Protein 7UDI (pdb70)

Foldseek 3Di:
DWDWQDDPPDTFTAAPVAWTQVVVLCVLLVPPDDVVVVCVVLVFDFDWGCRPPPTGTTGHPVSSLVSLVVDDDPNSVVVVVVVVVLVVCVCVPVVVVVSVQVSDPDVVSVCVVCVPDDAPCLLVVLCLCVVQAEDDCLNVVLVVLLCCLQVCVPDDPVSSVLSVLSNVLSVVCVVPVHHYSVSSVVSSNVSSVVSSCCVVVVVD/DAWQDDPPDTFQAAPVAWTFVVVLCVLLVPDDDVVVVCVVPVFDFDWGCSPPPTGGTGHPVRSLVSLVVDDDPSSVVSVVVVVVLVVCVVVPVVSVVSVVVSDPDPVVVVFVVLLVLLVVLLVLLCLQVVFADDPVLSVLLVQLLCCLLVVDGQVVQCVVQVHPGNSVRDGSVSSNLSVLSNVLSVCCVPVVDHHRDCNSVVSNVSSVVSSCVVVVVVVD

Structure (mmCIF, N/CA/C/O backbone):
data_7UDI
#
_entry.id   7UDI
#
_cell.length_a   66.698
_cell.length_b   66.698
_cell.length_c   129.581
_cell.angle_alpha   90.000
_cell.angle_beta   90.000
_cell.angle_gamma   90.000
#
_symmetry.space_group_name_H-M   'P 41'
#
loop_
_entity.id
_entity.type
_entity.pdbx_description
1 polymer 'DNA damage response protein DdrC'
2 non-polymer 'SULFATE ION'
3 water water
#
loop_
_atom_site.group_PDB
_atom_site.id
_atom_site.type_symbol
_atom_site.label_atom_id
_atom_site.label_alt_id
_atom_site.label_comp_id
_atom_site.label_asym_id
_atom_site.label_entity_id
_atom_site.label_seq_id
_atom_site.pdbx_PDB_ins_code
_atom_site.Cartn_x
_atom_site.Cartn_y
_atom_site.Cartn_z
_atom_site.occupancy
_atom_site.B_iso_or_equiv
_atom_site.auth_seq_id
_atom_site.auth_comp_id
_atom_site.auth_asym_id
_atom_site.auth_atom_id
_atom_site.pdbx_PDB_model_num
ATOM 1 N N . ALA A 1 4 ? 4.44600 55.02800 14.01900 1.000 78.31956 4 ALA A N 1
ATOM 2 C CA . ALA A 1 4 ? 5.86200 55.08800 13.69000 1.000 77.84166 4 ALA A CA 1
ATOM 3 C C . ALA A 1 4 ? 6.10500 54.31300 12.40600 1.000 81.57668 4 ALA A C 1
ATOM 4 O O . ALA A 1 4 ? 5.19400 53.61600 11.95600 1.000 83.08532 4 ALA A O 1
ATOM 6 N N . PRO A 1 5 ? 7.24000 54.54700 11.70300 1.000 80.36376 5 PRO A N 1
ATOM 7 C CA . PRO A 1 5 ? 7.77600 53.71800 10.62200 1.000 72.93229 5 PRO A CA 1
ATOM 8 C C . PRO A 1 5 ? 8.01000 52.26900 11.08000 1.000 71.49058 5 PRO A C 1
ATOM 9 O O . PRO A 1 5 ? 8.49500 52.01900 12.19700 1.000 78.74185 5 PRO A O 1
ATOM 13 N N . LEU A 1 6 ? 7.70300 51.34400 10.18800 1.000 59.89590 6 LEU A N 1
ATOM 14 C CA . LEU A 1 6 ? 7.77700 49.88900 10.37900 1.000 63.27706 6 LEU A CA 1
ATOM 15 C C . LEU A 1 6 ? 8.77100 49.17300 9.46800 1.000 57.06723 6 LEU A C 1
ATOM 16 O O . LEU A 1 6 ? 8.96900 49.54300 8.30700 1.000 58.11048 6 LEU A O 1
ATOM 21 N N . THR A 1 7 ? 9.29000 48.08700 9.97100 1.000 51.90475 7 THR A N 1
ATOM 22 C CA . THR A 1 7 ? 10.18300 47.19800 9.26700 1.000 58.68886 7 THR A CA 1
ATOM 23 C C . THR A 1 7 ? 9.70800 45.73500 9.30800 1.000 57.98135 7 THR A C 1
ATOM 24 O O . THR A 1 7 ? 9.25900 45.23900 10.35900 1.000 50.29205 7 THR A O 1
ATOM 28 N N . LEU A 1 8 ? 9.79500 45.05500 8.15600 1.000 51.21167 8 LEU A N 1
ATOM 29 C CA . LEU A 1 8 ? 9.48100 43.64700 8.05300 1.000 51.28967 8 LEU A CA 1
ATOM 30 C C . LEU A 1 8 ? 10.76600 42.91400 8.26100 1.000 49.82972 8 LEU A C 1
ATOM 31 O O . LEU A 1 8 ? 11.73000 43.14000 7.51400 1.000 47.21336 8 LEU A O 1
ATOM 36 N N . ASN A 1 9 ? 10.81900 42.08600 9.30400 1.000 46.72653 9 ASN A N 1
ATOM 37 C CA . ASN A 1 9 ? 12.05200 41.36600 9.64500 1.000 49.37982 9 ASN A CA 1
ATOM 38 C C . ASN A 1 9 ? 12.02000 39.99000 9.11800 1.000 51.62046 9 ASN A C 1
ATOM 39 O O . ASN A 1 9 ? 11.06100 39.25100 9.37100 1.000 51.30633 9 ASN A O 1
ATOM 44 N N . PHE A 1 10 ? 13.02300 39.63900 8.36100 1.000 50.88621 10 PHE A N 1
ATOM 45 C CA . PHE A 1 10 ? 13.06000 38.31200 7.81900 1.000 57.61919 10 PHE A CA 1
ATOM 46 C C . PHE A 1 10 ? 14.51200 37.84100 7.84100 1.000 56.17174 10 PHE A C 1
ATOM 47 O O . PHE A 1 10 ? 15.32900 38.22300 6.99500 1.000 51.43104 10 PHE A O 1
ATOM 55 N N . GLY A 1 11 ? 14.83400 36.99500 8.81700 1.000 57.57410 11 GLY A N 1
ATOM 56 C CA . GLY A 1 11 ? 16.22200 36.61500 9.03800 1.000 60.98998 11 GLY A CA 1
ATOM 57 C C . GLY A 1 11 ? 16.96900 37.87700 9.43400 1.000 58.44502 11 GLY A C 1
ATOM 58 O O . GLY A 1 11 ? 16.53700 38.59900 10.34900 1.000 61.05629 11 GLY A O 1
ATOM 59 N N . SER A 1 12 ? 18.07800 38.11300 8.75600 1.000 56.78732 12 SER A N 1
ATOM 60 C CA . SER A 1 12 ? 18.92600 39.28200 8.93800 1.000 64.53113 12 SER A CA 1
ATOM 61 C C . SER A 1 12 ? 18.41700 40.51300 8.17000 1.000 63.35041 12 SER A C 1
ATOM 62 O O . SER A 1 12 ? 18.88200 41.63300 8.37300 1.000 63.68797 12 SER A O 1
ATOM 65 N N . VAL A 1 13 ? 17.47300 40.31400 7.27300 1.000 54.02921 13 VAL A N 1
ATOM 66 C CA . VAL A 1 13 ? 17.01500 41.38100 6.41900 1.000 57.86085 13 VAL A CA 1
ATOM 67 C C . VAL A 1 13 ? 15.97500 42.24600 7.13300 1.000 55.77329 13 VAL A C 1
ATOM 68 O O . VAL A 1 13 ? 15.13200 41.75300 7.89600 1.000 52.63759 13 VAL A O 1
ATOM 72 N N . ARG A 1 14 ? 16.05900 43.54900 6.89800 1.000 51.35498 14 ARG A N 1
ATOM 73 C CA . ARG A 1 14 ? 15.12800 44.50300 7.43700 1.000 51.95922 14 ARG A CA 1
ATOM 74 C C . ARG A 1 14 ? 14.51600 45.29700 6.25300 1.000 52.10363 14 ARG A C 1
ATOM 75 O O . ARG A 1 14 ? 15.20900 46.06300 5.58200 1.000 58.96679 14 ARG A O 1
ATOM 83 N N . LEU A 1 15 ? 13.23500 45.09300 5.96600 1.000 50.62847 15 LEU A N 1
ATOM 84 C CA . LEU A 1 15 ? 12.60700 45.78800 4.83500 1.000 48.95438 15 LEU A CA 1
ATOM 85 C C . LEU A 1 15 ? 11.65400 46.81400 5.29200 1.000 45.61233 15 LEU A C 1
ATOM 86 O O . LEU A 1 15 ? 10.71800 46.44400 5.96100 1.000 43.87405 15 LEU A O 1
ATOM 91 N N . PRO A 1 16 ? 11.76200 48.10100 4.95200 1.000 48.45305 16 PRO A N 1
ATOM 92 C CA . PRO A 1 16 ? 10.78900 49.08000 5.36200 1.000 45.83445 16 PRO A CA 1
ATOM 93 C C . PRO A 1 16 ? 9.42100 48.64900 4.82500 1.000 46.22197 16 PRO A C 1
ATOM 94 O O . PRO A 1 16 ? 9.30200 48.25600 3.65500 1.000 41.04949 16 PRO A O 1
ATOM 98 N N . VAL A 1 17 ? 8.39100 48.78400 5.61700 1.000 46.18357 17 VAL A N 1
ATOM 99 C CA . VAL A 1 17 ? 7.07200 48.33500 5.17400 1.000 46.20053 17 VAL A CA 1
ATOM 100 C C . VAL A 1 17 ? 5.95100 49.33700 5.52500 1.000 49.25467 17 VAL A C 1
ATOM 101 O O . VAL A 1 17 ? 5.96600 49.95200 6.59700 1.000 50.18595 17 VAL A O 1
ATOM 105 N N . SER A 1 18 ? 4.96800 49.48100 4.59400 1.000 46.05144 18 SER A N 1
ATOM 106 C CA . SER A 1 18 ? 3.85900 50.38200 4.78800 1.000 49.26601 18 SER A CA 1
ATOM 107 C C . SER A 1 18 ? 2.93900 49.80800 5.79500 1.000 57.93373 18 SER A C 1
ATOM 108 O O . SER A 1 18 ? 2.99200 48.63100 6.11100 1.000 56.02322 18 SER A O 1
ATOM 111 N N . ALA A 1 19 ? 2.04500 50.65200 6.27200 1.000 64.71632 19 ALA A N 1
ATOM 112 C CA . ALA A 1 19 ? 1.03700 50.25300 7.23600 1.000 57.43873 19 ALA A CA 1
ATOM 113 C C . ALA A 1 19 ? 0.15400 49.13600 6.68400 1.000 56.23177 19 ALA A C 1
ATOM 114 O O . ALA A 1 19 ? -0.29700 48.29500 7.43800 1.000 60.68361 19 ALA A O 1
ATOM 116 N N . ASP A 1 20 ? -0.08700 49.12700 5.35800 1.000 56.17897 20 ASP A N 1
ATOM 117 C CA . ASP A 1 20 ? -0.89800 48.07300 4.76100 1.000 57.47310 20 ASP A CA 1
ATOM 118 C C . ASP A 1 20 ? -0.07100 46.92900 4.15100 1.000 55.47929 20 ASP A C 1
ATOM 119 O O . ASP A 1 20 ? -0.58600 46.17600 3.32800 1.000 51.79596 20 ASP A O 1
ATOM 124 N N . GLY A 1 21 ? 1.18900 46.78100 4.56600 1.000 53.33322 21 GLY A N 1
ATOM 125 C CA . GLY A 1 21 ? 1.97300 45.63400 4.14600 1.000 52.54936 21 GLY A CA 1
ATOM 126 C C . GLY A 1 21 ? 2.72500 45.69000 2.85200 1.000 47.22107 21 GLY A C 1
ATOM 127 O O . GLY A 1 21 ? 3.15400 44.62800 2.37100 1.000 46.14804 21 GLY A O 1
ATOM 128 N N . LEU A 1 22 ? 2.91800 46.87400 2.25700 1.000 52.76728 22 LEU A N 1
ATOM 129 C CA . LEU A 1 22 ? 3.68000 46.88000 1.01100 1.000 49.21364 22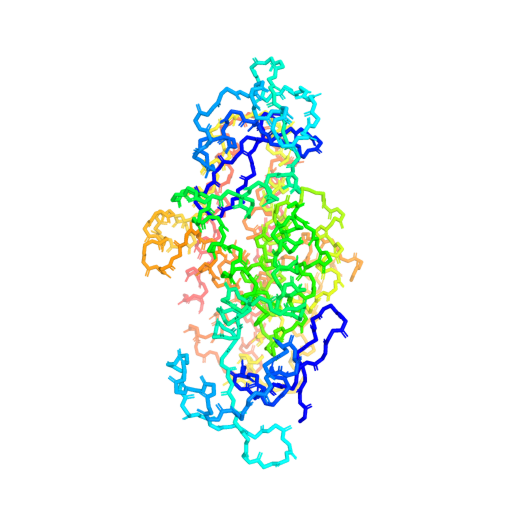 LEU A CA 1
ATOM 130 C C . LEU A 1 22 ? 5.13700 47.23500 1.30800 1.000 45.07719 22 LEU A C 1
ATOM 131 O O . LEU A 1 22 ? 5.42300 47.99600 2.23600 1.000 38.75795 22 LEU A O 1
ATOM 136 N N . LEU A 1 23 ? 6.06800 46.67700 0.54700 1.000 44.26686 23 LEU A N 1
ATOM 137 C CA . LEU A 1 23 ? 7.47000 46.94100 0.79700 1.000 40.15784 23 LEU A CA 1
ATOM 138 C C . LEU A 1 23 ? 7.95900 48.15200 0.05300 1.000 43.00272 23 LEU A C 1
ATOM 139 O O . LEU A 1 23 ? 7.52500 48.41400 -1.07900 1.000 41.68547 23 LEU A O 1
ATOM 144 N N . HIS A 1 24 ? 8.95600 48.82600 0.62000 1.000 37.12585 24 HIS A N 1
ATOM 145 C CA . HIS A 1 24 ? 9.61400 49.95400 -0.07400 1.000 40.49034 24 HIS A CA 1
ATOM 146 C C . HIS A 1 24 ? 10.31200 49.40000 -1.31100 1.000 42.64897 24 HIS A C 1
ATOM 147 O O . HIS A 1 24 ? 11.17200 48.54600 -1.13900 1.000 46.20479 24 HIS A O 1
ATOM 154 N N . ALA A 1 25 ? 9.96700 49.87100 -2.50300 1.000 38.55930 25 ALA A N 1
ATOM 155 C CA . ALA A 1 25 ? 10.50100 49.27100 -3.74100 1.000 36.02514 25 ALA A CA 1
ATOM 156 C C . ALA A 1 25 ? 11.99300 49.51000 -3.91800 1.000 37.95946 25 ALA A C 1
ATOM 157 O O . ALA A 1 25 ? 12.68400 48.58200 -4.27600 1.000 39.56885 25 ALA A O 1
ATOM 159 N N . PRO A 1 26 ? 12.51400 50.72200 -3.71600 1.000 40.59607 26 PRO A N 1
ATOM 160 C CA . PRO A 1 26 ? 13.93000 50.92100 -3.92600 1.000 46.67054 26 PRO A CA 1
ATOM 161 C C . PRO A 1 26 ? 14.73900 49.85800 -3.15900 1.000 49.45541 26 PRO A C 1
ATOM 162 O O . PRO A 1 26 ? 15.61900 49.27300 -3.73900 1.000 46.03456 26 PRO A O 1
ATOM 166 N N . THR A 1 27 ? 14.42000 49.64500 -1.88100 1.000 42.23943 27 THR A N 1
ATOM 167 C CA . THR A 1 27 ? 15.09000 48.62000 -1.05300 1.000 40.62893 27 THR A CA 1
ATOM 168 C C . THR A 1 27 ? 14.82000 47.24000 -1.65700 1.000 45.24147 27 THR A C 1
ATOM 169 O O . THR A 1 27 ? 15.77000 46.45900 -1.74900 1.000 42.41264 27 THR A O 1
ATOM 173 N N . ALA A 1 28 ? 13.57200 46.95900 -2.05900 1.000 44.66885 28 ALA A N 1
ATOM 174 C CA . ALA A 1 28 ? 13.34500 45.65800 -2.73800 1.000 47.83920 28 ALA A CA 1
ATOM 175 C C . ALA A 1 28 ? 14.30500 45.50800 -3.90000 1.000 44.25656 28 ALA A C 1
ATOM 176 O O . ALA A 1 28 ? 14.88200 44.45000 -4.12100 1.000 48.37312 28 ALA A O 1
ATOM 178 N N . GLN A 1 29 ? 14.55600 46.58100 -4.61300 1.000 38.94597 29 GLN A N 1
ATOM 179 C CA . GLN A 1 29 ? 15.48200 46.45900 -5.75800 1.000 45.16162 29 GLN A CA 1
ATOM 180 C C . GLN A 1 29 ? 16.88900 46.12500 -5.31900 1.000 48.13959 29 GLN A C 1
ATOM 181 O O . GLN A 1 29 ? 17.55800 45.30200 -5.95000 1.000 48.47094 29 GLN A O 1
ATOM 187 N N . GLN A 1 30 ? 17.37800 46.73200 -4.21500 1.000 48.49324 30 GLN A N 1
ATOM 188 C CA . GLN A 1 30 ? 18.72500 46.38500 -3.76700 1.000 46.90365 30 GLN A CA 1
ATOM 189 C C . GLN A 1 30 ? 18.76600 44.91400 -3.36700 1.000 50.85238 30 GLN A C 1
ATOM 190 O O . GLN A 1 30 ? 19.72000 44.22400 -3.65800 1.000 50.97305 30 GLN A O 1
ATOM 196 N N . GLN A 1 31 ? 17.69600 44.42200 -2.69600 1.000 47.22035 31 GLN A N 1
ATOM 197 C CA . GLN A 1 31 ? 17.60300 43.02100 -2.19700 1.000 44.16047 31 GLN A CA 1
ATOM 198 C C . GLN A 1 31 ? 17.52400 41.95200 -3.28400 1.000 46.99176 31 GLN A C 1
ATOM 199 O O . GLN A 1 31 ? 17.91900 40.81200 -3.07500 1.000 45.80022 31 GLN A O 1
ATOM 205 N N . LEU A 1 32 ? 16.96100 42.32500 -4.42900 1.000 47.86904 32 LEU A N 1
ATOM 206 C CA . LEU A 1 32 ? 16.85600 41.48800 -5.59500 1.000 51.43206 32 LEU A CA 1
ATOM 207 C C . LEU A 1 32 ? 17.94100 41.76800 -6.63800 1.000 51.34054 32 LEU A C 1
ATOM 208 O O . LEU A 1 32 ? 17.92400 41.15600 -7.69900 1.000 52.19017 32 LEU A O 1
ATOM 213 N N . GLY A 1 33 ? 18.85400 42.72700 -6.40100 1.000 52.90945 33 GLY A N 1
ATOM 214 C CA . GLY A 1 33 ? 19.86900 43.04700 -7.41500 1.000 53.41740 33 GLY A CA 1
ATOM 215 C C . GLY A 1 33 ? 19.28200 43.74100 -8.68700 1.000 57.30877 33 GLY A C 1
ATOM 216 O O . GLY A 1 33 ? 19.82800 43.64600 -9.78300 1.000 53.70710 33 GLY A O 1
ATOM 217 N N . LEU A 1 34 ? 18.13700 44.41000 -8.57100 1.000 56.11771 34 LEU A N 1
ATOM 218 C CA . LEU A 1 34 ? 17.53400 45.08600 -9.73400 1.000 56.43276 34 LEU A CA 1
ATOM 219 C C . LEU A 1 34 ? 18.09500 46.43800 -9.91400 1.000 55.94079 34 LEU A C 1
ATOM 220 O O . LEU A 1 34 ? 17.57500 47.43300 -9.40500 1.000 56.60908 34 LEU A O 1
ATOM 225 N N . THR A 1 35 ? 19.12000 46.48000 -10.70300 1.000 54.12733 35 THR A N 1
ATOM 226 C CA . THR A 1 35 ? 19.82700 47.71900 -10.92100 1.000 65.91842 35 THR A CA 1
ATOM 227 C C . THR A 1 35 ? 19.14800 48.66200 -11.95800 1.000 62.66012 35 THR A C 1
ATOM 228 O O . THR A 1 35 ? 19.53200 49.81400 -12.11600 1.000 58.27437 35 THR A O 1
ATOM 232 N N . GLN A 1 36 ? 18.13800 48.16500 -12.65300 1.000 62.97237 36 GLN A N 1
ATOM 233 C CA . GLN A 1 36 ? 17.37400 48.98000 -13.60100 1.000 60.65150 36 GLN A CA 1
ATOM 234 C C . GLN A 1 36 ? 16.55200 50.01400 -12.80600 1.000 56.36086 36 GLN A C 1
ATOM 235 O O . GLN A 1 36 ? 16.31900 49.82900 -11.61500 1.000 58.04260 36 GLN A O 1
ATOM 241 N N . SER A 1 37 ? 16.11800 51.11000 -13.44000 1.000 54.32576 37 SER A N 1
ATOM 2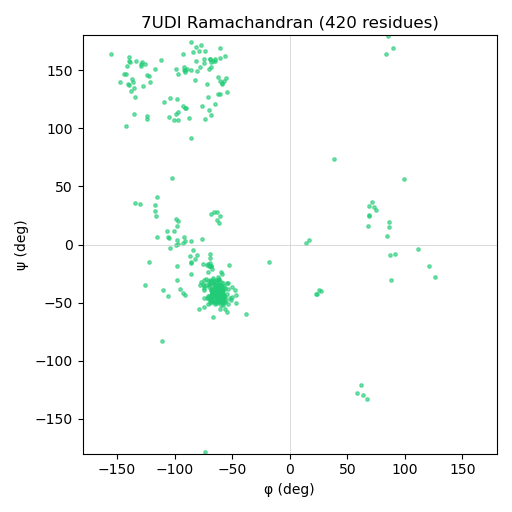42 C CA . SER A 1 37 ? 15.24900 52.05700 -12.73900 1.000 60.09356 37 SER A CA 1
ATOM 243 C C . SER A 1 37 ? 13.92500 51.41000 -12.41000 1.000 55.55970 37 SER A C 1
ATOM 244 O O . SER A 1 37 ? 13.52000 50.44600 -13.07800 1.000 56.19623 37 SER A O 1
ATOM 247 N N . TRP A 1 38 ? 13.22000 51.95400 -11.45100 1.000 50.63423 38 TRP A N 1
ATOM 248 C CA . TRP A 1 38 ? 11.96000 51.40100 -11.11500 1.000 58.95499 38 TRP A CA 1
ATOM 249 C C . TRP A 1 38 ? 10.98800 51.49400 -12.29300 1.000 57.88948 38 TRP A C 1
ATOM 250 O O . TRP A 1 38 ? 10.20900 50.57400 -12.48000 1.000 57.30647 38 TRP A O 1
ATOM 261 N N . GLU A 1 39 ? 11.01700 52.57300 -13.09600 1.000 56.05657 39 GLU A N 1
ATOM 262 C CA . GLU A 1 39 ? 10.14400 52.65300 -14.26700 1.000 57.17883 39 GLU A CA 1
ATOM 263 C C . GLU A 1 39 ? 10.44200 51.54900 -15.23200 1.000 56.43235 39 GLU A C 1
ATOM 264 O O . GLU A 1 39 ? 9.53200 50.93200 -15.77800 1.000 55.44326 39 GLU A O 1
ATOM 270 N N . ALA A 1 40 ? 11.72800 51.25800 -15.41600 1.000 56.96905 40 ALA A N 1
ATOM 271 C CA . ALA A 1 40 ? 12.04600 50.16800 -16.31100 1.000 57.27498 40 ALA A CA 1
ATOM 272 C C . ALA A 1 40 ? 11.42600 48.87300 -15.79800 1.000 61.64059 40 ALA A C 1
ATOM 273 O O . ALA A 1 40 ? 10.86500 48.09500 -16.56700 1.000 58.11069 40 ALA A O 1
ATOM 275 N N . ALA A 1 41 ? 11.52000 48.67400 -14.46300 1.000 57.78194 41 ALA A N 1
ATOM 276 C CA . ALA A 1 41 ? 11.02300 47.46200 -13.80800 1.000 58.58664 41 ALA A CA 1
ATOM 277 C C . ALA A 1 41 ? 9.50200 47.36500 -13.84600 1.000 56.43641 41 ALA A C 1
ATOM 278 O O . ALA A 1 41 ? 8.95200 46.30300 -14.05900 1.000 53.27366 41 ALA A O 1
ATOM 280 N N . LEU A 1 42 ? 8.81500 48.48000 -13.66000 1.000 53.36923 42 LEU A N 1
ATOM 281 C CA . LEU A 1 42 ? 7.37900 48.43000 -13.65300 1.000 53.03476 42 LEU A CA 1
ATOM 282 C C . LEU A 1 42 ? 6.87100 47.93800 -14.98300 1.000 53.36850 42 LEU A C 1
ATOM 283 O O . LEU A 1 42 ? 5.95000 47.12800 -15.04300 1.000 49.39069 42 LEU A O 1
ATOM 288 N N . VAL A 1 43 ? 7.52000 48.38400 -16.06500 1.000 53.60843 43 VAL A N 1
ATOM 289 C CA . VAL A 1 43 ? 7.09500 47.96800 -17.40200 1.000 54.48688 43 VAL A CA 1
ATOM 290 C C . VAL A 1 43 ? 7.49200 46.56600 -17.69000 1.000 52.45090 43 VAL A C 1
ATOM 291 O O . VAL A 1 43 ? 6.63600 45.73100 -17.94100 1.000 54.73836 43 VAL A O 1
ATOM 295 N N . GLU A 1 44 ? 8.76100 46.23900 -17.53800 1.000 57.34713 44 GLU A N 1
ATOM 296 C CA . GLU A 1 44 ? 9.19500 44.87800 -17.81600 1.000 56.97700 44 GLU A CA 1
ATOM 297 C C . GLU A 1 44 ? 8.45300 43.78500 -17.00800 1.000 60.23858 44 GLU A C 1
ATOM 298 O O . GLU A 1 44 ? 8.20800 42.70600 -17.52900 1.000 57.72325 44 GLU A O 1
ATOM 304 N N . HIS A 1 45 ? 8.11700 44.03500 -15.74300 1.000 58.06981 45 HIS A N 1
ATOM 305 C CA . HIS A 1 45 ? 7.48000 43.01200 -14.92000 1.000 56.38928 45 HIS A CA 1
ATOM 306 C C . HIS A 1 45 ? 5.97900 43.19500 -14.64900 1.000 56.81854 45 HIS A C 1
ATOM 307 O O . HIS A 1 45 ? 5.42100 42.45200 -13.86500 1.000 55.69719 45 HIS A O 1
ATOM 314 N N . GLY A 1 46 ? 5.30200 44.16600 -15.25200 1.000 53.44204 46 GLY A N 1
ATOM 315 C CA . GLY A 1 46 ? 3.85200 44.26200 -15.03300 1.000 56.58997 46 GLY A CA 1
ATOM 316 C C . GLY A 1 46 ? 3.46300 44.67500 -13.65200 1.000 57.19013 46 GLY A C 1
ATOM 317 O O . GLY A 1 46 ? 2.37400 44.38900 -13.20500 1.000 55.60296 46 GLY A O 1
ATOM 318 N N . LEU A 1 47 ? 4.31100 45.37700 -12.95000 1.000 51.73577 47 LEU A N 1
ATOM 319 C CA . LEU A 1 47 ? 3.95300 45.69000 -11.56400 1.000 53.32733 47 LEU A CA 1
ATOM 320 C C . LEU A 1 47 ? 3.10700 46.93900 -11.47700 1.000 54.94880 47 LEU A C 1
ATOM 321 O O . LEU A 1 47 ? 3.24700 47.85300 -12.27000 1.000 47.93886 47 LEU A O 1
ATOM 326 N N . PRO A 1 48 ? 2.25000 47.05300 -10.51300 1.000 56.47790 48 PRO A N 1
ATOM 327 C CA . PRO A 1 48 ? 1.52400 48.23300 -10.30600 1.000 52.26895 48 PRO A CA 1
ATOM 328 C C . PRO A 1 48 ? 2.39600 49.37100 -9.79600 1.000 64.63811 48 PRO A C 1
ATOM 329 O O . PRO A 1 48 ? 3.36500 49.17800 -9.04700 1.000 62.37418 48 PRO A O 1
ATOM 333 N N . GLU A 1 49 ? 1.96600 50.57100 -10.14800 1.000 58.65346 49 GLU A N 1
ATOM 334 C CA . GLU A 1 49 ? 2.58600 51.75900 -9.65200 1.000 61.64302 49 GLU A CA 1
ATOM 335 C C . GLU A 1 49 ? 1.96700 52.15200 -8.34200 1.000 56.19742 49 GLU A C 1
ATOM 336 O O . GLU A 1 49 ? 0.82700 52.59200 -8.29100 1.000 60.79844 49 GLU A O 1
ATOM 342 N N . THR A 1 50 ? 2.69300 51.99600 -7.28000 1.000 59.74485 50 THR A N 1
ATOM 343 C CA . THR A 1 50 ? 2.08400 52.23700 -6.00900 1.000 58.77666 50 THR A CA 1
ATOM 344 C C . THR A 1 50 ? 3.01400 53.02200 -5.14600 1.000 55.88427 50 THR A C 1
ATOM 345 O O . THR A 1 50 ? 4.21100 52.75000 -5.19100 1.000 59.52784 50 THR A O 1
ATOM 349 N N . TYR A 1 51 ? 2.42500 53.96600 -4.43100 1.000 51.95215 51 TYR A N 1
ATOM 350 C CA . TYR A 1 51 ? 3.22700 54.81600 -3.54600 1.000 49.64414 51 TYR A CA 1
ATOM 351 C C . TYR A 1 51 ? 2.71600 54.67600 -2.12600 1.000 52.39183 51 TYR A C 1
ATOM 352 O O . TYR A 1 51 ? 1.50700 54.54400 -1.92200 1.000 55.20886 51 TYR A O 1
ATOM 361 N N . ARG A 1 52 ? 3.64200 54.62100 -1.19600 1.000 49.50530 52 ARG A N 1
ATOM 362 C CA . ARG A 1 52 ? 3.35000 54.57600 0.21700 1.000 46.54048 52 ARG A CA 1
ATOM 363 C C . ARG A 1 52 ? 4.35300 55.45600 0.95200 1.000 55.02605 52 ARG A C 1
ATOM 364 O O . ARG A 1 52 ? 5.43700 55.76100 0.41600 1.000 53.44201 52 ARG A O 1
ATOM 372 N N . ASP A 1 53 ? 3.97500 55.89600 2.14400 1.000 54.84051 53 ASP A N 1
ATOM 373 C CA . ASP A 1 53 ? 4.83700 56.70000 2.98100 1.000 59.53707 53 ASP A CA 1
ATOM 374 C C . ASP A 1 53 ? 5.51000 55.84800 4.03600 1.000 56.93213 53 ASP A C 1
ATOM 375 O O . ASP A 1 53 ? 4.84500 55.28300 4.89900 1.000 60.96137 53 ASP A O 1
ATOM 380 N N . PHE A 1 54 ? 6.82600 55.69600 3.93400 1.000 53.71405 54 PHE A N 1
ATOM 381 C CA . PHE A 1 54 ? 7.58000 54.87300 4.83800 1.000 51.80494 54 PHE A CA 1
ATOM 382 C C . PHE A 1 54 ? 8.27600 55.72700 5.88300 1.000 53.16310 54 PHE A C 1
ATOM 383 O O . PHE A 1 54 ? 9.12700 55.22700 6.62400 1.000 56.91877 54 PHE A O 1
ATOM 391 N N . GLY A 1 55 ? 7.88600 57.00500 5.94300 1.000 52.97833 55 GLY A N 1
ATOM 392 C CA . GLY A 1 55 ? 8.39600 58.01500 6.87500 1.000 57.23428 55 GLY A CA 1
ATOM 393 C C . GLY A 1 55 ? 9.03100 59.23600 6.17000 1.000 62.00542 55 GLY A C 1
ATOM 394 O O . GLY A 1 55 ? 9.15600 60.30900 6.76500 1.000 64.18909 55 GLY A O 1
ATOM 395 N N . ALA A 1 56 ? 9.38400 59.08200 4.89200 1.000 55.26974 56 ALA A N 1
ATOM 396 C CA . ALA A 1 56 ? 10.04300 60.10800 4.09600 1.000 56.71670 56 ALA A CA 1
ATOM 397 C C . ALA A 1 56 ? 9.21800 60.58700 2.90800 1.000 55.52780 56 ALA A C 1
ATOM 398 O O . ALA A 1 56 ? 9.78000 60.98400 1.87800 1.000 50.31242 56 ALA A O 1
ATOM 400 N N . GLY A 1 57 ? 7.90300 60.54300 3.00600 1.000 57.89291 57 GLY A N 1
ATOM 401 C CA . GLY A 1 57 ? 7.05300 61.01300 1.90800 1.000 57.92509 57 GLY A CA 1
ATOM 402 C C . GLY A 1 57 ? 6.77700 59.84100 0.94400 1.000 60.81436 57 GLY A C 1
ATOM 403 O O . GLY A 1 57 ? 7.34900 58.76800 1.09100 1.000 58.24620 57 GLY A O 1
ATOM 404 N N . PRO A 1 58 ? 5.87600 59.94600 0.00300 1.000 58.14543 58 PRO A N 1
ATOM 405 C CA . PRO A 1 58 ? 5.56800 58.87700 -0.90000 1.000 54.89658 58 PRO A CA 1
ATOM 406 C C . PRO A 1 58 ? 6.77000 58.34500 -1.62800 1.000 53.07760 58 PRO A C 1
ATOM 407 O O . PRO A 1 58 ? 7.49400 59.12100 -2.25200 1.000 60.73134 58 PRO A O 1
ATOM 411 N N . GLU A 1 59 ? 6.91300 57.03400 -1.62700 1.000 51.93141 59 GLU A N 1
ATOM 412 C CA . GLU A 1 59 ? 7.98700 56.40800 -2.41600 1.000 51.14992 59 GLU A CA 1
ATOM 413 C C . GLU A 1 59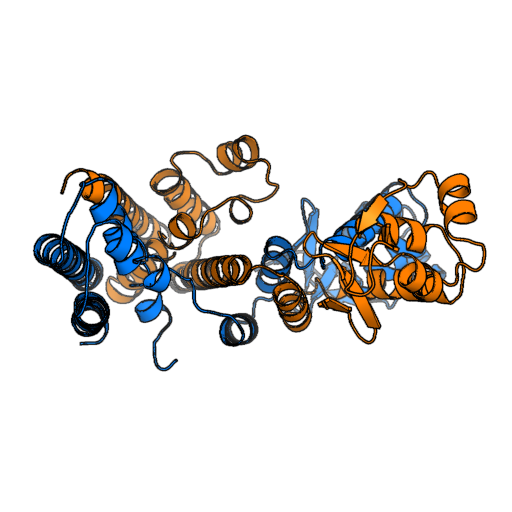 ? 7.35500 55.17400 -3.02800 1.000 50.45061 59 GLU A C 1
ATOM 414 O O . GLU A 1 59 ? 6.31200 54.72900 -2.53300 1.000 48.70577 59 GLU A O 1
ATOM 420 N N . ALA A 1 60 ? 7.97700 54.65600 -4.06200 1.000 41.33005 60 ALA A N 1
ATOM 421 C CA . ALA A 1 60 ? 7.43500 53.51000 -4.72000 1.000 52.68216 60 ALA A CA 1
ATOM 422 C C . ALA A 1 60 ? 7.37800 52.29500 -3.77500 1.000 48.96742 60 ALA A C 1
ATOM 423 O O . ALA A 1 60 ? 8.26800 52.08200 -2.93100 1.000 43.45198 60 ALA A O 1
ATOM 425 N N . ALA A 1 61 ? 6.33700 51.51200 -3.95500 1.000 49.74327 61 ALA A N 1
ATOM 426 C CA . ALA A 1 61 ? 6.05500 50.33000 -3.16600 1.000 48.15092 61 ALA A CA 1
ATOM 427 C C . ALA A 1 61 ? 5.78500 49.12600 -4.03200 1.000 46.62533 61 ALA A C 1
ATOM 428 O O . ALA A 1 61 ? 5.39200 49.24000 -5.21000 1.000 45.90941 61 ALA A O 1
ATOM 430 N N . VAL A 1 62 ? 6.06300 47.95200 -3.44900 1.000 43.27870 62 VAL A N 1
ATOM 431 C CA . VAL A 1 62 ? 5.79300 46.69500 -4.11900 1.000 40.48852 62 VAL A CA 1
ATOM 432 C C . VAL A 1 62 ? 5.22900 45.71000 -3.10300 1.000 47.37447 62 VAL A C 1
ATOM 433 O O . VAL A 1 62 ? 5.74400 45.62600 -1.98200 1.000 40.89535 62 VAL A O 1
ATOM 437 N N . SER A 1 63 ? 4.18600 44.94800 -3.48600 1.000 36.44933 63 SER A N 1
ATOM 438 C CA . SER A 1 63 ? 3.60900 44.02300 -2.54900 1.000 43.56816 63 SER A CA 1
ATOM 439 C C . SER A 1 63 ? 4.57600 42.88800 -2.26700 1.000 34.19766 63 SER A C 1
ATOM 440 O O . SER A 1 63 ? 5.47600 42.59000 -3.08300 1.000 37.31416 63 SER A O 1
ATOM 443 N N . VAL A 1 64 ? 4.35700 42.20800 -1.14300 1.000 39.99945 64 VAL A N 1
ATOM 444 C CA . VAL A 1 64 ? 5.18700 41.06400 -0.84300 1.000 35.07898 64 VAL A CA 1
ATOM 445 C C . VAL A 1 64 ? 5.05500 39.92500 -1.92500 1.000 42.25822 64 VAL A C 1
ATOM 446 O O . VAL A 1 64 ? 6.06800 39.30000 -2.30600 1.000 43.80202 64 VAL A O 1
ATOM 450 N N . PRO A 1 65 ? 3.85500 39.48600 -2.34800 1.000 37.14152 65 PRO A N 1
ATOM 451 C CA . PRO A 1 65 ? 3.72000 38.51200 -3.40800 1.000 41.37951 65 PRO A CA 1
ATOM 452 C C . PRO A 1 65 ? 4.50100 38.91500 -4.64200 1.000 43.99988 65 PRO A C 1
ATOM 453 O O . PRO A 1 65 ? 5.27500 38.09400 -5.18700 1.000 41.36633 65 PRO A O 1
ATOM 457 N N . ASP A 1 66 ? 4.36800 40.23700 -5.05400 1.000 47.75606 66 ASP A N 1
ATOM 458 C CA . ASP A 1 66 ? 5.12000 40.70400 -6.23600 1.000 40.84612 66 ASP A CA 1
ATOM 459 C C . ASP A 1 66 ? 6.62400 40.59600 -5.96900 1.000 38.88773 66 ASP A C 1
ATOM 460 O O . ASP A 1 66 ? 7.37800 40.10600 -6.82700 1.000 41.16388 66 ASP A O 1
ATOM 465 N N . PHE A 1 67 ? 7.06700 40.95900 -4.77600 1.000 40.62935 67 PHE A N 1
ATOM 466 C CA . PHE A 1 67 ? 8.49500 40.83800 -4.42600 1.000 45.13013 67 PHE A CA 1
ATOM 467 C C . PHE A 1 67 ? 8.96200 39.40800 -4.57900 1.000 44.35899 67 PHE A C 1
ATOM 468 O O . PHE A 1 67 ? 9.96100 39.11200 -5.24600 1.000 44.99697 67 PHE A O 1
ATOM 476 N N . VAL A 1 68 ? 8.21400 38.49500 -3.97900 1.000 42.33458 68 VAL A N 1
ATOM 477 C CA . VAL A 1 68 ? 8.58500 37.07400 -4.08500 1.000 46.68343 68 VAL A CA 1
ATOM 478 C C . VAL A 1 68 ? 8.63200 36.58000 -5.57200 1.000 46.32903 68 VAL A C 1
ATOM 479 O O . VAL A 1 68 ? 9.58600 35.90900 -5.99000 1.000 42.91443 68 VAL A O 1
ATOM 483 N N . ALA A 1 69 ? 7.62900 36.94900 -6.37200 1.000 40.65523 69 ALA A N 1
ATOM 484 C CA . ALA A 1 69 ? 7.61900 36.60500 -7.79900 1.000 41.51946 69 ALA A CA 1
ATOM 485 C C . ALA A 1 69 ? 8.82800 37.16100 -8.53500 1.000 44.38057 69 ALA A C 1
ATOM 486 O O . ALA A 1 69 ? 9.46300 36.44000 -9.29800 1.000 45.59495 69 ALA A O 1
ATOM 488 N N . LEU A 1 70 ? 9.24500 38.38600 -8.22300 1.000 49.94076 70 LEU A N 1
ATOM 489 C CA . LEU A 1 70 ? 10.45100 38.89200 -8.82800 1.000 49.58795 70 LEU A CA 1
ATOM 490 C C . LEU A 1 70 ? 11.66300 38.10900 -8.42500 1.000 52.31119 70 LEU A C 1
ATOM 491 O O . LEU A 1 70 ? 12.55200 37.87500 -9.23300 1.000 51.80585 70 LEU A O 1
ATOM 496 N N . ALA A 1 71 ? 11.74400 37.70300 -7.17000 1.000 52.67665 71 ALA A N 1
ATOM 497 C CA . ALA A 1 71 ? 12.92100 36.96400 -6.75700 1.000 49.52503 71 ALA A CA 1
ATOM 498 C C . ALA A 1 71 ? 13.09000 35.67300 -7.55100 1.000 54.40610 71 ALA A C 1
ATOM 499 O O . ALA A 1 71 ? 14.20500 35.29800 -7.90200 1.000 59.93668 71 ALA A O 1
ATOM 501 N N . PHE A 1 72 ? 11.97900 34.99700 -7.82500 1.000 52.37455 72 PHE A N 1
ATOM 502 C CA . PHE A 1 72 ? 11.94500 33.77700 -8.62200 1.000 56.90894 72 PHE A CA 1
ATOM 503 C C . PHE A 1 72 ? 12.12600 34.06800 -10.11900 1.000 63.85138 72 PHE A C 1
ATOM 504 O O . PHE A 1 72 ? 12.72400 33.28000 -10.84300 1.000 65.23553 72 PHE A O 1
ATOM 512 N N . ALA A 1 73 ? 11.56100 35.17000 -10.60600 1.000 65.89364 73 ALA A N 1
ATOM 513 C CA . ALA A 1 73 ? 11.70800 35.57200 -12.00900 1.000 56.96262 73 ALA A CA 1
ATOM 514 C C . ALA A 1 73 ? 13.13300 35.96800 -12.38000 1.000 63.00369 73 ALA A C 1
ATOM 515 O O . ALA A 1 73 ? 13.53200 35.83200 -13.53400 1.000 67.34267 73 ALA A O 1
ATOM 517 N N . LEU A 1 74 ? 13.88900 36.50600 -11.43500 1.000 65.38167 74 LEU A N 1
ATOM 518 C CA . LEU A 1 74 ? 15.23400 37.00500 -11.68500 1.000 63.37667 74 LEU A CA 1
ATOM 519 C C . LEU A 1 74 ? 16.32600 35.99700 -11.43000 1.000 68.40347 74 LEU A C 1
ATOM 520 O O . LEU A 1 74 ? 16.10800 34.98600 -10.77300 1.000 67.82459 74 LEU A O 1
ATOM 525 N N . ASP A 1 75 ? 17.52500 36.27200 -11.94700 1.000 63.43481 75 ASP A N 1
ATOM 526 C CA . ASP A 1 75 ? 18.61100 35.35900 -11.73200 1.000 62.88910 75 ASP A CA 1
ATOM 527 C C . ASP A 1 75 ? 19.90300 36.03300 -11.33600 1.000 65.57428 75 ASP A C 1
ATOM 528 O O . ASP A 1 75 ? 21.01400 35.57400 -11.66400 1.000 69.65948 75 ASP A O 1
ATOM 533 N N . THR A 1 76 ? 19.78400 37.09200 -10.55700 1.000 64.22283 76 THR A N 1
ATOM 534 C CA . THR A 1 76 ? 20.92300 37.79800 -10.01400 1.000 59.58990 76 THR A CA 1
ATOM 535 C C . THR A 1 76 ? 21.39100 37.02900 -8.80300 1.000 62.91962 76 THR A C 1
ATOM 536 O O . THR A 1 76 ? 20.59600 36.29900 -8.22500 1.000 61.89452 76 THR A O 1
ATOM 540 N N . PRO A 1 77 ? 22.64200 37.15200 -8.35500 1.000 60.70661 77 PRO A N 1
ATOM 541 C CA . PRO A 1 77 ? 23.11700 36.57400 -7.11900 1.000 63.95700 77 PRO A CA 1
ATOM 542 C C . PRO A 1 77 ? 22.17400 36.85000 -5.95900 1.000 64.40115 77 PRO A C 1
ATOM 543 O O . PRO A 1 77 ? 21.94100 35.94400 -5.14300 1.000 64.61091 77 PRO A O 1
ATOM 547 N N . GLU A 1 78 ? 21.61100 38.07300 -5.92700 1.000 56.08683 78 GLU A N 1
ATOM 548 C CA . GLU A 1 78 ? 20.71700 38.50300 -4.86500 1.000 61.24160 78 GLU A CA 1
ATOM 549 C C . GLU A 1 78 ? 19.34700 37.80300 -4.93300 1.000 53.44166 78 GLU A C 1
ATOM 550 O O . GLU A 1 78 ? 18.80700 37.31700 -3.93500 1.000 51.65312 78 GLU A O 1
ATOM 556 N N . ALA A 1 79 ? 18.79200 37.70800 -6.12000 1.000 44.05954 79 ALA A N 1
ATOM 557 C CA . ALA A 1 79 ? 17.54000 36.99400 -6.23000 1.000 55.16143 79 ALA A CA 1
ATOM 558 C C . ALA A 1 79 ? 17.77100 35.53700 -5.82800 1.000 55.75659 79 ALA A C 1
ATOM 559 O O . ALA A 1 79 ? 16.93200 34.92500 -5.16800 1.000 53.00481 79 ALA A O 1
ATOM 561 N N . ARG A 1 80 ? 18.92800 34.97700 -6.19200 1.000 48.47257 80 ARG A N 1
ATOM 562 C CA . ARG A 1 80 ? 19.20300 33.58600 -5.85900 1.000 55.71351 80 ARG A CA 1
ATOM 563 C C . ARG A 1 80 ? 19.26900 33.39900 -4.36100 1.000 51.74706 80 ARG A C 1
ATOM 564 O O . ARG A 1 80 ? 18.78900 32.37400 -3.86000 1.000 51.88134 80 ARG A O 1
ATOM 572 N N . ARG A 1 81 ? 19.78900 34.39400 -3.66000 1.000 48.78663 81 ARG A N 1
ATOM 573 C CA . ARG A 1 81 ? 19.80800 34.29500 -2.18500 1.000 55.88305 81 ARG A CA 1
ATOM 574 C C . ARG A 1 81 ? 18.36800 34.13700 -1.68200 1.000 52.65632 81 ARG A C 1
ATOM 575 O O . ARG A 1 81 ? 18.14900 33.32600 -0.77700 1.000 53.62431 81 ARG A O 1
ATOM 583 N N . TRP A 1 82 ? 17.43600 34.89600 -2.24400 1.000 50.02442 82 TRP A N 1
ATOM 584 C CA . TRP A 1 82 ? 16.05200 34.85200 -1.79400 1.000 51.65040 82 TRP A CA 1
ATOM 585 C C . TRP A 1 82 ? 15.39000 33.53100 -2.20400 1.000 46.58994 82 TRP A C 1
ATOM 586 O O . TRP A 1 82 ? 14.54400 32.99400 -1.46200 1.000 45.32503 82 TRP A O 1
ATOM 597 N N . GLN A 1 83 ? 15.81800 32.97000 -3.34000 1.000 41.64617 83 GLN A N 1
ATOM 598 C CA . GLN A 1 83 ? 15.28600 31.69800 -3.79400 1.000 52.59347 83 GLN A CA 1
ATOM 599 C C . GLN A 1 83 ? 15.71100 30.63700 -2.80700 1.000 48.52246 83 GLN A C 1
ATOM 600 O O . GLN A 1 83 ? 14.90800 29.80700 -2.39700 1.000 49.81790 83 GLN A O 1
ATOM 606 N N . LYS A 1 84 ? 16.95700 30.73400 -2.35700 1.000 42.23719 84 LYS A N 1
ATOM 607 C CA . LYS A 1 84 ? 17.49200 29.86700 -1.33000 1.000 48.19569 84 LYS A CA 1
ATOM 608 C C . LYS A 1 84 ? 16.75300 29.99800 0.00900 1.000 50.46809 84 LYS A C 1
ATOM 609 O O . LYS A 1 84 ? 16.40100 28.98400 0.60800 1.000 55.31042 84 LYS A O 1
ATOM 615 N N . ARG A 1 85 ? 16.47900 31.22800 0.47100 1.000 48.02301 85 ARG A N 1
ATOM 616 C CA . ARG A 1 85 ? 15.70000 31.40800 1.70700 1.000 48.62679 85 ARG A CA 1
ATOM 617 C C . ARG A 1 85 ? 14.36400 30.72100 1.55500 1.000 45.72821 85 ARG A C 1
ATOM 618 O O . ARG A 1 85 ? 13.86000 30.12600 2.48500 1.000 49.75822 85 ARG A O 1
ATOM 626 N N . ALA A 1 86 ? 13.76300 30.81600 0.36100 1.000 38.79327 86 ALA A N 1
ATOM 627 C CA . ALA A 1 86 ? 12.50000 30.17000 0.12400 1.000 49.35723 86 ALA A CA 1
ATOM 628 C C . ALA A 1 86 ? 12.64800 28.63400 0.23800 1.000 45.00183 86 ALA A C 1
ATOM 629 O O . ALA A 1 86 ? 11.74800 27.94700 0.72300 1.000 44.78092 86 ALA A O 1
ATOM 631 N N . ARG A 1 87 ? 13.74700 28.08700 -0.27400 1.000 46.55720 87 ARG A N 1
ATOM 632 C CA . ARG A 1 87 ? 13.92200 26.61400 -0.20000 1.000 50.77287 87 ARG A CA 1
ATOM 633 C C . ARG A 1 87 ? 14.07900 26.20800 1.26700 1.000 49.38786 87 ARG A C 1
ATOM 634 O O . ARG A 1 87 ? 13.42800 25.23200 1.66200 1.000 53.24073 87 ARG A O 1
ATOM 642 N N . GLU A 1 88 ? 14.88100 26.94800 2.04300 1.000 48.65076 88 GLU A N 1
ATOM 643 C CA . GLU A 1 88 ? 15.13000 26.60000 3.43200 1.000 47.66132 88 GLU A CA 1
ATOM 644 C C . GLU A 1 88 ? 13.86000 26.73500 4.20700 1.000 45.45194 88 GLU A C 1
ATOM 645 O O . GLU A 1 88 ? 13.51700 25.85600 4.97000 1.000 49.88612 88 GLU A O 1
ATOM 651 N N . LEU A 1 89 ? 13.10000 27.77100 3.91500 1.000 43.04166 89 LEU A N 1
ATOM 652 C CA . LEU A 1 89 ? 11.81200 27.95600 4.56000 1.000 49.50503 89 LEU A CA 1
ATOM 653 C C . LEU A 1 89 ? 10.88600 26.79700 4.28600 1.000 46.27671 89 LEU A C 1
ATOM 654 O O . LEU A 1 89 ? 10.14500 26.37200 5.19100 1.000 43.07582 89 LEU A O 1
ATOM 659 N N . LEU A 1 90 ? 10.83100 26.33100 3.06100 1.000 36.35886 90 LEU A N 1
ATOM 660 C CA . LEU A 1 90 ? 9.93900 25.24200 2.74100 1.000 47.23352 90 LEU A CA 1
ATOM 661 C C . LEU A 1 90 ? 10.29600 23.97400 3.50700 1.000 48.63741 90 LEU A C 1
ATOM 662 O O . LEU A 1 90 ? 9.41500 23.27500 4.07300 1.000 43.30007 90 LEU A O 1
ATOM 667 N N . ALA A 1 91 ? 11.59100 23.66400 3.52700 1.000 46.51458 91 ALA A N 1
ATOM 668 C CA . ALA A 1 91 ? 12.02600 22.48800 4.25400 1.000 48.01253 91 ALA A CA 1
ATOM 669 C C . ALA A 1 91 ? 11.60700 22.61100 5.71800 1.000 46.20562 91 ALA A C 1
ATOM 670 O O . ALA A 1 91 ? 10.95000 21.72000 6.25800 1.000 44.35673 91 ALA A O 1
ATOM 672 N N . ARG A 1 92 ? 11.95200 23.73700 6.34200 1.000 42.44143 92 ARG A N 1
ATOM 673 C CA . ARG A 1 92 ? 11.65600 23.98200 7.74800 1.000 45.54329 92 ARG A CA 1
ATOM 674 C C . ARG A 1 92 ? 10.17300 23.97800 8.05400 1.000 45.22200 92 ARG A C 1
ATOM 675 O O . ARG A 1 92 ? 9.72700 23.43600 9.06100 1.000 46.05216 92 ARG A O 1
ATOM 683 N N . ALA A 1 93 ? 9.35700 24.53900 7.17400 1.000 47.18384 93 ALA A N 1
ATOM 684 C CA . ALA A 1 93 ? 7.91800 24.46900 7.38500 1.000 50.73420 93 ALA A CA 1
ATOM 685 C C . ALA A 1 93 ? 7.40600 23.02400 7.29900 1.000 48.23246 93 ALA A C 1
ATOM 686 O O . ALA A 1 93 ? 6.52400 22.61100 8.05800 1.000 49.48366 93 ALA A O 1
ATOM 696 N N . GLN A 1 95 ? 9.08800 20.33100 7.98800 1.000 44.30657 95 GLN A N 1
ATOM 697 C CA . GLN A 1 95 ? 9.59200 19.65500 9.18400 1.000 53.68713 95 GLN A CA 1
ATOM 698 C C . GLN A 1 95 ? 8.94900 20.13600 10.46300 1.000 49.52261 95 GLN A C 1
ATOM 699 O O . GLN A 1 95 ? 9.41800 19.79000 11.53400 1.000 49.06697 95 GLN A O 1
ATOM 705 N N . GLY A 1 96 ? 7.97000 21.02900 10.38400 1.000 43.94376 96 GLY A N 1
ATOM 706 C CA . GLY A 1 96 ? 7.32300 21.53200 11.57700 1.000 44.84525 96 GLY A CA 1
ATOM 707 C C . GLY A 1 96 ? 8.19400 22.44100 12.49300 1.000 49.44953 96 GLY A C 1
ATOM 708 O O . GLY A 1 96 ? 8.02600 22.42000 13.70900 1.000 46.60019 96 GLY A O 1
ATOM 709 N N . ASP A 1 97 ? 9.12300 23.24000 11.94300 1.000 42.28770 97 ASP A N 1
ATOM 710 C CA . ASP A 1 97 ? 9.99600 24.04400 12.78900 1.000 44.97449 97 ASP A CA 1
ATOM 711 C C . ASP A 1 97 ? 9.27600 25.16600 13.51500 1.000 48.06025 97 ASP A C 1
ATOM 712 O O . ASP A 1 97 ? 8.80700 26.14300 12.92300 1.000 43.61136 97 ASP A O 1
ATOM 717 N N . VAL A 1 98 ? 9.17400 25.02900 14.84100 1.000 45.78602 98 VAL A N 1
ATOM 718 C CA . VAL A 1 98 ? 8.44400 26.01000 15.61400 1.000 40.07787 98 VAL A CA 1
ATOM 719 C C . VAL A 1 98 ? 9.17000 27.36300 15.74000 1.000 44.72039 98 VAL A C 1
ATOM 720 O O . VAL A 1 98 ? 8.53700 28.36800 16.04800 1.000 46.62058 98 VAL A O 1
ATOM 724 N N . ARG A 1 99 ? 10.47800 27.44200 15.47500 1.000 47.99649 99 ARG A N 1
ATOM 725 C CA . ARG A 1 99 ? 11.11300 28.77100 15.51600 1.000 54.38902 99 ARG A CA 1
ATOM 726 C C . ARG A 1 99 ? 10.57000 29.52500 14.29000 1.000 52.71553 99 ARG A C 1
ATOM 727 O O . ARG A 1 99 ? 10.22200 30.69600 14.37200 1.000 52.49209 99 ARG A O 1
ATOM 735 N N . VAL A 1 100 ? 10.38100 28.80500 13.17700 1.000 47.42326 100 VAL A N 1
ATOM 736 C CA . VAL A 1 100 ? 9.75400 29.42600 12.02900 1.000 45.27774 100 VAL A CA 1
ATOM 737 C C . VAL A 1 100 ? 8.33700 29.82100 12.34100 1.000 53.19968 100 VAL A C 1
ATOM 738 O O . VAL A 1 100 ? 7.92800 30.92800 12.01500 1.000 51.27129 100 VAL A O 1
ATOM 742 N N . ALA A 1 101 ? 7.55800 28.92700 12.97000 1.000 47.57214 101 ALA A N 1
ATOM 743 C CA . ALA A 1 101 ? 6.18600 29.32500 13.23700 1.000 43.11490 101 ALA A CA 1
ATOM 744 C C . ALA A 1 101 ? 6.16800 30.56900 14.14500 1.000 49.72616 101 ALA A C 1
ATOM 745 O O . ALA A 1 101 ? 5.35400 31.47300 13.94600 1.000 48.43848 101 ALA A O 1
ATOM 747 N N . ALA A 1 102 ? 7.06900 30.63400 15.11700 1.000 44.96808 102 ALA A N 1
ATOM 748 C CA . ALA A 1 102 ? 7.13700 31.78500 16.00500 1.000 42.67374 102 ALA A CA 1
ATOM 749 C C . ALA A 1 102 ? 7.46800 33.05900 15.23600 1.000 53.07867 102 ALA A C 1
ATOM 750 O O . ALA A 1 102 ? 6.81000 34.08000 15.39800 1.000 51.08122 102 ALA A O 1
ATOM 752 N N . GLN A 1 103 ? 8.43700 32.97800 14.33100 1.000 48.07430 103 GLN A N 1
ATOM 753 C CA . GLN A 1 103 ? 8.84900 34.12500 13.52700 1.000 49.67357 103 GLN A CA 1
ATOM 754 C C . GLN A 1 103 ? 7.70100 34.60700 12.67000 1.000 52.08575 103 GLN A C 1
ATOM 755 O O . GLN A 1 103 ? 7.46400 35.79600 12.52800 1.000 54.82875 103 GLN A O 1
ATOM 761 N N . ILE A 1 104 ? 6.93300 33.68700 12.13300 1.000 50.37635 104 ILE A N 1
ATOM 762 C CA . ILE A 1 104 ? 5.82700 34.12500 11.33000 1.000 51.25587 104 ILE A CA 1
ATOM 763 C C . ILE A 1 104 ? 4.78000 34.83600 12.20500 1.000 53.20109 104 ILE A C 1
ATOM 764 O O . ILE A 1 104 ? 4.36200 35.96300 11.92500 1.000 52.43180 104 ILE A O 1
ATOM 769 N N . ALA A 1 105 ? 4.39500 34.23200 13.31600 1.000 49.94402 105 ALA A N 1
ATOM 770 C CA . ALA A 1 105 ? 3.38700 34.84100 14.17000 1.000 53.40742 105 ALA A CA 1
ATOM 771 C C . ALA A 1 105 ? 3.81400 36.21500 14.69900 1.000 54.83617 105 ALA A C 1
ATOM 772 O O . ALA A 1 105 ? 3.01800 37.14700 14.78100 1.000 59.03090 105 ALA A O 1
ATOM 774 N N . GLU A 1 106 ? 5.07600 36.38000 15.00100 1.000 53.07773 106 GLU A N 1
ATOM 775 C CA . GLU A 1 106 ? 5.56600 37.65000 15.48900 1.000 57.54715 106 GLU A CA 1
ATOM 776 C C . GLU A 1 106 ? 5.53600 38.76300 14.42900 1.000 67.22938 106 GLU A C 1
ATOM 777 O O . GLU A 1 106 ? 5.55400 39.93800 14.78600 1.000 72.09178 106 GLU A O 1
ATOM 783 N N . ARG A 1 107 ? 5.45300 38.39200 13.14200 1.000 60.00293 107 ARG A N 1
ATOM 784 C CA . ARG A 1 107 ? 5.37200 39.40100 12.04500 1.000 54.98022 107 ARG A CA 1
ATOM 785 C C . ARG A 1 107 ? 3.93000 39.86500 11.85500 1.000 63.38233 107 ARG A C 1
ATOM 786 O O . ARG A 1 107 ? 3.71800 40.76500 11.03600 1.000 62.70728 107 ARG A O 1
ATOM 794 N N . ASN A 1 108 ? 2.98000 39.27400 12.58000 1.000 67.01142 108 ASN A N 1
ATOM 795 C CA . ASN A 1 108 ? 1.60200 39.72000 12.50100 1.000 68.59984 108 ASN A CA 1
ATOM 796 C C . ASN A 1 108 ? 1.30300 40.50400 13.78000 1.000 75.03464 108 ASN A C 1
ATOM 797 O O . ASN A 1 108 ? 1.20500 39.91000 14.85200 1.000 76.79029 108 ASN A O 1
ATOM 802 N N . PRO A 1 109 ? 1.13600 41.84000 13.69200 1.000 81.18124 109 PRO A N 1
ATOM 803 C CA . PRO A 1 109 ? 1.02700 42.73500 14.83100 1.000 84.95082 109 PRO A CA 1
ATOM 804 C C . PRO A 1 109 ? -0.28900 42.61400 15.60600 1.000 84.84236 109 PRO A C 1
ATOM 805 O O . PRO A 1 109 ? -0.36500 43.07100 16.75000 1.000 89.24802 109 PRO A O 1
ATOM 809 N N . GLU A 1 110 ? -1.30500 41.99800 14.99700 1.000 84.83745 110 GLU A N 1
ATOM 810 C CA . GLU A 1 110 ? -2.64400 42.00100 15.57000 1.000 85.18119 110 GLU A CA 1
ATOM 811 C C . GLU A 1 110 ? -2.76200 41.02300 16.74000 1.000 94.24246 110 GLU A C 1
ATOM 812 O O . GLU A 1 110 ? -2.59500 39.80800 16.54700 1.000 91.15910 110 GLU A O 1
ATOM 818 N N . PRO A 1 111 ? -3.08000 41.48500 17.96100 1.000 94.95674 111 PRO A N 1
ATOM 819 C CA . PRO A 1 111 ? -3.25300 40.62900 19.10900 1.000 93.57378 111 PRO A CA 1
ATOM 820 C C . PRO A 1 111 ? -4.26300 39.54000 18.78500 1.000 90.08446 111 PRO A C 1
ATOM 821 O O . PRO A 1 111 ? -4.10500 38.40600 19.21400 1.000 89.20636 111 PRO A O 1
ATOM 825 N N . ASP A 1 112 ? -5.26800 39.83800 17.95700 1.000 87.31664 112 ASP A N 1
ATOM 826 C CA . ASP A 1 112 ? -6.22300 38.79400 17.63000 1.000 93.02368 112 ASP A CA 1
ATOM 827 C C . ASP A 1 112 ? -5.55300 37.64700 16.91200 1.000 90.52840 112 ASP A C 1
ATOM 828 O O . ASP A 1 112 ? -5.93900 36.49300 17.09100 1.000 86.43244 112 ASP A O 1
ATOM 833 N N . ALA A 1 113 ? -4.55000 37.94300 16.08100 1.000 88.31749 113 ALA A N 1
ATOM 834 C CA . ALA A 1 113 ? -3.87800 36.88100 15.35300 1.000 81.67810 113 ALA A CA 1
ATOM 835 C C . ALA A 1 113 ? -3.06800 36.04700 16.32000 1.000 76.89282 113 ALA A C 1
ATOM 836 O O . ALA A 1 113 ? -3.11000 34.81600 16.26800 1.000 69.57233 113 ALA A O 1
ATOM 838 N N . ARG A 1 114 ? -2.34300 36.72500 17.23000 1.000 79.11651 114 ARG A N 1
ATOM 839 C CA . ARG A 1 114 ? -1.50100 35.98100 18.15800 1.000 73.68809 114 ARG A CA 1
ATOM 840 C C . ARG A 1 114 ? -2.33600 35.15500 19.10900 1.000 80.09996 114 ARG A C 1
ATOM 841 O O . ARG A 1 114 ? -1.97800 34.01700 19.42800 1.000 76.25284 114 ARG A O 1
ATOM 843 N N . ARG A 1 115 ? -3.45600 35.71800 19.55400 1.000 80.14952 115 ARG A N 1
ATOM 844 C CA . ARG A 1 115 ? -4.35000 35.01400 20.44700 1.000 76.93804 115 ARG A CA 1
ATOM 845 C C . ARG A 1 115 ? -4.95200 33.85200 19.72000 1.000 79.64126 115 ARG A C 1
ATOM 846 O O . ARG A 1 115 ? -5.07400 32.76400 20.28200 1.000 83.12971 115 ARG A O 1
ATOM 848 N N . TRP A 1 116 ? -5.29600 34.05800 18.44800 1.000 75.12113 116 TRP A N 1
ATOM 849 C CA . TRP A 1 116 ? -5.87200 32.99700 17.64500 1.000 71.87109 116 TRP A CA 1
ATOM 850 C C . TRP A 1 116 ? -4.89800 31.84900 17.55300 1.000 76.11753 116 TRP A C 1
ATOM 851 O O . TRP A 1 116 ? -5.29100 30.68200 17.63900 1.000 74.03501 116 TRP A O 1
ATOM 862 N N . LEU A 1 117 ? -3.61700 32.16400 17.32700 1.000 72.48417 117 LEU A N 1
ATOM 863 C CA . LEU A 1 117 ? -2.63200 31.10400 17.23000 1.000 70.62734 117 LEU A CA 1
ATOM 864 C C . LEU A 1 117 ? -2.43700 30.39500 18.57100 1.000 72.90242 117 LEU A C 1
ATOM 865 O O . LEU A 1 117 ? -2.50500 29.16800 18.64100 1.000 72.15594 117 LEU A O 1
ATOM 870 N N . ALA A 1 118 ? -2.25400 31.16000 19.65200 1.000 70.51829 118 ALA A N 1
ATOM 871 C CA . ALA A 1 118 ? -2.04700 30.57300 20.97900 1.000 72.89131 118 ALA A CA 1
ATOM 872 C C . ALA A 1 118 ? -3.23900 29.68300 21.37200 1.000 75.54413 118 ALA A C 1
ATOM 873 O O . ALA A 1 118 ? -3.08400 28.59000 21.92700 1.000 72.09864 118 ALA A O 1
ATOM 875 N N . ALA A 1 119 ? -4.42900 30.11000 20.99100 1.000 77.37924 119 ALA A N 1
ATOM 876 C CA . ALA A 1 119 ? -5.65800 29.40200 21.25900 1.000 75.25583 119 ALA A CA 1
ATOM 877 C C . ALA A 1 119 ? -5.67400 28.00600 20.65800 1.000 75.50229 119 ALA A C 1
ATOM 878 O O . ALA A 1 119 ? -6.44900 27.17100 21.08800 1.000 84.00247 119 ALA A O 1
ATOM 880 N N . ARG A 1 120 ? -4.88200 27.76200 19.63100 1.000 76.57231 120 ARG A N 1
ATOM 881 C CA . ARG A 1 120 ? -4.82800 26.48000 18.96300 1.000 73.37295 120 ARG A CA 1
ATOM 882 C C . ARG A 1 120 ? -3.69500 25.60100 19.40600 1.000 69.91555 120 ARG A C 1
ATOM 883 O O . ARG A 1 120 ? -3.45500 24.53300 18.81400 1.000 70.15765 120 ARG A O 1
ATOM 891 N N . LEU A 1 121 ? -2.95000 26.05800 20.39400 1.000 67.87467 121 LEU A N 1
ATOM 892 C CA . LEU A 1 121 ? -1.79600 25.31800 20.87200 1.000 69.91354 121 LEU A CA 1
ATOM 893 C C . LEU A 1 121 ? -1.97200 24.75700 22.26300 1.000 71.88589 121 LEU A C 1
ATOM 894 O O . LEU A 1 121 ? -2.73900 25.27400 23.08600 1.000 72.55601 121 LEU A O 1
ATOM 899 N N . GLU A 1 122 ? -1.14100 23.74400 22.49400 1.000 64.02394 122 GLU A N 1
ATOM 900 C CA . GLU A 1 122 ? -1.06200 23.19600 23.85000 1.000 73.66316 122 GLU A CA 1
ATOM 901 C C . GLU A 1 122 ? -0.59300 24.35100 24.71900 1.000 65.69558 122 GLU A C 1
ATOM 902 O O . GLU A 1 122 ? -0.13800 25.36000 24.16000 1.000 63.21230 122 GLU A O 1
ATOM 908 N N . SER A 1 123 ? -0.65700 24.18200 26.03000 1.000 61.88057 123 SER A N 1
ATOM 909 C CA . SER A 1 123 ? -0.27400 25.27100 26.95400 1.000 62.34920 123 SER A CA 1
ATOM 910 C C . SER A 1 123 ? 1.25900 25.45600 26.97800 1.000 57.87854 123 SER A C 1
ATOM 911 O O . SER A 1 123 ? 1.98200 24.72400 26.30700 1.000 56.25316 123 SER A O 1
ATOM 914 N N . THR A 1 124 ? 1.78300 26.39100 27.80300 1.000 56.99192 124 THR A N 1
ATOM 915 C CA . THR A 1 124 ? 3.24700 26.58300 27.86100 1.000 53.48442 124 THR A CA 1
ATOM 916 C C . THR A 1 124 ? 3.97800 25.40000 28.51400 1.000 52.85396 124 THR A C 1
ATOM 917 O O . THR A 1 124 ? 5.21200 25.38200 28.55400 1.000 48.98985 124 THR A O 1
ATOM 921 N N . GLY A 1 125 ? 3.27400 24.46400 29.15500 1.000 48.27935 125 GLY A N 1
ATOM 922 C CA . GLY A 1 125 ? 4.03500 23.33000 29.69000 1.000 42.21870 125 GLY A CA 1
ATOM 923 C C . GLY A 1 125 ? 4.61800 23.50200 31.09300 1.000 42.76862 125 GLY A C 1
ATOM 924 O O . GLY A 1 125 ? 5.09400 22.53100 31.69800 1.000 42.05543 125 GLY A O 1
ATOM 925 N N . ALA A 1 126 ? 4.56100 24.69800 31.64700 1.000 39.29010 126 ALA A N 1
ATOM 926 C CA . ALA A 1 126 ? 5.13400 24.88200 32.97600 1.000 39.64375 126 ALA A CA 1
ATOM 927 C C . ALA A 1 126 ? 4.44800 23.99300 34.00400 1.000 38.04436 126 ALA A C 1
ATOM 928 O O . ALA A 1 126 ? 5.10100 23.41400 34.86400 1.000 47.37527 126 ALA A O 1
ATOM 930 N N . ARG A 1 127 ? 3.12900 23.87100 33.91800 1.000 39.30548 127 ARG A N 1
ATOM 931 C CA . ARG A 1 127 ? 2.37300 23.06200 34.90700 1.000 47.01343 127 ARG A CA 1
ATOM 932 C C . ARG A 1 127 ? 2.78800 21.59800 34.76000 1.000 47.75956 127 ARG A C 1
ATOM 933 O O . ARG A 1 127 ? 3.15000 20.97800 35.76500 1.000 43.33243 127 ARG A O 1
ATOM 941 N N . ARG A 1 128 ? 2.73800 21.08400 33.54400 1.000 43.82890 128 ARG A N 1
ATOM 942 C CA . ARG A 1 128 ? 3.09200 19.69800 33.24100 1.000 46.36128 128 ARG A CA 1
ATOM 943 C C . ARG A 1 128 ? 4.48200 19.35200 33.70500 1.000 47.94154 128 ARG A C 1
ATOM 944 O O . ARG A 1 128 ? 4.69800 18.31500 34.36000 1.000 41.22321 128 ARG A O 1
ATOM 952 N N . GLU A 1 129 ? 5.44500 20.23000 33.38600 1.000 46.19467 129 GLU A N 1
ATOM 953 C CA . GLU A 1 129 ? 6.82100 19.97200 33.81200 1.000 42.61766 129 GLU A CA 1
ATOM 954 C C . GLU A 1 129 ? 6.96600 20.01000 35.33000 1.000 46.81735 129 GLU A C 1
ATOM 955 O O . GLU A 1 129 ? 7.80400 19.29700 35.85800 1.000 42.42551 129 GLU A O 1
ATOM 961 N N . LEU A 1 130 ? 6.19900 20.87200 36.05300 1.000 46.77200 130 LEU A N 1
ATOM 962 C CA . LEU A 1 130 ? 6.27000 20.86500 37.52100 1.000 40.14562 130 LEU A CA 1
ATOM 963 C C . LEU A 1 130 ? 5.85900 19.50800 38.02800 1.000 41.90599 130 LEU A C 1
ATOM 964 O O . LEU A 1 130 ? 6.57400 18.89500 38.81500 1.000 41.30859 130 LEU A O 1
ATOM 977 N N . ALA A 1 132 ? 5.93300 16.67300 36.61100 1.000 35.57630 132 ALA A N 1
ATOM 978 C CA . ALA A 1 132 ? 6.97900 15.67200 36.37100 1.000 50.17570 132 ALA A CA 1
ATOM 979 C C . ALA A 1 132 ? 8.13900 15.79300 37.35000 1.000 43.23369 132 ALA A C 1
ATOM 980 O O . ALA A 1 132 ? 8.55400 14.78700 37.91000 1.000 49.48165 132 ALA A O 1
ATOM 982 N N . THR A 1 133 ? 8.59200 17.02100 37.64300 1.000 41.70307 133 THR A N 1
ATOM 983 C CA . THR A 1 133 ? 9.66400 17.22600 38.62300 1.000 46.87162 133 THR A CA 1
ATOM 984 C C . THR A 1 133 ? 9.22400 16.67400 39.97000 1.000 48.16957 133 THR A C 1
ATOM 985 O O . THR A 1 133 ? 9.95800 15.89500 40.61200 1.000 45.22833 133 THR A O 1
ATOM 989 N N . VAL A 1 134 ? 7.98900 16.99300 40.33900 1.000 46.33328 134 VAL A N 1
ATOM 990 C CA . VAL A 1 134 ? 7.43300 16.55300 41.60500 1.000 44.30071 134 VAL A CA 1
ATOM 991 C C . VAL A 1 134 ? 7.45300 15.07800 41.72600 1.000 44.11496 134 VAL A C 1
ATOM 992 O O . VAL A 1 134 ? 7.87900 14.56500 42.75100 1.000 50.24857 134 VAL A O 1
ATOM 996 N N . ALA A 1 135 ? 7.06600 14.38300 40.68200 1.000 41.43861 135 ALA A N 1
ATOM 997 C CA . ALA A 1 135 ? 7.07400 12.92800 40.70700 1.000 49.57603 135 ALA A CA 1
ATOM 998 C C . ALA A 1 135 ? 8.46900 12.33600 40.84500 1.000 49.13678 135 ALA A C 1
ATOM 999 O O . ALA A 1 135 ? 8.67200 11.37400 41.59400 1.000 54.10014 135 ALA A O 1
ATOM 1001 N N . ARG A 1 136 ? 9.46100 12.94200 40.18300 1.000 50.01435 136 ARG A N 1
ATOM 1002 C CA . ARG A 1 136 ? 10.85900 12.41400 40.20700 1.000 52.88027 136 ARG A CA 1
ATOM 1003 C C . ARG A 1 136 ? 11.50300 12.74800 41.55700 1.000 50.92053 136 ARG A C 1
ATOM 1004 O O . ARG A 1 136 ? 12.52700 12.13900 41.86800 1.000 55.76442 136 ARG A O 1
ATOM 1012 N N . HIS A 1 137 ? 10.93900 13.67900 42.31100 1.000 50.95617 137 HIS A N 1
ATOM 1013 C CA . HIS A 1 137 ? 11.35700 14.02500 43.66600 1.000 51.96107 137 HIS A CA 1
ATOM 1014 C C . HIS A 1 137 ? 10.52100 13.37900 44.74300 1.000 52.37053 137 HIS A C 1
ATOM 1015 O O . HIS A 1 137 ? 10.48100 13.83500 45.89200 1.000 54.96554 137 HIS A O 1
ATOM 1022 N N . GLY A 1 138 ? 9.86400 12.29200 44.39800 1.000 50.35017 138 GLY A N 1
ATOM 1023 C CA . GLY A 1 138 ? 9.15900 11.54200 45.41200 1.000 53.88208 138 GLY A CA 1
ATOM 1024 C C . GLY A 1 138 ? 7.78300 12.03300 45.72600 1.000 57.08133 138 GLY A C 1
ATOM 1025 O O . GLY A 1 138 ? 7.17700 11.55400 46.68500 1.000 55.13566 138 GLY A O 1
ATOM 1026 N N . GLY A 1 139 ? 7.27600 13.00100 44.97000 1.000 50.03331 139 GLY A N 1
ATOM 1027 C CA . GLY A 1 139 ? 5.95600 13.43600 45.25000 1.000 53.87666 139 GLY A CA 1
ATOM 1028 C C . GLY A 1 139 ? 5.02300 12.28900 44.87200 1.000 59.16647 139 GLY A C 1
ATOM 1029 O O . GLY A 1 139 ? 5.39200 11.42100 44.05700 1.000 62.35282 139 GLY A O 1
ATOM 1030 N N . GLU A 1 140 ? 3.82200 12.26300 45.45100 1.000 55.93827 140 GLU A N 1
ATOM 1031 C CA . GLU A 1 140 ? 2.87500 11.18000 45.14300 1.000 60.95745 140 GLU A CA 1
ATOM 1032 C C . GLU A 1 140 ? 1.43700 11.60500 45.38100 1.000 54.50201 140 GLU A C 1
ATOM 1033 O O . GLU A 1 140 ? 1.17000 12.57100 46.11000 1.000 48.40395 140 GLU A O 1
ATOM 1039 N N . GLY A 1 141 ? 0.52700 10.84300 44.83000 1.000 49.54147 141 GLY A N 1
ATOM 1040 C CA . GLY A 1 141 ? -0.85500 10.96200 45.18900 1.000 51.95826 141 GLY A CA 1
ATOM 1041 C C . GLY A 1 141 ? -1.53600 12.26300 44.92600 1.000 45.80328 141 GLY A C 1
ATOM 1042 O O . GLY A 1 141 ? -1.66000 12.74200 43.77700 1.000 43.49303 141 GLY A O 1
ATOM 1043 N N . ARG A 1 142 ? -2.02900 12.82300 46.02100 1.000 45.28481 142 ARG A N 1
ATOM 1044 C CA . ARG A 1 142 ? -2.81700 14.07100 46.05700 1.000 46.02586 142 ARG A CA 1
ATOM 1045 C C . ARG A 1 142 ? -2.07300 15.28900 45.72400 1.000 42.39444 142 ARG A C 1
ATOM 1046 O O . ARG A 1 142 ? -2.67700 16.35500 45.54900 1.000 46.26356 142 ARG A O 1
ATOM 1054 N N . VAL A 1 143 ? -0.75700 15.21600 45.79500 1.000 43.13552 143 VAL A N 1
ATOM 1055 C CA . VAL A 1 143 ? 0.00000 16.43600 45.66500 1.000 47.14663 143 VAL A CA 1
ATOM 1056 C C . VAL A 1 143 ? -0.23100 17.09400 44.31900 1.000 43.71991 143 VAL A C 1
ATOM 1057 O O . VAL A 1 143 ? -0.22600 18.30700 44.22500 1.000 45.02781 143 VAL A O 1
ATOM 1061 N N . TYR A 1 144 ? -0.51800 16.33100 43.28700 1.000 40.37755 144 TYR A N 1
ATOM 1062 C CA . TYR A 1 144 ? -0.66500 16.93000 41.94900 1.000 40.64662 144 TYR A CA 1
ATOM 1063 C C . TYR A 1 144 ? -1.82400 17.87000 41.92400 1.000 46.40974 144 TYR A C 1
ATOM 1064 O O . TYR A 1 144 ? -1.73200 18.94900 41.34700 1.000 46.67935 144 TYR A O 1
ATOM 1073 N N . GLY A 1 145 ? -2.91900 17.45800 42.59300 1.000 43.09138 145 GLY A N 1
ATOM 1074 C CA . GLY A 1 145 ? -4.12100 18.27900 42.68500 1.000 42.07005 145 GLY A CA 1
ATOM 1075 C C . GLY A 1 145 ? -3.91800 19.44000 43.65200 1.000 46.81428 145 GLY A C 1
ATOM 1076 O O . GLY A 1 145 ? -4.32800 20.55400 43.38900 1.000 49.87373 145 GLY A O 1
ATOM 1077 N N . GLN A 1 146 ? -3.24000 19.22400 44.74300 1.000 40.41349 146 GLN A N 1
ATOM 1078 C CA . GLN A 1 146 ? -3.01700 20.31700 45.68400 1.000 45.83103 146 GLN A CA 1
ATOM 1079 C C . GLN A 1 146 ? -2.16900 21.45500 45.07600 1.000 45.65796 146 GLN A C 1
ATOM 1080 O O . GLN A 1 146 ? -2.46100 22.62000 45.28000 1.000 46.04679 146 GLN A O 1
ATOM 1086 N N . LEU A 1 147 ? -1.14400 21.12800 44.28300 1.000 44.72157 147 LEU A N 1
ATOM 1087 C CA . LEU A 1 147 ? -0.28700 22.18300 43.70500 1.000 46.93328 147 LEU A CA 1
ATOM 1088 C C . LEU A 1 147 ? -1.08900 23.07800 42.77300 1.000 46.89581 147 LEU A C 1
ATOM 1089 O O . LEU A 1 147 ? -1.01300 24.32500 42.83900 1.000 46.52221 147 LEU A O 1
ATOM 1094 N N . GLY A 1 148 ? -1.93700 22.46700 41.96000 1.000 45.67452 148 GLY A N 1
ATOM 1095 C CA . GLY A 1 148 ? -2.80300 23.27100 41.09900 1.000 48.95420 148 GLY A CA 1
ATOM 1096 C C . GLY A 1 148 ? -3.77400 24.13600 41.91600 1.000 57.77166 148 GLY A C 1
ATOM 1097 O O . GLY A 1 148 ? -4.02000 25.30800 41.57400 1.000 59.28300 148 GLY A O 1
ATOM 1098 N N . SER A 1 149 ? -4.32800 23.58000 43.00800 1.000 52.14395 149 SER A N 1
ATOM 1099 C CA . SER A 1 149 ? -5.25200 24.38500 43.80100 1.000 56.05436 149 SER A CA 1
ATOM 1100 C C . SER A 1 149 ? -4.55200 25.59400 44.48100 1.000 55.52448 149 SER A C 1
ATOM 1101 O O . SER A 1 149 ? -5.07400 26.71600 44.47900 1.000 58.67502 149 SER A O 1
ATOM 1104 N N . ILE A 1 150 ? -3.35300 25.38600 45.01100 1.000 48.06432 150 ILE A N 1
ATOM 1105 C CA . ILE A 1 150 ? -2.61700 26.47200 45.69500 1.000 55.75424 150 ILE A CA 1
ATOM 1106 C C . ILE A 1 150 ? -2.31900 27.64400 44.71300 1.000 59.97063 150 ILE A C 1
ATOM 1107 O O . ILE A 1 150 ? -2.48900 28.83100 45.05200 1.000 64.16327 150 ILE A O 1
ATOM 1112 N N . SER A 1 151 ? -1.90300 27.33000 43.49000 1.000 56.89515 151 SER A N 1
ATOM 1113 C CA . SER A 1 151 ? -1.66600 28.38500 42.51100 1.000 62.61601 151 SER A CA 1
ATOM 1114 C C . SER A 1 151 ? -2.92200 29.15800 42.21800 1.000 69.93305 151 SER A C 1
ATOM 1115 O O . SER A 1 151 ? -2.88000 30.38900 42.05900 1.000 72.91800 151 SER A O 1
ATOM 1118 N N . ASN A 1 152 ? -4.05600 28.44700 42.13700 1.000 65.77716 152 ASN A N 1
ATOM 1119 C CA . ASN A 1 152 ? -5.30500 29.10200 41.87100 1.000 63.80461 152 ASN A CA 1
ATOM 1120 C C . ASN A 1 152 ? -5.71600 30.01600 42.99800 1.000 65.07863 152 ASN A C 1
ATOM 1121 O O . ASN A 1 152 ? -6.10000 31.16100 42.74500 1.000 71.91147 152 ASN A O 1
ATOM 1126 N N . ARG A 1 153 ? -5.53600 29.60900 44.25600 1.000 69.73964 153 ARG A N 1
ATOM 1127 C CA . ARG A 1 153 ? -6.00900 30.53300 45.29000 1.000 75.20677 153 ARG A CA 1
ATOM 1128 C C . ARG A 1 153 ? -5.13100 31.80700 45.33600 1.000 75.98282 153 ARG A C 1
ATOM 1129 O O . ARG A 1 153 ? -5.62200 32.89000 45.67300 1.000 76.61329 153 ARG A O 1
ATOM 1137 N N . THR A 1 154 ? -3.83700 31.67100 44.98800 1.000 73.15568 154 THR A N 1
ATOM 1138 C CA . THR A 1 154 ? -2.86200 32.77500 44.98800 1.000 74.15564 154 THR A CA 1
ATOM 1139 C C . THR A 1 154 ? -3.08700 33.86100 43.93400 1.000 75.07579 154 THR A C 1
ATOM 1140 O O . THR A 1 154 ? -3.03300 35.05700 44.22600 1.000 74.96397 154 THR A O 1
ATOM 1144 N N . VAL A 1 155 ? -3.30800 33.41500 42.70700 1.000 75.57962 155 VAL A N 1
ATOM 1145 C CA . VAL A 1 155 ? -3.44000 34.25800 41.53300 1.000 76.44871 155 VAL A CA 1
ATOM 1146 C C . VAL A 1 155 ? -4.86700 34.66600 41.18800 1.000 78.22244 155 VAL A C 1
ATOM 1147 O O . VAL A 1 155 ? -5.09700 35.79300 40.74200 1.000 78.70350 155 VAL A O 1
ATOM 1151 N N . LEU A 1 156 ? -5.81800 33.74600 41.29600 1.000 80.29050 156 LEU A N 1
ATOM 1152 C CA . LEU A 1 156 ? -7.18800 34.05500 40.90400 1.000 81.05356 156 LEU A CA 1
ATOM 1153 C C . LEU A 1 156 ? -7.97800 34.49300 42.15600 1.000 85.42743 156 LEU A C 1
ATOM 1154 O O . LEU A 1 156 ? -8.78000 35.42800 42.11300 1.000 94.40300 156 LEU A O 1
ATOM 1159 N N . GLY A 1 157 ? -7.70100 33.84200 43.29000 1.000 85.69611 157 GLY A N 1
ATOM 1160 C CA . GLY A 1 157 ? -8.37700 34.14500 44.55700 1.000 82.10868 157 GLY A CA 1
ATOM 1161 C C . GLY A 1 157 ? -9.00200 32.89800 45.20000 1.000 84.65291 157 GLY A C 1
ATOM 1162 O O . GLY A 1 157 ? -9.84200 32.21100 44.60500 1.000 82.17113 157 GLY A O 1
ATOM 1163 N N . ASP A 1 174 ? -9.26100 29.43800 30.16300 1.000 93.53617 174 ASP A N 1
ATOM 1164 C CA . ASP A 1 174 ? -9.48100 30.21200 28.93400 1.000 93.56926 174 ASP A CA 1
ATOM 1165 C C . ASP A 1 174 ? -10.16200 31.51900 29.26400 1.000 92.53481 174 ASP A C 1
ATOM 1166 O O . ASP A 1 174 ? -10.18400 32.45300 28.46200 1.000 99.45540 174 ASP A O 1
ATOM 1171 N N . GLY A 1 175 ? -10.70300 31.5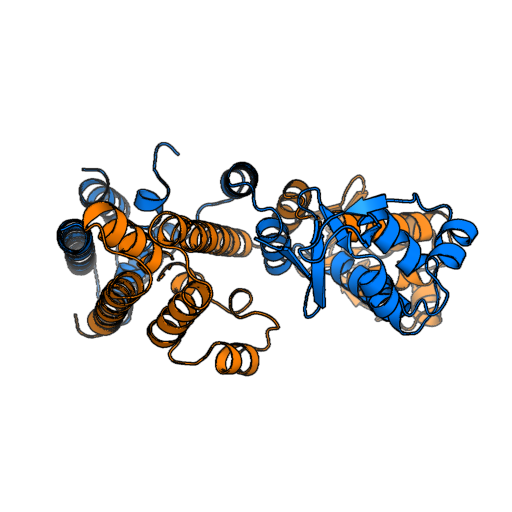7000 30.48800 1.000 85.10830 175 GLY A N 1
ATOM 1172 C CA . GLY A 1 175 ? -11.32700 32.77000 31.07600 1.000 73.37467 175 GLY A CA 1
ATOM 1173 C C . GLY A 1 175 ? -10.25300 33.53400 31.84200 1.000 78.85519 175 GLY A C 1
ATOM 1174 O O . GLY A 1 175 ? -10.50600 34.54800 32.50500 1.000 74.23250 175 GLY A O 1
ATOM 1175 N N . LEU A 1 176 ? -9.03600 33.01100 31.75400 1.000 78.04884 176 LEU A N 1
ATOM 1176 C CA . LEU A 1 176 ? -7.90900 33.60200 32.41600 1.000 74.60399 176 LEU A CA 1
ATOM 1177 C C . LEU A 1 176 ? -7.43900 34.74200 31.58300 1.000 72.74898 176 LEU A C 1
ATOM 1178 O O . LEU A 1 176 ? -7.48800 34.69400 30.35600 1.000 75.18556 176 LEU A O 1
ATOM 1183 N N . THR A 1 177 ? -6.90700 35.72700 32.23400 1.000 74.17421 177 THR A N 1
ATOM 1184 C CA . THR A 1 177 ? -6.25100 36.76900 31.50400 1.000 69.92087 177 THR A CA 1
ATOM 1185 C C . THR A 1 177 ? -4.82900 36.31900 31.21200 1.000 75.03163 177 THR A C 1
ATOM 1186 O O . THR A 1 177 ? -4.30300 35.40500 31.86200 1.000 76.83325 177 THR A O 1
ATOM 1190 N N . SER A 1 178 ? -4.16700 37.00600 30.30200 1.000 67.25645 178 SER A N 1
ATOM 1191 C CA . SER A 1 178 ? -2.79200 36.68900 29.99400 1.000 68.54287 178 SER A CA 1
ATOM 1192 C C . SER A 1 178 ? -1.88300 36.89000 31.19600 1.000 67.74747 178 SER A C 1
ATOM 1193 O O . SER A 1 178 ? -0.92600 36.12300 31.41500 1.000 64.64320 178 SER A O 1
ATOM 1196 N N . ALA A 1 179 ? -2.14700 37.93700 31.98000 1.000 64.07542 179 ALA A N 1
ATOM 1197 C CA . ALA A 1 179 ? -1.33100 38.12000 33.17400 1.000 68.58039 179 ALA A CA 1
ATOM 1198 C C . ALA A 1 179 ? -1.52700 36.94000 34.15900 1.000 67.23821 179 ALA A C 1
ATOM 1199 O O . ALA A 1 179 ? -0.57000 36.46100 34.76300 1.000 63.00355 179 ALA A O 1
ATOM 1201 N N . GLU A 1 180 ? -2.76200 36.44300 34.31800 1.000 68.30679 180 GLU A N 1
ATOM 1202 C CA . GLU A 1 180 ? -2.96300 35.34100 35.27700 1.000 71.01700 180 GLU A CA 1
ATOM 1203 C C . GLU A 1 180 ? -2.20300 34.07800 34.81600 1.000 63.69387 180 GLU A C 1
ATOM 1204 O O . GLU A 1 180 ? -1.50900 33.42700 35.59600 1.000 62.95578 180 GLU A O 1
ATOM 1210 N N . LEU A 1 181 ? -2.25900 33.81600 33.52100 1.000 59.23004 181 LEU A N 1
ATOM 1211 C CA . LEU A 1 181 ? -1.62700 32.68700 32.90200 1.000 60.61892 181 LEU A CA 1
ATOM 1212 C C . LEU A 1 181 ? -0.15100 32.67300 33.19200 1.000 61.04481 181 LEU A C 1
ATOM 1213 O O . LEU A 1 181 ? 0.39800 31.61200 33.56000 1.000 64.03394 181 LEU A O 1
ATOM 1218 N N . LEU A 1 182 ? 0.49200 33.83200 32.96400 1.000 57.05715 182 LEU A N 1
ATOM 1219 C CA . LEU A 1 182 ? 1.91900 34.02300 33.15200 1.000 48.33179 182 LEU A CA 1
ATOM 1220 C C . LEU A 1 182 ? 2.34100 34.02300 34.57100 1.000 55.74955 182 LEU A C 1
ATOM 1221 O O . LEU A 1 182 ? 3.43400 33.53600 34.90300 1.000 56.87048 182 LEU A O 1
ATOM 1226 N N . ARG A 1 183 ? 1.49400 34.55600 35.44300 1.000 56.31032 183 ARG A N 1
ATOM 1227 C CA . ARG A 1 183 ? 1.81400 34.49800 36.88600 1.000 59.28607 183 ARG A CA 1
ATOM 1228 C C . ARG A 1 183 ? 1.89200 33.02300 37.28800 1.000 51.49524 183 ARG A C 1
ATOM 1229 O O . ARG A 1 183 ? 2.88200 32.63600 37.91800 1.000 51.57625 183 ARG A O 1
ATOM 1245 N N . ALA A 1 185 ? 2.27600 30.34300 35.26600 1.000 48.13614 185 ALA A N 1
ATOM 1246 C CA . ALA A 1 185 ? 3.39600 29.68200 34.59600 1.000 48.42988 185 ALA A CA 1
ATOM 1247 C C . ALA A 1 185 ? 4.66600 30.00300 35.34400 1.000 47.72302 185 ALA A C 1
ATOM 1248 O O . ALA A 1 185 ? 5.47400 29.11300 35.62800 1.000 48.95019 185 ALA A O 1
ATOM 1250 N N . TYR A 1 186 ? 4.81900 31.25500 35.75000 1.000 51.03045 186 TYR A N 1
ATOM 1251 C CA . TYR A 1 186 ? 6.00600 31.69700 36.48100 1.000 54.64281 186 TYR A CA 1
ATOM 1252 C C . TYR A 1 186 ? 6.13900 30.95500 37.77800 1.000 48.04774 186 TYR A C 1
ATOM 1253 O O . TYR A 1 186 ? 7.22100 30.45600 38.11000 1.000 52.74015 186 TYR A O 1
ATOM 1262 N N . ILE A 1 187 ? 5.03800 30.84900 38.51500 1.000 48.05179 187 ILE A N 1
ATOM 1263 C CA . ILE A 1 187 ? 5.04300 30.09200 39.78500 1.000 50.05799 187 ILE A CA 1
ATOM 1264 C C . ILE A 1 187 ? 5.44000 28.62700 39.57500 1.000 48.51449 187 ILE A C 1
ATOM 1265 O O . ILE A 1 187 ? 6.28600 28.11800 40.30700 1.000 48.50447 187 ILE A O 1
ATOM 1270 N N . ASP A 1 188 ? 4.88400 27.95400 38.55400 1.000 43.37480 188 ASP A N 1
ATOM 1271 C CA . ASP A 1 188 ? 5.22800 26.53300 38.33500 1.000 47.83583 188 ASP A CA 1
ATOM 1272 C C . ASP A 1 188 ? 6.68400 26.36700 37.95400 1.000 40.16458 188 ASP A C 1
ATOM 1273 O O . ASP A 1 188 ? 7.34500 25.37900 38.32600 1.000 39.89870 188 ASP A O 1
ATOM 1278 N N . THR A 1 189 ? 7.19900 27.35700 37.22400 1.000 44.36354 189 THR A N 1
ATOM 1279 C CA . THR A 1 189 ? 8.57600 27.34300 36.75900 1.000 46.48908 189 THR A CA 1
ATOM 1280 C C . THR A 1 189 ? 9.51900 27.52400 37.94600 1.000 46.89674 189 THR A C 1
ATOM 1281 O O . THR A 1 189 ? 10.50800 26.80200 38.13000 1.000 48.58803 189 THR A O 1
ATOM 1285 N N . VAL A 1 190 ? 9.20700 28.48000 38.81000 1.000 49.15914 190 VAL A N 1
ATOM 1286 C CA . VAL A 1 190 ? 10.09700 28.67100 39.94600 1.000 47.50327 190 VAL A CA 1
ATOM 1287 C C . VAL A 1 190 ? 10.06300 27.48200 40.88200 1.000 48.28690 190 VAL A C 1
ATOM 1288 O O . VAL A 1 190 ? 11.10600 27.05200 41.38100 1.000 50.60643 190 VAL A O 1
ATOM 1292 N N . THR A 1 191 ? 8.86900 26.93500 41.13800 1.000 49.21921 191 THR A N 1
ATOM 1293 C CA . THR A 1 191 ? 8.78600 25.81800 42.06800 1.000 51.48249 191 THR A CA 1
ATOM 1294 C C . THR A 1 191 ? 9.58900 24.66100 41.57200 1.000 50.45500 191 THR A C 1
ATOM 1295 O O . THR A 1 191 ? 10.29600 24.02800 42.35900 1.000 55.74901 191 THR A O 1
ATOM 1299 N N . ALA A 1 192 ? 9.47600 24.36000 40.26300 1.000 48.87970 192 ALA A N 1
ATOM 1300 C CA . ALA A 1 192 ? 10.21300 23.22500 39.71900 1.000 48.57375 192 ALA A CA 1
ATOM 1301 C C . ALA A 1 192 ? 11.70700 23.43200 39.96800 1.000 50.74830 192 ALA A C 1
ATOM 1302 O O . ALA A 1 192 ? 12.39400 22.53000 40.45900 1.000 49.35806 192 ALA A O 1
ATOM 1304 N N . ARG A 1 193 ? 12.19500 24.64300 39.73200 1.000 49.53222 193 ARG A N 1
ATOM 1305 C CA . ARG A 1 193 ? 13.60100 24.95100 40.06000 1.000 46.64488 193 ARG A CA 1
ATOM 1306 C C . ARG A 1 193 ? 13.89400 24.74700 41.54000 1.000 55.81769 193 ARG A C 1
ATOM 1307 O O . ARG A 1 193 ? 14.85700 24.06000 41.88500 1.000 61.67158 193 ARG A O 1
ATOM 1315 N N . ALA A 1 194 ? 13.05300 25.30200 42.43500 1.000 57.42770 194 ALA A N 1
ATOM 1316 C CA . ALA A 1 194 ? 13.29100 25.18700 43.88000 1.000 60.43903 194 ALA A CA 1
ATOM 1317 C C . ALA A 1 194 ? 13.34900 23.73300 44.32800 1.000 61.96074 194 ALA A C 1
ATOM 1318 O O . ALA A 1 194 ? 14.19700 23.34700 45.13700 1.000 61.34946 194 ALA A O 1
ATOM 1320 N N . ILE A 1 195 ? 12.48900 22.89300 43.75200 1.000 59.11621 195 ILE A N 1
ATOM 1321 C CA . ILE A 1 195 ? 12.50600 21.48800 44.09900 1.000 57.53978 195 ILE A CA 1
ATOM 1322 C C . ILE A 1 195 ? 13.83300 20.86000 43.65900 1.000 58.86477 195 ILE A C 1
ATOM 1323 O O . ILE A 1 195 ? 14.37800 20.01300 44.36100 1.000 65.76182 195 ILE A O 1
ATOM 1328 N N . GLN A 1 196 ? 14.38700 21.29600 42.52900 1.000 59.14723 196 GLN A N 1
ATOM 1329 C CA . GLN A 1 196 ? 15.62400 20.67700 41.96900 1.000 65.57236 196 GLN A CA 1
ATOM 1330 C C . GLN A 1 196 ? 16.89300 21.16200 42.68800 1.000 63.16595 196 GLN A C 1
ATOM 1331 O O . GLN A 1 196 ? 17.67700 20.31700 43.13200 1.000 55.98576 196 GLN A O 1
ATOM 1337 N N . GLU A 1 197 ? 17.10100 22.47000 42.74400 1.000 60.60504 197 GLU A N 1
ATOM 1338 C CA . GLU A 1 197 ? 18.30300 23.02400 43.39900 1.000 65.68455 197 GLU A CA 1
ATOM 1339 C C . GLU A 1 197 ? 18.29000 22.49700 44.82500 1.000 69.96947 197 GLU A C 1
ATOM 1340 O O . GLU A 1 197 ? 19.33400 22.01400 45.26300 1.000 67.90153 197 GLU A O 1
ATOM 1346 N N . SER A 1 198 ? 17.16000 22.61100 45.52200 1.000 71.20729 198 SER A N 1
ATOM 1347 C CA . SER A 1 198 ? 17.02300 21.93800 46.83500 1.000 69.30737 198 SER A CA 1
ATOM 1348 C C . SER A 1 198 ? 16.84400 20.49500 46.44300 1.000 64.26323 198 SER A C 1
ATOM 1349 O O . SER A 1 198 ? 16.48400 20.27100 45.31800 1.000 75.48563 198 SER A O 1
ATOM 1352 N N . GLU A 1 199 ? 17.15200 19.54100 47.28500 1.000 63.99112 199 GLU A N 1
ATOM 1353 C CA . GLU A 1 199 ? 16.89000 18.17400 46.77500 1.000 63.85118 199 GLU A CA 1
ATOM 1354 C C . GLU A 1 199 ? 15.60600 17.75900 47.46100 1.000 62.19637 199 GLU A C 1
ATOM 1355 O O . GLU A 1 199 ? 15.59500 16.71200 48.10900 1.000 68.27352 199 GLU A O 1
ATOM 1361 N N . ALA A 1 200 ? 14.56000 18.55600 47.27300 1.000 60.65458 200 ALA A N 1
ATOM 1362 C CA . ALA A 1 200 ? 13.34400 18.30900 48.05100 1.000 60.18600 200 ALA A CA 1
ATOM 1363 C C . ALA A 1 200 ? 12.87400 16.91700 47.85800 1.000 61.17738 200 ALA A C 1
ATOM 1364 O O . ALA A 1 200 ? 13.00000 16.38300 46.75800 1.000 63.08831 200 ALA A O 1
ATOM 1366 N N . ARG A 1 201 ? 12.34600 16.30500 48.92500 1.000 59.29210 201 ARG A N 1
ATOM 1367 C CA . ARG A 1 201 ? 11.74800 14.97400 48.79600 1.000 62.07583 201 ARG A CA 1
ATOM 1368 C C . ARG A 1 201 ? 10.41100 14.84100 49.51900 1.000 66.48802 201 ARG A C 1
ATOM 1369 O O . ARG A 1 201 ? 10.26500 15.20300 50.69200 1.000 65.21792 201 ARG A O 1
ATOM 1377 N N . GLY A 1 202 ? 9.46500 14.24700 48.82200 1.000 58.62550 202 GLY A N 1
ATOM 1378 C CA . GLY A 1 202 ? 8.15700 13.96500 49.38900 1.000 53.07405 202 GLY A CA 1
ATOM 1379 C C . GLY A 1 202 ? 7.21900 15.15300 49.32500 1.000 52.97124 202 GLY A C 1
ATOM 1380 O O . GLY A 1 202 ? 7.63200 16.30300 49.15900 1.000 52.23508 202 GLY A O 1
ATOM 1381 N N . ASN A 1 203 ? 5.94600 14.85300 49.51800 1.000 56.09851 203 ASN A N 1
ATOM 1382 C CA . ASN A 1 203 ? 4.89200 15.83700 49.36900 1.000 58.39936 203 ASN A CA 1
ATOM 1383 C C . ASN A 1 203 ? 4.97700 16.98600 50.31300 1.000 61.00439 203 ASN A C 1
ATOM 1384 O O . ASN A 1 203 ? 4.66300 18.11800 49.93500 1.000 58.82586 203 ASN A O 1
ATOM 1389 N N . ALA A 1 204 ? 5.39400 16.71900 51.56600 1.000 61.13915 204 ALA A N 1
ATOM 1390 C CA . ALA A 1 204 ? 5.41000 17.81000 52.54100 1.000 57.92796 204 ALA A CA 1
ATOM 1391 C C . ALA A 1 204 ? 6.37500 18.87600 52.12000 1.000 62.64626 204 ALA A C 1
ATOM 1392 O O . ALA A 1 204 ? 6.01900 20.06000 52.03800 1.000 60.25738 204 ALA A O 1
ATOM 1394 N N . ALA A 1 205 ? 7.60100 18.45400 51.79800 1.000 63.92670 205 ALA A N 1
ATOM 1395 C CA . ALA A 1 205 ? 8.61400 19.41200 51.40700 1.000 66.73416 205 ALA A CA 1
ATOM 1396 C C . ALA A 1 205 ? 8.19900 20.17800 50.14800 1.000 62.84524 205 ALA A C 1
ATOM 1397 O O . ALA A 1 205 ? 8.35700 21.40000 50.04500 1.000 60.44931 205 ALA A O 1
ATOM 1399 N N . ILE A 1 206 ? 7.62500 19.45700 49.21200 1.000 59.28360 206 ILE A N 1
ATOM 1400 C CA . ILE A 1 206 ? 7.19400 20.05800 47.96500 1.000 60.99198 206 ILE A CA 1
ATOM 1401 C C . ILE A 1 206 ? 6.06600 21.04500 48.14900 1.000 60.96165 206 ILE A C 1
ATOM 1402 O O . ILE A 1 206 ? 6.13100 22.16200 47.61000 1.000 56.49697 206 ILE A O 1
ATOM 1407 N N . LEU A 1 207 ? 5.05200 20.67600 48.94100 1.000 63.31354 207 LEU A N 1
ATOM 1408 C CA . LEU A 1 207 ? 3.96800 21.61500 49.16500 1.000 57.50913 207 LEU A CA 1
ATOM 1409 C C . LEU A 1 207 ? 4.49300 22.86100 49.82900 1.000 57.96463 207 LEU A C 1
ATOM 1410 O O . LEU A 1 207 ? 4.06000 23.95400 49.47800 1.000 58.66899 207 LEU A O 1
ATOM 1415 N N . THR A 1 208 ? 5.46600 22.72500 50.74400 1.000 65.03594 208 THR A N 1
ATOM 1416 C CA . THR A 1 208 ? 5.97600 23.91900 51.40900 1.000 64.29720 208 THR A CA 1
ATOM 1417 C C . THR A 1 208 ? 6.62900 24.83500 50.40300 1.000 64.12841 208 THR A C 1
ATOM 1418 O O . THR A 1 208 ? 6.37800 26.03900 50.39500 1.000 66.17196 208 THR A O 1
ATOM 1422 N N . LEU A 1 209 ? 7.44100 24.29200 49.51300 1.000 62.33061 209 LEU A N 1
ATOM 1423 C CA . LEU A 1 209 ? 8.06100 25.20100 48.57000 1.000 60.64107 209 LEU A CA 1
ATOM 1424 C C . LEU A 1 209 ? 7.04000 25.91100 47.70100 1.000 52.97917 209 LEU A C 1
ATOM 1425 O O . LEU A 1 209 ? 7.13600 27.11200 47.45600 1.000 55.93698 209 LEU A O 1
ATOM 1430 N N . HIS A 1 210 ? 6.03400 25.18600 47.25300 1.000 57.84671 210 HIS A N 1
ATOM 1431 C CA . HIS A 1 210 ? 5.05700 25.76900 46.35300 1.000 56.38195 210 HIS A CA 1
ATOM 1432 C C . HIS A 1 210 ? 4.29400 26.88200 47.06500 1.000 50.91540 210 HIS A C 1
ATOM 1433 O O . HIS A 1 210 ? 4.01800 27.93300 46.48300 1.000 52.68177 210 HIS A O 1
ATOM 1440 N N . GLU A 1 211 ? 3.96800 26.66200 48.32400 1.000 58.65682 211 GLU A N 1
ATOM 1441 C CA . GLU A 1 211 ? 3.19100 27.69000 49.05100 1.000 59.93190 211 GLU A CA 1
ATOM 1442 C C . GLU A 1 211 ? 4.08900 28.91100 49.25900 1.000 57.44868 211 GLU A C 1
ATOM 1443 O O . GLU A 1 211 ? 3.57400 30.02800 49.18700 1.000 63.69936 211 GLU A O 1
ATOM 1449 N N . GLN A 1 212 ? 5.39000 28.70100 49.44300 1.000 61.93177 212 GLN A N 1
ATOM 1450 C CA . GLN A 1 212 ? 6.26100 29.87000 49.57300 1.000 65.92961 212 GLN A CA 1
ATOM 1451 C C . GLN A 1 212 ? 6.39300 30.66500 48.27100 1.000 62.36035 212 GLN A C 1
ATOM 1452 O O . GLN A 1 212 ? 6.28000 31.90800 48.25700 1.000 64.15725 212 GLN A O 1
ATOM 1458 N N . VAL A 1 213 ? 6.56900 29.94700 47.14600 1.000 60.49650 213 VAL A N 1
ATOM 1459 C CA . VAL A 1 213 ? 6.75700 30.60900 45.87100 1.000 58.54042 213 VAL A CA 1
ATOM 1460 C C . VAL A 1 213 ? 5.52400 31.37800 45.51500 1.000 61.79771 213 VAL A C 1
ATOM 1461 O O . VAL A 1 213 ? 5.60000 32.49200 44.98800 1.000 59.42222 213 VAL A O 1
ATOM 1465 N N . ALA A 1 214 ? 4.37600 30.74100 45.70700 1.000 55.40567 214 ALA A N 1
ATOM 1466 C CA . ALA A 1 214 ? 3.12300 31.36700 45.39800 1.000 58.47812 214 ALA A CA 1
ATOM 1467 C C . ALA A 1 214 ? 2.84300 32.55900 46.34700 1.000 61.28956 214 ALA A C 1
ATOM 1468 O O . ALA A 1 214 ? 2.31500 33.58500 45.91500 1.000 63.26769 214 ALA A O 1
ATOM 1470 N N . ARG A 1 215 ? 3.20700 32.46800 47.63600 1.000 67.32854 215 ARG A N 1
ATOM 1471 C CA . ARG A 1 215 ? 3.02000 33.64700 48.49400 1.000 70.34405 215 ARG A CA 1
ATOM 1472 C C . ARG A 1 215 ? 3.87300 34.81700 48.00300 1.000 68.97954 215 ARG A C 1
ATOM 1473 O O . ARG A 1 215 ? 3.34600 35.91800 47.80500 1.000 70.68762 215 ARG A O 1
ATOM 1481 N N . SER A 1 216 ? 5.16600 34.55900 47.71000 1.000 67.32096 216 SER A N 1
ATOM 1482 C CA . SER A 1 216 ? 6.05900 35.61700 47.22500 1.000 72.54286 216 SER A CA 1
ATOM 1483 C C . SER A 1 216 ? 5.56600 36.19600 45.93600 1.000 75.08192 216 SER A C 1
ATOM 1484 O O . SER A 1 216 ? 5.63300 37.40400 45.71700 1.000 81.93481 216 SER A O 1
ATOM 1487 N N . GLU A 1 217 ? 5.06200 35.36300 45.05100 1.000 75.69759 217 GLU A N 1
ATOM 1488 C CA . GLU A 1 217 ? 4.58700 35.94200 43.82900 1.000 72.88721 217 GLU A CA 1
ATOM 1489 C C . GLU A 1 217 ? 3.44800 36.89300 44.12500 1.000 73.72306 217 GLU A C 1
ATOM 1490 O O . GLU A 1 217 ? 3.37700 37.99000 43.56700 1.000 78.76794 217 GLU A O 1
ATOM 1496 N N . ARG A 1 218 ? 2.55000 36.48900 45.01000 1.000 75.41144 218 ARG A N 1
ATOM 1497 C CA . ARG A 1 218 ? 1.40000 37.32100 45.31700 1.000 75.97191 218 ARG A CA 1
ATOM 1498 C C . ARG A 1 218 ? 1.83500 38.64500 45.90100 1.000 81.16559 218 ARG A C 1
ATOM 1499 O O . ARG A 1 218 ? 1.30400 39.70300 45.55100 1.000 83.09557 218 ARG A O 1
ATOM 1507 N N . GLN A 1 219 ? 2.82100 38.58600 46.79200 1.000 76.66633 219 GLN A N 1
ATOM 1508 C CA . GLN A 1 219 ? 3.27000 39.79300 47.43000 1.000 80.64252 219 GLN A CA 1
ATOM 1509 C C . GLN A 1 219 ? 3.84700 40.73100 46.40700 1.000 88.31877 219 GLN A C 1
ATOM 1510 O O . GLN A 1 219 ? 3.51800 41.92100 46.40000 1.000 86.38135 219 GLN A O 1
ATOM 1516 N N . SER A 1 220 ? 4.64700 40.19300 45.48600 1.000 80.45841 220 SER A N 1
ATOM 1517 C CA . SER A 1 220 ? 5.25200 41.02600 44.48000 1.000 77.07495 220 SER A CA 1
ATOM 1518 C C . SER A 1 220 ? 4.17800 41.61700 43.62400 1.000 74.54299 220 SER A C 1
ATOM 1519 O O . SER A 1 220 ? 4.20900 42.78600 43.27900 1.000 84.58441 220 SER A O 1
ATOM 1522 N N . TRP A 1 221 ? 3.18300 40.85200 43.29100 1.000 74.10544 221 TRP A N 1
ATOM 1523 C CA . TRP A 1 221 ? 2.14500 41.41400 42.46400 1.000 79.74146 221 TRP A CA 1
ATOM 1524 C C . TRP A 1 221 ? 1.45700 42.60400 43.17400 1.000 82.19279 221 TRP A C 1
ATOM 1525 O O . TRP A 1 221 ? 1.27200 43.68100 42.59300 1.000 80.83644 221 TRP A O 1
ATOM 1536 N N . GLU A 1 222 ? 1.09600 42.44700 44.44400 1.000 83.25292 222 GLU A N 1
ATOM 1537 C CA . GLU A 1 222 ? 0.40100 43.53600 45.12000 1.000 91.04880 222 GLU A CA 1
ATOM 1538 C C . GLU A 1 222 ? 1.33400 44.77300 45.32800 1.000 91.79565 222 GLU A C 1
ATOM 1539 O O . GLU A 1 222 ? 0.96100 45.91900 45.04300 1.000 89.99311 222 GLU A O 1
ATOM 1545 N N . ARG A 1 223 ? 2.56500 44.48600 45.76800 1.000 90.03734 223 ARG A N 1
ATOM 1546 C CA . ARG A 1 223 ? 3.64900 45.41300 46.12900 1.000 88.32509 223 ARG A CA 1
ATOM 1547 C C . ARG A 1 223 ? 4.20400 46.20100 44.94900 1.000 92.27227 223 ARG A C 1
ATOM 1548 O O . ARG A 1 223 ? 4.38500 47.40700 45.02900 1.000 99.05228 223 ARG A O 1
ATOM 1550 N N . ALA A 1 224 ? 4.48400 45.53500 43.83800 1.000 87.20967 224 ALA A N 1
ATOM 1551 C CA . ALA A 1 224 ? 4.94900 46.24300 42.65600 1.000 95.12241 224 ALA A CA 1
ATOM 1552 C C . ALA A 1 224 ? 3.83500 47.17000 42.16600 1.000 94.43537 224 ALA A C 1
ATOM 1553 O O . ALA A 1 224 ? 4.10800 48.23400 41.60900 1.000 97.75854 224 ALA A O 1
ATOM 1555 N N . GLY A 1 225 ? 2.57400 46.75700 42.39200 1.000 88.96062 225 GLY A N 1
ATOM 1556 C CA . GLY A 1 225 ? 1.40000 47.53300 42.00500 1.000 94.09213 225 GLY A CA 1
ATOM 1557 C C . GLY A 1 225 ? 1.47300 48.92300 42.64600 1.000 103.15096 225 GLY A C 1
ATOM 1558 O O . GLY A 1 225 ? 1.42300 49.94000 41.94800 1.000 106.49132 225 GLY A O 1
ATOM 1559 N N . GLN A 1 226 ? 1.61000 48.92400 43.97800 1.000 99.12392 226 GLN A N 1
ATOM 1560 C CA . GLN A 1 226 ? 1.77000 50.17600 44.74700 1.000 95.62128 226 GLN A CA 1
ATOM 1561 C C . GLN A 1 226 ? 2.83200 51.03900 44.06800 1.000 93.33568 226 GLN A C 1
ATOM 1562 O O . GLN A 1 226 ? 4.02000 50.79300 44.34900 1.000 97.00217 226 GLN A O 1
ATOM 1564 N N . PRO B 1 5 ? 2.56500 4.41300 11.25000 1.000 72.79853 5 PRO B N 1
ATOM 1565 C CA . PRO B 1 5 ? 1.96400 4.93400 10.01700 1.000 77.39199 5 PRO B CA 1
ATOM 1566 C C . PRO B 1 5 ? 1.75400 6.44800 10.16200 1.000 79.78771 5 PRO B C 1
ATOM 1567 O O . PRO B 1 5 ? 0.80500 6.88300 10.82400 1.000 81.89080 5 PRO B O 1
ATOM 1571 N N . LEU B 1 6 ? 2.69300 7.24400 9.63800 1.000 75.90811 6 LEU B N 1
ATOM 1572 C CA . LEU B 1 6 ? 2.68800 8.71300 9.80600 1.000 66.88350 6 LEU B CA 1
ATOM 1573 C C . LEU B 1 6 ? 2.66400 9.42800 8.46700 1.000 56.78597 6 LEU B C 1
ATOM 1574 O O . LEU B 1 6 ? 3.34600 9.00500 7.52900 1.000 55.78877 6 LEU B O 1
ATOM 1579 N N . THR B 1 7 ? 1.98500 10.55200 8.38000 1.000 58.67874 7 THR B N 1
ATOM 1580 C CA . THR B 1 7 ? 2.13800 11.37000 7.18500 1.000 60.01102 7 THR B CA 1
ATOM 1581 C C . THR B 1 7 ? 2.44700 12.82400 7.56100 1.000 60.65496 7 THR B C 1
ATOM 1582 O O . THR B 1 7 ? 2.06900 13.31300 8.63100 1.000 63.29079 7 THR B O 1
ATOM 1586 N N . LEU B 1 8 ? 3.08400 13.48900 6.62300 1.000 56.31249 8 LEU B N 1
ATOM 1587 C CA . LEU B 1 8 ? 3.43800 14.87500 6.65700 1.000 58.20235 8 LEU B CA 1
ATOM 1588 C C . LEU B 1 8 ? 2.42400 15.54300 5.82400 1.000 57.72108 8 LEU B C 1
ATOM 1589 O O . LEU B 1 8 ? 2.36400 15.35200 4.60700 1.000 59.39284 8 LEU B O 1
ATOM 1594 N N . ASN B 1 9 ? 1.54400 16.24400 6.48500 1.000 63.23739 9 ASN B N 1
ATOM 1595 C CA . ASN B 1 9 ? 0.42100 16.85100 5.82200 1.000 66.64942 9 ASN B CA 1
ATOM 1596 C C . ASN B 1 9 ? 0.82200 18.23700 5.40200 1.000 64.62723 9 ASN B C 1
ATOM 1597 O O . ASN B 1 9 ? 1.17200 19.03900 6.26900 1.000 63.85664 9 ASN B O 1
ATOM 1602 N N . PHE B 1 10 ? 0.82700 18.51900 4.10200 1.000 63.93991 10 PHE B N 1
ATOM 1603 C CA . PHE B 1 10 ? 1.26100 19.84400 3.64400 1.000 67.65635 10 PHE B CA 1
ATOM 1604 C C . PHE B 1 10 ? 0.28600 20.33100 2.60500 1.000 64.50211 10 PHE B C 1
ATOM 1605 O O . PHE B 1 10 ? 0.20300 19.78700 1.51500 1.000 61.12131 10 PHE B O 1
ATOM 1613 N N . GLY B 1 11 ? -0.46100 21.36400 2.91300 1.000 64.74611 11 GLY B N 1
ATOM 1614 C CA . GLY B 1 11 ? -1.45900 21.77100 1.95100 1.000 66.16139 11 GLY B CA 1
ATOM 1615 C C . GLY B 1 11 ? -2.38600 20.57300 1.71200 1.000 70.86689 11 GLY B C 1
ATOM 1616 O O . GLY B 1 11 ? -2.92500 19.98100 2.64800 1.000 72.35167 11 GLY B O 1
ATOM 1617 N N . SER B 1 12 ? -2.55400 20.23200 0.44900 1.000 67.31628 12 SER B N 1
ATOM 1618 C CA . SER B 1 12 ? -3.39800 19.12700 0.00900 1.000 70.05468 12 SER B CA 1
ATOM 1619 C C . SER B 1 12 ? -2.73500 17.73900 -0.01300 1.000 70.17840 12 SER B C 1
ATOM 1620 O O . SER B 1 12 ? -3.42100 16.73300 -0.21100 1.000 69.89926 12 SER B O 1
ATOM 1623 N N . VAL B 1 13 ? -1.40400 17.70300 0.05900 1.000 71.67725 13 VAL B N 1
ATOM 1624 C CA . VAL B 1 13 ? -0.65300 16.42100 -0.08100 1.000 66.94976 13 VAL B CA 1
ATOM 1625 C C . VAL B 1 13 ? -0.41800 15.72100 1.26300 1.000 65.91347 13 VAL B C 1
ATOM 1626 O O . VAL B 1 13 ? -0.33000 16.41800 2.28700 1.000 64.69170 13 VAL B O 1
ATOM 1630 N N . ARG B 1 14 ? -0.33800 14.38400 1.26100 1.000 70.84329 14 ARG B N 1
ATOM 1631 C CA . ARG B 1 14 ? -0.01700 13.62500 2.46200 1.000 71.38458 14 ARG B CA 1
ATOM 1632 C C . ARG B 1 14 ? 1.19800 12.75300 2.15000 1.000 64.56080 14 ARG B C 1
ATOM 1633 O O . ARG B 1 14 ? 1.11000 11.83200 1.33800 1.000 68.81611 14 ARG B O 1
ATOM 1641 N N . LEU B 1 15 ? 2.34600 13.08800 2.70700 1.000 59.34227 15 LEU B N 1
ATOM 1642 C CA . LEU B 1 15 ? 3.52700 12.34800 2.35600 1.000 54.26255 15 LEU B CA 1
ATOM 1643 C C . LEU B 1 15 ? 3.85600 11.41400 3.48800 1.000 54.51465 15 LEU B C 1
ATOM 1644 O O . LEU B 1 15 ? 3.94600 11.89100 4.60100 1.000 52.51323 15 LEU B O 1
ATOM 1649 N N . PRO B 1 16 ? 4.02600 10.09600 3.29900 1.000 55.52188 16 PRO B N 1
ATOM 1650 C CA . PRO B 1 16 ? 4.44300 9.17200 4.34700 1.000 54.57802 16 PRO B CA 1
ATOM 1651 C C . PRO B 1 16 ? 5.78500 9.63600 4.87600 1.000 44.78783 16 PRO B C 1
ATOM 1652 O O . PRO B 1 16 ? 6.67100 9.98600 4.09300 1.000 44.05973 16 PRO B O 1
ATOM 1656 N N . VAL B 1 17 ? 5.94800 9.56300 6.17700 1.000 42.98865 17 VAL B N 1
ATOM 1657 C CA . VAL B 1 17 ? 7.15400 10.04700 6.81400 1.000 49.02981 17 VAL B CA 1
ATOM 1658 C C . VAL B 1 17 ? 7.58900 9.14700 7.97100 1.000 46.54979 17 VAL B C 1
ATOM 1659 O O . VAL B 1 17 ? 6.78500 8.51300 8.63500 1.000 53.18877 17 VAL B O 1
ATOM 1663 N N . SER B 1 18 ? 8.86400 9.05000 8.16900 1.000 41.12834 18 SER B N 1
ATOM 1664 C CA . SER B 1 18 ? 9.39100 8.22100 9.23200 1.000 44.84174 18 SER B CA 1
ATOM 1665 C C . SER B 1 18 ? 9.35400 8.91100 10.58800 1.000 53.60222 18 SER B C 1
ATOM 1666 O O . SER B 1 18 ? 9.18700 10.12900 10.68400 1.000 49.01470 18 SER B O 1
ATOM 1669 N N . ALA B 1 19 ? 9.62800 8.13500 11.63700 1.000 45.07639 19 ALA B N 1
ATOM 1670 C CA . ALA B 1 19 ? 9.69400 8.64200 12.98500 1.000 44.52213 19 ALA B CA 1
ATOM 1671 C C . ALA B 1 19 ? 10.72500 9.75000 13.13000 1.000 52.27418 19 ALA B C 1
ATOM 1672 O O . ALA B 1 19 ? 10.56000 10.65100 13.94800 1.000 51.07965 19 ALA B O 1
ATOM 1674 N N . ASP B 1 20 ? 11.80700 9.65900 12.35300 1.000 47.28171 20 ASP B N 1
ATOM 1675 C CA . ASP B 1 20 ? 12.85300 10.65600 12.38500 1.000 51.66161 20 ASP B CA 1
ATOM 1676 C C . ASP B 1 20 ? 12.74700 11.71700 11.24400 1.000 53.20724 20 ASP B C 1
ATOM 1677 O O . ASP B 1 20 ? 13.69500 12.43000 10.97300 1.000 54.03824 20 ASP B O 1
ATOM 1682 N N . GLY B 1 21 ? 11.60900 11.83200 10.58800 1.000 47.14654 21 GLY B N 1
ATOM 1683 C CA . GLY B 1 21 ? 11.38600 12.91700 9.61800 1.000 47.80141 21 GLY B CA 1
ATOM 1684 C C . GLY B 1 21 ? 11.81000 12.79300 8.15500 1.000 50.43053 21 GLY B C 1
ATOM 1685 O O . GLY B 1 21 ? 11.93000 13.81800 7.45400 1.000 53.20843 21 GLY B O 1
ATOM 1686 N N . LEU B 1 22 ? 12.02700 11.59900 7.66300 1.000 46.54565 22 LEU B N 1
ATOM 1687 C CA . LEU B 1 22 ? 12.40000 11.45300 6.25900 1.000 45.12253 22 LEU B CA 1
ATOM 1688 C C . LEU B 1 22 ? 11.18800 11.07800 5.45500 1.000 42.95854 22 LEU B C 1
ATOM 1689 O O . LEU B 1 22 ? 10.28900 10.43600 5.97200 1.000 46.63172 22 LEU B O 1
ATOM 1694 N N . LEU B 1 23 ? 11.15000 11.44600 4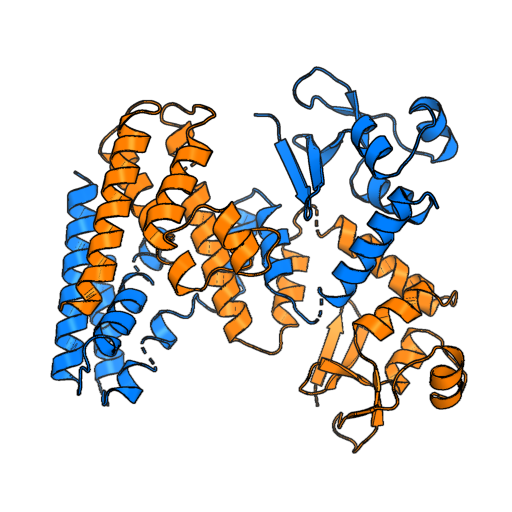.19400 1.000 39.61668 23 LEU B N 1
ATOM 1695 C CA . LEU B 1 23 ? 9.99600 11.12200 3.37300 1.000 39.50177 23 LEU B CA 1
ATOM 1696 C C . LEU B 1 23 ? 10.17200 9.80500 2.64900 1.000 44.08786 23 LEU B C 1
ATOM 1697 O O . LEU B 1 23 ? 11.29300 9.41900 2.29900 1.000 42.80125 23 LEU B O 1
ATOM 1702 N N . HIS B 1 24 ? 9.03900 9.17200 2.36100 1.000 48.49964 24 HIS B N 1
ATOM 1703 C CA . HIS B 1 24 ? 9.03000 7.92300 1.57000 1.000 47.57077 24 HIS B CA 1
ATOM 1704 C C . HIS B 1 24 ? 9.40100 8.28600 0.13800 1.000 51.41892 24 HIS B C 1
ATOM 1705 O O . HIS B 1 24 ? 8.63900 9.02100 -0.49000 1.000 52.93703 24 HIS B O 1
ATOM 1712 N N . ALA B 1 25 ? 10.53300 7.78600 -0.34900 1.000 51.44094 25 ALA B N 1
ATOM 1713 C CA . ALA B 1 25 ? 10.98700 8.16400 -1.65700 1.000 53.09000 25 ALA B CA 1
ATOM 1714 C C . ALA B 1 25 ? 9.99300 7.85700 -2.79500 1.000 54.00221 25 ALA B C 1
ATOM 1715 O O . ALA B 1 25 ? 9.80900 8.73100 -3.62300 1.000 59.02665 25 ALA B O 1
ATOM 1717 N N . PRO B 1 26 ? 9.38700 6.64200 -2.95600 1.000 61.39005 26 PRO B N 1
ATOM 1718 C CA . PRO B 1 26 ? 8.41400 6.36000 -4.00400 1.000 60.42452 26 PRO B CA 1
ATOM 1719 C C . PRO B 1 26 ? 7.38200 7.49500 -4.08000 1.000 60.73324 26 PRO B C 1
ATOM 1720 O O . PRO B 1 26 ? 7.12600 8.04600 -5.17700 1.000 55.56467 26 PRO B O 1
ATOM 1724 N N . THR B 1 27 ? 6.79600 7.87100 -2.91300 1.000 58.17295 27 THR B N 1
ATOM 1725 C CA . THR B 1 27 ? 5.85900 9.00300 -2.89200 1.000 61.07001 27 THR B CA 1
ATOM 1726 C C . THR B 1 27 ? 6.55800 10.28600 -3.37800 1.000 63.70078 27 THR B C 1
ATOM 1727 O O . THR B 1 27 ? 5.97400 11.08400 -4.10900 1.000 60.90854 27 THR B O 1
ATOM 1731 N N . ALA B 1 28 ? 7.79400 10.51900 -2.93600 1.000 59.55955 28 ALA B N 1
ATOM 1732 C CA . ALA B 1 28 ? 8.48700 11.72700 -3.37200 1.000 62.39515 28 ALA B CA 1
ATOM 1733 C C . ALA B 1 28 ? 8.60000 11.75800 -4.89900 1.000 66.98938 28 ALA B C 1
ATOM 1734 O O . ALA B 1 28 ? 8.43100 12.81000 -5.52700 1.000 63.12021 28 ALA B O 1
ATOM 1736 N N . GLN B 1 29 ? 8.85500 10.60100 -5.50500 1.000 65.21357 29 GLN B N 1
ATOM 1737 C CA . GLN B 1 29 ? 8.99600 10.57600 -6.94900 1.000 67.15433 29 GLN B CA 1
ATOM 1738 C C . GLN B 1 29 ? 7.71000 10.94400 -7.60200 1.000 67.43852 29 GLN B C 1
ATOM 1739 O O . GLN B 1 29 ? 7.69200 11.68900 -8.56500 1.000 65.50010 29 GLN B O 1
ATOM 1745 N N . GLN B 1 30 ? 6.60500 10.47000 -7.05100 1.000 68.39666 30 GLN B N 1
ATOM 1746 C CA . GLN B 1 30 ? 5.31500 10.77300 -7.63000 1.000 69.70838 30 GLN B CA 1
ATOM 1747 C C . GLN B 1 30 ? 5.03500 12.28900 -7.53200 1.000 68.72407 30 GLN B C 1
ATOM 1748 O O . GLN B 1 30 ? 4.64600 12.92000 -8.51100 1.000 60.88579 30 GLN B O 1
ATOM 1754 N N . GLN B 1 31 ? 5.35900 12.88300 -6.37300 1.000 68.77385 31 GLN B N 1
ATOM 1755 C CA . GLN B 1 31 ? 5.18000 14.31100 -6.10600 1.000 68.43675 31 GLN B CA 1
ATOM 1756 C C . GLN B 1 31 ? 6.06900 15.16300 -6.96900 1.000 64.11602 31 GLN B C 1
ATOM 1757 O O . GLN B 1 31 ? 5.71900 16.27900 -7.30300 1.000 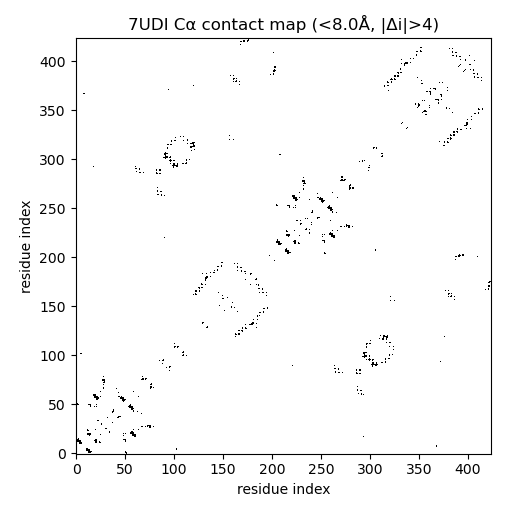65.99601 31 GLN B O 1
ATOM 1763 N N . LEU B 1 32 ? 7.22500 14.66100 -7.32100 1.000 61.00784 32 LEU B N 1
ATOM 1764 C CA . LEU B 1 32 ? 8.11100 15.43200 -8.14700 1.000 64.05822 32 LEU B CA 1
ATOM 1765 C C . LEU B 1 32 ? 8.01400 15.06800 -9.62700 1.000 71.03152 32 LEU B C 1
ATOM 1766 O O . LEU B 1 32 ? 8.77500 15.59800 -10.44300 1.000 68.30171 32 LEU B O 1
ATOM 1771 N N . GLY B 1 33 ? 7.13700 14.11100 -9.97900 1.000 73.79538 33 GLY B N 1
ATOM 1772 C CA . GLY B 1 33 ? 7.00900 13.64700 -11.36100 1.000 71.61555 33 GLY B CA 1
ATOM 1773 C C . GLY B 1 33 ? 8.25900 12.88100 -11.81300 1.000 74.51389 33 GLY B C 1
ATOM 1774 O O . GLY B 1 33 ? 8.58300 12.85300 -12.99400 1.000 80.68851 33 GLY B O 1
ATOM 1775 N N . LEU B 1 34 ? 9.09600 12.45200 -10.86900 1.000 72.71871 34 LEU B N 1
ATOM 1776 C CA . LEU B 1 34 ? 10.27900 11.66700 -11.29200 1.000 74.50900 34 LEU B CA 1
ATOM 1777 C C . LEU B 1 34 ? 9.74000 10.31100 -11.73300 1.000 81.72793 34 LEU B C 1
ATOM 1778 O O . LEU B 1 34 ? 8.84600 9.79000 -11.04800 1.000 78.62097 34 LEU B O 1
ATOM 1783 N N . THR B 1 35 ? 10.25000 9.76700 -12.83100 1.000 80.41674 35 THR B N 1
ATOM 1784 C CA . THR B 1 35 ? 9.61700 8.54100 -13.39400 1.000 87.41703 35 THR B CA 1
ATOM 1785 C C . THR B 1 35 ? 10.52900 7.35200 -13.51900 1.000 88.65989 35 THR B C 1
ATOM 1786 O O . THR B 1 35 ? 10.06600 6.22900 -13.75400 1.000 88.19643 35 THR B O 1
ATOM 1790 N N . GLN B 1 36 ? 11.81200 7.62700 -13.41400 1.000 83.77327 36 GLN B N 1
ATOM 1791 C CA . GLN B 1 36 ? 12.83500 6.62800 -13.50200 1.000 82.49509 36 GLN B CA 1
ATOM 1792 C C . GLN B 1 36 ? 12.84600 5.88800 -12.18000 1.000 84.87288 36 GLN B C 1
ATOM 1793 O O . GLN B 1 36 ? 12.13900 6.26700 -11.24400 1.000 81.82818 36 GLN B O 1
ATOM 1799 N N . SER B 1 37 ? 13.60000 4.81700 -12.10200 1.000 82.46598 37 SER B N 1
ATOM 1800 C CA . SER B 1 37 ? 13.64500 4.10600 -10.84500 1.000 82.07114 37 SER B CA 1
ATOM 1801 C C . SER B 1 37 ? 14.27300 4.98600 -9.77200 1.000 81.83483 37 SER B C 1
ATOM 1802 O O . SER B 1 37 ? 15.07200 5.88200 -10.09100 1.000 79.95193 37 SER B O 1
ATOM 1805 N N . TRP B 1 38 ? 13.99500 4.68900 -8.49200 1.000 78.49082 38 TRP B N 1
ATOM 1806 C CA . TRP B 1 38 ? 14.65700 5.46400 -7.44900 1.000 75.34930 38 TRP B CA 1
ATOM 1807 C C . TRP B 1 38 ? 16.18400 5.34900 -7.52700 1.000 77.24301 38 TRP B C 1
ATOM 1808 O O . TRP B 1 38 ? 16.86700 6.35500 -7.34100 1.000 80.02006 38 TRP B O 1
ATOM 1819 N N . GLU B 1 39 ? 16.77300 4.16000 -7.77600 1.000 79.98294 39 GLU B N 1
ATOM 1820 C CA . GLU B 1 39 ? 18.25000 4.22900 -7.77900 1.000 82.13516 39 GLU B CA 1
ATOM 1821 C C . GLU B 1 39 ? 18.72700 4.97000 -9.01900 1.000 78.71226 39 GLU B C 1
ATOM 1822 O O . GLU B 1 39 ? 19.81700 5.54300 -8.98700 1.000 78.10188 39 GLU B O 1
ATOM 1828 N N . ALA B 1 40 ? 17.93200 5.02100 -10.09800 1.000 79.73090 40 ALA B N 1
ATOM 1829 C CA . ALA B 1 40 ? 18.36700 5.85000 -11.21000 1.000 84.59306 40 ALA B CA 1
ATOM 1830 C C . ALA B 1 40 ? 18.50200 7.29500 -10.73500 1.000 84.73805 40 ALA B C 1
ATOM 1831 O O . ALA B 1 40 ? 19.49600 7.97100 -11.03400 1.000 86.89878 40 ALA B O 1
ATOM 1833 N N . ALA B 1 41 ? 17.50900 7.74800 -9.96000 1.000 83.36800 41 ALA B N 1
ATOM 1834 C CA . ALA B 1 41 ? 17.50300 9.07800 -9.37300 1.000 79.43502 41 ALA B CA 1
ATOM 1835 C C . ALA B 1 41 ? 18.63000 9.28000 -8.34500 1.000 80.35564 41 ALA B C 1
ATOM 1836 O O . ALA B 1 41 ? 19.21300 10.35400 -8.27300 1.000 84.25806 41 ALA B O 1
ATOM 1838 N N . LEU B 1 42 ? 18.95400 8.26500 -7.53500 1.000 81.35730 42 LEU B N 1
ATOM 1839 C CA . LEU B 1 42 ? 20.01000 8.48800 -6.54800 1.000 82.58131 42 LEU B CA 1
ATOM 1840 C C . LEU B 1 42 ? 21.34700 8.77300 -7.20100 1.000 87.98114 42 LEU B C 1
ATOM 1841 O O . LEU B 1 42 ? 22.11000 9.65500 -6.75400 1.000 84.45988 42 LEU B O 1
ATOM 1843 N N . VAL B 1 43 ? 21.61200 8.02500 -8.29000 1.000 93.08230 43 VAL B N 1
ATOM 1844 C CA . VAL B 1 43 ? 22.85400 8.13000 -9.04000 1.000 93.30527 43 VAL B CA 1
ATOM 1845 C C . VAL B 1 43 ? 22.90400 9.47100 -9.76100 1.000 88.28279 43 VAL B C 1
ATOM 1846 O O . VAL B 1 43 ? 23.87500 10.22300 -9.62000 1.000 88.94731 43 VAL B O 1
ATOM 1850 N N . GLU B 1 44 ? 21.82000 9.80500 -10.48400 1.000 84.32432 44 GLU B N 1
ATOM 1851 C CA . GLU B 1 44 ? 21.75600 11.08500 -11.20600 1.000 84.69140 44 GLU B CA 1
ATOM 1852 C C . GLU B 1 44 ? 21.90500 12.32200 -10.30500 1.000 91.36267 44 GLU B C 1
ATOM 1853 O O . GLU B 1 44 ? 22.56500 13.28900 -10.69900 1.000 91.47777 44 GLU B O 1
ATOM 1859 N N . HIS B 1 45 ? 21.28600 12.29600 -9.10100 1.000 92.11747 45 HIS B N 1
ATOM 1860 C CA . HIS B 1 45 ? 21.28300 13.46400 -8.22100 1.000 84.98229 45 HIS B CA 1
ATOM 1861 C C . HIS B 1 45 ? 22.23900 13.43400 -7.00700 1.000 83.23847 45 HIS B C 1
ATOM 1862 O O . HIS B 1 45 ? 22.33100 14.43300 -6.30100 1.000 79.72030 45 HIS B O 1
ATOM 1869 N N . GLY B 1 46 ? 22.98400 12.34300 -6.75600 1.000 82.79781 46 GLY B N 1
ATOM 1870 C CA . GLY B 1 46 ? 23.93100 12.37400 -5.62800 1.000 75.75959 46 GLY B CA 1
ATOM 1871 C C . GLY B 1 46 ? 23.24700 12.26200 -4.24600 1.000 79.84516 46 GLY B C 1
ATOM 1872 O O . GLY B 1 46 ? 23.70200 12.84300 -3.25400 1.000 76.13526 46 GLY B O 1
ATOM 1873 N N . LEU B 1 47 ? 22.11400 11.57500 -4.20000 1.000 76.39183 47 LEU B N 1
ATOM 1874 C CA . LEU B 1 47 ? 21.35900 11.41800 -2.95200 1.000 72.90701 47 LEU B CA 1
ATOM 1875 C C . LEU B 1 47 ? 21.77300 10.15200 -2.22500 1.000 68.57077 47 LEU B C 1
ATOM 1876 O O . LEU B 1 47 ? 22.14200 9.18000 -2.88000 1.000 63.65931 47 LEU B O 1
ATOM 1881 N N . PRO B 1 48 ? 21.69600 10.10600 -0.87700 1.000 66.78513 48 PRO B N 1
ATOM 1882 C CA . PRO B 1 48 ? 22.07700 8.96600 -0.06000 1.000 65.56847 48 PRO B CA 1
ATOM 1883 C C . PRO B 1 48 ? 21.14400 7.80100 -0.25900 1.000 63.02903 48 PRO B C 1
ATOM 1884 O O . PRO B 1 48 ? 19.96400 7.97300 -0.60100 1.000 59.26156 48 PRO B O 1
ATOM 1888 N N . GLU B 1 49 ? 21.69200 6.60600 -0.03800 1.000 62.90102 49 GLU B N 1
ATOM 1889 C CA . GLU B 1 49 ? 20.87200 5.40100 -0.10800 1.000 59.66308 49 GLU B CA 1
ATOM 1890 C C . GLU B 1 49 ? 20.49900 5.09100 1.29900 1.000 56.28349 49 GLU B C 1
ATOM 1891 O O . GLU B 1 49 ? 21.36000 4.68400 2.08400 1.000 58.51601 49 GLU B O 1
ATOM 1897 N N . THR B 1 50 ? 19.24900 5.32800 1.64800 1.000 55.05695 50 THR B N 1
ATOM 1898 C CA . THR B 1 50 ? 18.88700 5.17700 3.04600 1.000 54.53945 50 THR B CA 1
ATOM 1899 C C . THR B 1 50 ? 17.46700 4.61600 3.16300 1.000 51.65048 50 THR B C 1
ATOM 1900 O O . THR B 1 50 ? 16.59700 4.84700 2.30200 1.000 48.82691 50 THR B O 1
ATOM 1904 N N . TYR B 1 51 ? 17.27100 3.82800 4.20800 1.000 47.42784 51 TYR B N 1
ATOM 1905 C CA . TYR B 1 51 ? 15.97700 3.13200 4.30400 1.000 39.79952 51 TYR B CA 1
ATOM 1906 C C . TYR B 1 51 ? 15.29300 3.44700 5.62000 1.000 39.24131 51 TYR B C 1
ATOM 1907 O O . TYR B 1 51 ? 15.97100 3.64900 6.63100 1.000 46.74866 51 TYR B O 1
ATOM 1916 N N . ARG B 1 52 ? 13.97100 3.51400 5.55300 1.000 40.10090 52 ARG B N 1
ATOM 1917 C CA . ARG B 1 52 ? 13.17100 3.79200 6.75900 1.000 43.31055 52 ARG B CA 1
ATOM 1918 C C . ARG B 1 52 ? 11.89300 2.94900 6.71900 1.000 44.42789 52 ARG B C 1
ATOM 1919 O O . ARG B 1 52 ? 11.49000 2.55800 5.62200 1.000 39.92502 52 ARG B O 1
ATOM 1927 N N . ASP B 1 53 ? 11.32900 2.64200 7.88600 1.000 45.734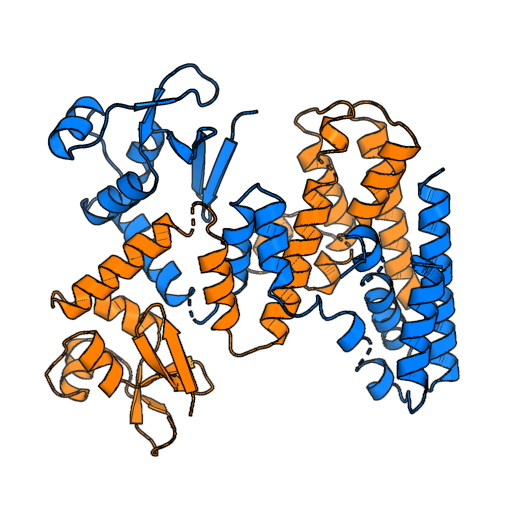34 53 ASP B N 1
ATOM 1928 C CA . ASP B 1 53 ? 10.05800 1.88700 7.95800 1.000 45.42473 53 ASP B CA 1
ATOM 1929 C C . ASP B 1 53 ? 8.91300 2.88400 7.96300 1.000 48.69169 53 ASP B C 1
ATOM 1930 O O . ASP B 1 53 ? 8.82000 3.69000 8.89500 1.000 48.16023 53 ASP B O 1
ATOM 1935 N N . PHE B 1 54 ? 8.07700 2.80900 6.94800 1.000 48.30371 54 PHE B N 1
ATOM 1936 C CA . PHE B 1 54 ? 6.93200 3.67600 6.87100 1.000 49.79633 54 PHE B CA 1
ATOM 1937 C C . PHE B 1 54 ? 5.64300 2.88800 7.18200 1.000 59.43280 54 PHE B C 1
ATOM 1938 O O . PHE B 1 54 ? 4.54100 3.42300 7.00400 1.000 63.85828 54 PHE B O 1
ATOM 1946 N N . GLY B 1 55 ? 5.80100 1.63700 7.70300 1.000 53.77271 55 GLY B N 1
ATOM 1947 C CA . GLY B 1 55 ? 4.71600 0.72400 8.10400 1.000 46.85901 55 GLY B CA 1
ATOM 1948 C C . GLY B 1 55 ? 4.59500 -0.50600 7.21400 1.000 60.96718 55 GLY B C 1
ATOM 1949 O O . GLY B 1 55 ? 3.79000 -1.39700 7.47500 1.000 70.90992 55 GLY B O 1
ATOM 1950 N N . ALA B 1 56 ? 5.38900 -0.57500 6.17300 1.000 58.58228 56 ALA B N 1
ATOM 1951 C CA . ALA B 1 56 ? 5.36600 -1.68600 5.23900 1.000 49.85368 56 ALA B CA 1
ATOM 1952 C C . ALA B 1 56 ? 6.76300 -2.21500 5.00900 1.000 53.89749 56 ALA B C 1
ATOM 1953 O O . ALA B 1 56 ? 7.11000 -2.60800 3.88800 1.000 50.08429 56 ALA B O 1
ATOM 1955 N N . GLY B 1 57 ? 7.59300 -2.19300 6.06100 1.000 56.98030 57 GLY B N 1
ATOM 1956 C CA . GLY B 1 57 ? 8.96800 -2.69900 5.94600 1.000 53.92849 57 GLY B CA 1
ATOM 1957 C C . GLY B 1 57 ? 9.90200 -1.62800 5.42100 1.000 52.02780 57 GLY B C 1
ATOM 1958 O O . GLY B 1 57 ? 9.46200 -0.53100 5.11000 1.000 52.86912 57 GLY B O 1
ATOM 1959 N N . PRO B 1 58 ? 11.20200 -1.96100 5.27400 1.000 42.26730 58 PRO B N 1
ATOM 1960 C CA . PRO B 1 58 ? 12.18000 -0.99000 4.80400 1.000 46.83010 58 PRO B CA 1
ATOM 1961 C C . PRO B 1 58 ? 11.88000 -0.44900 3.39900 1.000 47.54231 58 PRO B C 1
ATOM 1962 O O . PRO B 1 58 ? 11.66800 -1.23600 2.51200 1.000 52.04268 58 PRO B O 1
ATOM 1966 N N . GLU B 1 59 ? 11.87600 0.87900 3.24100 1.000 47.00412 59 GLU B N 1
ATOM 1967 C CA . GLU B 1 59 ? 11.66100 1.46200 1.91500 1.000 43.64782 59 GLU B CA 1
ATOM 1968 C C . GLU B 1 59 ? 12.58800 2.60200 1.74700 1.000 44.90836 59 GLU B C 1
ATOM 1969 O O . GLU B 1 59 ? 13.08400 3.14400 2.72900 1.000 44.54517 59 GLU B O 1
ATOM 1975 N N . ALA B 1 60 ? 12.87500 2.94300 0.49500 1.000 38.46758 60 ALA B N 1
ATOM 1976 C CA . ALA B 1 60 ? 13.77500 4.04100 0.24200 1.000 51.57546 60 ALA B CA 1
ATOM 1977 C C . ALA B 1 60 ? 13.22800 5.31300 0.83200 1.000 47.73522 60 ALA B C 1
ATOM 1978 O O . ALA B 1 60 ? 12.03000 5.56700 0.76300 1.000 49.94263 60 ALA B O 1
ATOM 1980 N N . ALA B 1 61 ? 14.11600 6.09800 1.38500 1.000 40.84492 61 ALA B N 1
ATOM 1981 C CA . ALA B 1 61 ? 13.76400 7.35500 2.04600 1.000 43.84383 61 ALA B CA 1
ATOM 1982 C C . ALA B 1 61 ? 14.54600 8.52900 1.48900 1.000 50.25674 61 ALA B C 1
ATOM 1983 O O . ALA B 1 61 ? 15.65000 8.34800 0.94600 1.000 47.34576 61 ALA B O 1
ATOM 1985 N N . VAL B 1 62 ? 13.96800 9.73700 1.63900 1.000 45.30172 62 VAL B N 1
ATOM 1986 C CA . VAL B 1 62 ? 14.69200 10.96400 1.24800 1.000 44.42449 62 VAL B CA 1
ATOM 1987 C C . VAL B 1 62 ? 14.46600 12.09700 2.24200 1.000 41.67092 62 VAL B C 1
ATOM 1988 O O . VAL B 1 62 ? 13.35100 12.32900 2.70900 1.000 42.10744 62 VAL B O 1
ATOM 1992 N N . SER B 1 63 ? 15.51700 12.83100 2.57300 1.000 39.94741 63 SER B N 1
ATOM 1993 C CA . SER B 1 63 ? 15.34900 13.89600 3.55000 1.000 49.73085 63 SER B CA 1
ATOM 1994 C C . SER B 1 63 ? 14.47500 14.97700 2.99400 1.000 47.98855 63 SER B C 1
ATOM 1995 O O . SER B 1 63 ? 14.38300 15.13100 1.76300 1.000 42.15249 63 SER B O 1
ATOM 1998 N N . VAL B 1 64 ? 13.88800 15.75600 3.88500 1.000 51.64341 64 VAL B N 1
ATOM 1999 C CA . VAL B 1 64 ? 13.06100 16.88000 3.44900 1.000 52.10573 64 VAL B CA 1
ATOM 2000 C C . VAL B 1 64 ? 13.88400 17.89900 2.62000 1.000 49.49822 64 VAL B C 1
ATOM 2001 O O . VAL B 1 64 ? 13.41700 18.28000 1.54800 1.000 44.31541 64 VAL B O 1
ATOM 2005 N N . PRO B 1 65 ? 15.00600 18.46500 3.09000 1.000 51.52638 65 PRO B N 1
ATOM 2006 C CA . PRO B 1 65 ? 15.90600 19.29800 2.32100 1.000 53.63419 65 PRO B CA 1
ATOM 2007 C C . PRO B 1 65 ? 16.24200 18.73100 0.97400 1.000 51.16252 65 PRO B C 1
ATOM 2008 O O . PRO B 1 65 ? 16.23400 19.47800 -0.01200 1.000 46.09257 65 PRO B O 1
ATOM 2012 N N . ASP B 1 66 ? 16.51900 17.40500 0.88800 1.000 53.15510 66 ASP B N 1
ATOM 2013 C CA . ASP B 1 66 ? 16.81500 16.81100 -0.40200 1.000 46.17199 66 ASP B CA 1
ATOM 2014 C C . ASP B 1 66 ? 15.62300 16.80700 -1.29900 1.000 50.92633 66 ASP B C 1
ATOM 2015 O O . ASP B 1 66 ? 15.74500 17.05400 -2.48400 1.000 55.72696 66 ASP B O 1
ATOM 2020 N N . PHE B 1 67 ? 14.45200 16.55500 -0.73200 1.000 49.61135 67 PHE B N 1
ATOM 2021 C CA . PHE B 1 67 ? 13.22100 16.64300 -1.47500 1.000 53.18351 67 PHE B CA 1
ATOM 2022 C C . PHE B 1 67 ? 13.06900 18.05400 -2.04000 1.000 56.21100 67 PHE B C 1
ATOM 2023 O O . PHE B 1 67 ? 12.73400 18.23200 -3.21500 1.000 53.03461 67 PHE B O 1
ATOM 2031 N N . VAL B 1 68 ? 13.26500 19.05500 -1.17600 1.000 49.24071 68 VAL B N 1
ATOM 2032 C CA . VAL B 1 68 ? 13.09100 20.44400 -1.57200 1.000 54.51236 68 VAL B CA 1
ATOM 2033 C C . VAL B 1 68 ? 14.10400 20.79400 -2.67700 1.000 55.09705 68 VAL B C 1
ATOM 2034 O O . VAL B 1 68 ? 13.73500 21.38400 -3.69500 1.000 59.60533 68 VAL B O 1
ATOM 2038 N N . ALA B 1 69 ? 15.35000 20.39100 -2.52900 1.000 53.15379 69 ALA B N 1
ATOM 2039 C CA . ALA B 1 69 ? 16.32800 20.66200 -3.58100 1.000 59.91323 69 ALA B CA 1
ATOM 2040 C C . ALA B 1 69 ? 15.92500 20.02500 -4.90600 1.000 64.53126 69 ALA B C 1
ATOM 2041 O O . ALA B 1 69 ? 16.03100 20.66000 -5.95500 1.000 67.22718 69 ALA B O 1
ATOM 2043 N N . LEU B 1 70 ? 15.41000 18.79700 -4.87300 1.000 61.12958 70 LEU B N 1
ATOM 2044 C CA . LEU B 1 70 ? 14.99600 18.16700 -6.10500 1.000 66.46750 70 LEU B CA 1
ATOM 2045 C C . LEU B 1 70 ? 13.87500 18.94100 -6.73300 1.000 70.32350 70 LEU B C 1
ATOM 2046 O O . LEU B 1 70 ? 13.84600 19.08700 -7.95800 1.000 69.36810 70 LEU B O 1
ATOM 2051 N N . ALA B 1 71 ? 12.94300 19.46500 -5.91500 1.000 66.17855 71 ALA B N 1
ATOM 2052 C CA . ALA B 1 71 ? 11.84000 20.22400 -6.47000 1.000 63.03307 71 ALA B CA 1
ATOM 2053 C C . ALA B 1 71 ? 12.35000 21.44800 -7.22500 1.000 66.66773 71 ALA B C 1
ATOM 2054 O O . ALA B 1 71 ? 11.82800 21.80100 -8.27700 1.000 69.70155 71 ALA B O 1
ATOM 2056 N N . PHE B 1 72 ? 13.40800 22.05200 -6.73400 1.000 66.12062 72 PHE B N 1
ATOM 2057 C CA . PHE B 1 72 ? 13.99400 23.23600 -7.35100 1.000 66.52434 72 PHE B CA 1
ATOM 2058 C C . PHE B 1 72 ? 15.00000 22.95700 -8.46800 1.000 74.87599 72 PHE B C 1
ATOM 2059 O O . PHE B 1 72 ? 15.61800 23.88800 -8.97400 1.000 79.43262 72 PHE B O 1
ATOM 2067 N N . ALA B 1 73 ? 15.19300 21.69200 -8.81600 1.000 76.56484 73 ALA B N 1
ATOM 2068 C CA . ALA B 1 73 ? 16.08900 21.28800 -9.88900 1.000 72.91308 73 ALA B CA 1
ATOM 2069 C C . ALA B 1 73 ? 15.29500 20.74900 -11.08100 1.000 72.75696 73 ALA B C 1
ATOM 2070 O O . ALA B 1 73 ? 15.61800 21.00800 -12.23700 1.000 79.22388 73 ALA B O 1
ATOM 2072 N N . LEU B 1 74 ? 14.25100 20.00300 -10.79200 1.000 74.09164 74 LEU B N 1
ATOM 2073 C CA . LEU B 1 74 ? 13.42500 19.37100 -11.80400 1.000 79.61145 74 LEU B CA 1
ATOM 2074 C C . LEU B 1 74 ? 12.47100 20.40900 -12.42100 1.000 84.28884 74 LEU B C 1
ATOM 2075 O O . LEU B 1 74 ? 12.12100 21.37800 -11.75900 1.000 81.51018 74 LEU B O 1
ATOM 2080 N N . ASP B 1 75 ? 12.05100 20.20400 -13.68300 1.000 86.32817 75 ASP B N 1
ATOM 2081 C CA . ASP B 1 75 ? 11.08600 21.10800 -14.32400 1.000 87.82711 75 ASP B CA 1
ATOM 2082 C C . ASP B 1 75 ? 9.76800 20.44300 -14.67200 1.000 88.11973 75 ASP B C 1
ATOM 2083 O O . ASP B 1 75 ? 9.02900 20.89900 -15.55000 1.000 86.98122 75 ASP B O 1
ATOM 2088 N N . THR B 1 76 ? 9.43900 19.39700 -13.98200 1.000 88.15903 76 THR B N 1
ATOM 2089 C CA . THR B 1 76 ? 8.22800 18.71200 -14.32800 1.000 85.01055 76 THR B CA 1
ATOM 2090 C C . THR B 1 76 ? 7.07100 19.56400 -13.83700 1.000 78.37344 76 THR B C 1
ATOM 2091 O O . THR B 1 76 ? 7.26600 20.37700 -12.94600 1.000 78.62826 76 THR B O 1
ATOM 2095 N N . PRO B 1 77 ? 5.84300 19.40900 -14.34400 1.000 78.68009 77 PRO B N 1
ATOM 2096 C CA . PRO B 1 77 ? 4.65500 20.07700 -13.83900 1.000 83.05669 77 PRO B CA 1
ATOM 2097 C C . PRO B 1 77 ? 4.54700 19.91100 -12.32000 1.000 85.45435 77 PRO B C 1
ATOM 2098 O O . PRO B 1 77 ? 4.16800 20.82400 -11.59900 1.000 81.42451 77 PRO B O 1
ATOM 2102 N N . GLU B 1 78 ? 4.95900 18.73300 -11.86700 1.000 84.73463 78 GLU B N 1
ATOM 2103 C CA . GLU B 1 78 ? 4.91500 18.36200 -10.46700 1.000 80.49027 78 GLU B CA 1
ATOM 2104 C C . GLU B 1 78 ? 5.94500 19.13300 -9.64300 1.000 75.14824 78 GLU B C 1
ATOM 2105 O O . GLU B 1 78 ? 5.61900 19.67600 -8.58300 1.000 74.57621 78 GLU B O 1
ATOM 2111 N N . ALA B 1 79 ? 7.16600 19.22500 -10.13400 1.000 72.06980 79 ALA B N 1
ATOM 2112 C CA . ALA B 1 79 ? 8.22600 19.94200 -9.46200 1.000 73.25719 79 ALA B CA 1
ATOM 2113 C C . ALA B 1 79 ? 7.88800 21.43100 -9.41200 1.000 72.79660 79 ALA B C 1
ATOM 2114 O O . ALA B 1 79 ? 8.03300 22.10300 -8.37800 1.000 69.91438 79 ALA B O 1
ATOM 2116 N N . ARG B 1 80 ? 7.33500 21.93000 -10.51100 1.000 74.29570 80 ARG B N 1
ATOM 2117 C CA . ARG B 1 80 ? 6.99600 23.37600 -10.58200 1.000 73.89537 80 ARG B CA 1
ATOM 2118 C C . ARG B 1 80 ? 5.84400 23.66700 -9.62300 1.000 69.99585 80 ARG B C 1
ATOM 2119 O O . ARG B 1 80 ? 5.81100 24.77100 -9.08000 1.000 74.08649 80 ARG B O 1
ATOM 2127 N N . ARG B 1 81 ? 4.95100 22.71500 -9.40600 1.000 66.08758 81 ARG B N 1
ATOM 2128 C CA . ARG B 1 81 ? 3.93000 22.93400 -8.34900 1.000 66.83075 81 ARG B CA 1
ATOM 2129 C C . ARG B 1 81 ? 4.63200 23.11300 -6.99500 1.000 65.58139 81 ARG B C 1
ATOM 2130 O O . ARG B 1 81 ? 4.18900 23.97600 -6.22900 1.000 67.95851 81 ARG B O 1
ATOM 2138 N N . TRP B 1 82 ? 5.67400 22.33000 -6.70500 1.000 61.50076 82 TRP B N 1
ATOM 2139 C CA . TRP B 1 82 ? 6.31000 22.45900 -5.39800 1.000 59.78972 82 TRP B CA 1
ATOM 2140 C C . TRP B 1 82 ? 7.05100 23.78400 -5.27800 1.000 61.59614 82 TRP B C 1
ATOM 2141 O O . TRP B 1 82 ? 7.04300 24.40100 -4.20500 1.000 61.21229 82 TRP B O 1
ATOM 2152 N N . GLN B 1 83 ? 7.60800 24.25900 -6.38500 1.000 57.97980 83 GLN B N 1
ATOM 2153 C CA . GLN B 1 83 ? 8.29600 25.54700 -6.39600 1.000 63.82518 83 GLN B CA 1
ATOM 2154 C C . GLN B 1 83 ? 7.26900 26.62500 -6.13700 1.000 62.18722 83 GLN B C 1
ATOM 2155 O O . GLN B 1 83 ? 7.52300 27.57000 -5.38900 1.000 57.46074 83 GLN B O 1
ATOM 2161 N N . LYS B 1 84 ? 6.08200 26.44800 -6.71900 1.000 54.65970 84 LYS B N 1
ATOM 2162 C CA . LYS B 1 84 ? 4.97600 27.35500 -6.48900 1.000 58.46415 84 LYS B CA 1
ATOM 2163 C C . LYS B 1 84 ? 4.59700 27.37300 -5.02400 1.000 60.13657 84 LYS B C 1
ATOM 2164 O O . LYS B 1 84 ? 4.36700 28.45800 -4.46600 1.000 60.61089 84 LYS B O 1
ATOM 2166 N N . ARG B 1 85 ? 4.50100 26.18500 -4.38900 1.000 53.72661 85 ARG B N 1
ATOM 2167 C CA . ARG B 1 85 ? 4.18200 26.17500 -2.96900 1.000 55.90440 85 ARG B CA 1
ATOM 2168 C C . ARG B 1 85 ? 5.25200 26.92100 -2.20700 1.000 43.42139 85 ARG B C 1
ATOM 2169 O O . ARG B 1 85 ? 4.92100 27.65200 -1.28900 1.000 48.89839 85 ARG B O 1
ATOM 2177 N N . ALA B 1 86 ? 6.52400 26.78900 -2.57400 1.000 44.40854 86 ALA B N 1
ATOM 2178 C CA . ALA B 1 86 ? 7.56600 27.55200 -1.88600 1.000 46.40025 86 ALA B CA 1
ATOM 2179 C C . ALA B 1 86 ? 7.38200 29.07400 -2.09200 1.000 49.34510 86 ALA B C 1
ATOM 2180 O O . ALA B 1 86 ? 7.73100 29.87800 -1.20800 1.000 50.01060 86 ALA B O 1
ATOM 2182 N N . ARG B 1 87 ? 6.89200 29.50400 -3.27800 1.000 49.38869 87 ARG B N 1
ATOM 2183 C CA . ARG B 1 87 ? 6.70200 30.93800 -3.47700 1.000 53.01528 87 ARG B CA 1
ATOM 2184 C C . ARG B 1 87 ? 5.58100 31.42000 -2.60000 1.000 50.09670 87 ARG B C 1
ATOM 2185 O O . ARG B 1 87 ? 5.74000 32.40600 -1.89400 1.000 49.01152 87 ARG B O 1
ATOM 2193 N N . GLU B 1 88 ? 4.46500 30.69600 -2.59700 1.000 46.95190 88 GLU B N 1
ATOM 2194 C CA . GLU B 1 88 ? 3.35000 31.13100 -1.78300 1.000 47.97684 88 GLU B CA 1
ATOM 2195 C C . GLU B 1 88 ? 3.69500 31.11600 -0.31900 1.000 48.82519 88 GLU B C 1
ATOM 2196 O O . GLU B 1 88 ? 3.28400 32.01200 0.40300 1.000 51.80433 88 GLU B O 1
ATOM 2202 N N . LEU B 1 89 ? 4.46900 30.11400 0.12800 1.000 43.44612 89 LEU B N 1
ATOM 2203 C CA . LEU B 1 89 ? 4.83200 30.02200 1.54100 1.000 52.12236 89 LEU B CA 1
ATOM 2204 C C . LEU B 1 89 ? 5.62700 31.22800 1.96400 1.000 43.35555 89 LEU B C 1
ATOM 2205 O O . LEU B 1 89 ? 5.32600 31.83400 2.97500 1.000 41.31224 89 LEU B O 1
ATOM 2210 N N . LEU B 1 90 ? 6.64200 31.58000 1.18600 1.000 40.34536 90 LEU B N 1
ATOM 2211 C CA . LEU B 1 90 ? 7.44100 32.73100 1.55000 1.000 42.27301 90 LEU B CA 1
ATOM 2212 C C . LEU B 1 90 ? 6.58200 33.96900 1.59400 1.000 46.89113 90 LEU B C 1
ATOM 2213 O O . LEU B 1 90 ? 6.66500 34.73400 2.55300 1.000 52.16266 90 LEU B O 1
ATOM 2218 N N . ALA B 1 91 ? 5.71200 34.18400 0.60000 1.000 41.97377 91 ALA B N 1
ATOM 2219 C CA . ALA B 1 91 ? 4.91900 35.36600 0.72100 1.000 44.39289 91 ALA B CA 1
ATOM 2220 C C . ALA B 1 91 ? 4.10800 35.34200 2.01000 1.000 47.45941 91 ALA B C 1
ATOM 2221 O O . ALA B 1 91 ? 4.11500 36.30400 2.75600 1.000 43.88123 91 ALA B O 1
ATOM 2223 N N . ARG B 1 92 ? 3.47200 34.21800 2.33800 1.000 46.20014 92 ARG B N 1
ATOM 2224 C CA . ARG B 1 92 ? 2.60600 34.20100 3.51900 1.000 44.29737 92 ARG B CA 1
ATOM 2225 C C . ARG B 1 92 ? 3.39600 34.33100 4.81000 1.000 42.08847 92 ARG B C 1
ATOM 2226 O O . ARG B 1 92 ? 2.93600 34.93600 5.78600 1.000 46.82198 92 ARG B O 1
ATOM 2234 N N . ALA B 1 93 ? 4.63500 33.79800 4.82400 1.000 39.90318 93 ALA B N 1
ATOM 2235 C CA . ALA B 1 93 ? 5.48200 33.87500 5.98800 1.000 49.96924 93 ALA B CA 1
ATOM 2236 C C . ALA B 1 93 ? 5.92400 35.28500 6.23400 1.000 50.00099 93 ALA B C 1
ATOM 2237 O O . ALA B 1 93 ? 5.90700 35.76500 7.37800 1.000 48.08020 93 ALA B O 1
ATOM 2247 N N . GLN B 1 95 ? 4.40300 37.86400 5.35100 1.000 46.20976 95 GLN B N 1
ATOM 2248 C CA . GLN B 1 95 ? 3.22300 38.60600 5.78300 1.000 55.46917 95 GLN B CA 1
ATOM 2249 C C . GLN B 1 95 ? 2.68200 38.21200 7.19600 1.000 54.41487 95 GLN B C 1
ATOM 2250 O O . GLN B 1 95 ? 1.67300 38.73700 7.63900 1.000 57.19715 95 GLN B O 1
ATOM 2256 N N . GLY B 1 96 ? 3.30900 37.28000 7.90700 1.000 52.14115 96 GLY B N 1
ATOM 2257 C CA . GLY B 1 96 ? 2.81400 36.91800 9.26200 1.000 53.64710 96 GLY B CA 1
ATOM 2258 C C . GLY B 1 96 ? 1.51900 36.08700 9.30000 1.000 51.07823 96 GLY B C 1
ATOM 2259 O O . GLY B 1 96 ? 0.70800 36.19500 10.22300 1.000 56.99350 96 GLY B O 1
ATOM 2260 N N . ASP B 1 97 ? 1.29900 35.24100 8.30900 1.000 50.89260 97 ASP B N 1
ATOM 2261 C CA . ASP B 1 97 ? 0.06300 34.50100 8.29300 1.000 53.27395 97 ASP B CA 1
ATOM 2262 C C . ASP B 1 97 ? 0.06100 33.39800 9.36100 1.000 51.02879 97 ASP B C 1
ATOM 2263 O O . ASP B 1 97 ? 0.77600 32.39200 9.26400 1.000 53.02793 97 ASP B O 1
ATOM 2268 N N . VAL B 1 98 ? -0.72400 33.60800 10.40900 1.000 48.54130 98 VAL B N 1
ATOM 2269 C CA . VAL B 1 98 ? -0.76800 32.68000 11.51800 1.000 58.64954 98 VAL B CA 1
ATOM 2270 C C . VAL B 1 98 ? -1.40900 31.35600 11.15700 1.000 56.15670 98 VAL B C 1
ATOM 2271 O O . VAL B 1 98 ? -1.21200 30.37500 11.85600 1.000 56.86721 98 VAL B O 1
ATOM 2275 N N . ARG B 1 99 ? -2.17200 31.29300 10.06000 1.000 54.78557 99 ARG B N 1
ATOM 2276 C CA . ARG B 1 99 ? -2.71900 30.00700 9.69600 1.000 57.35028 99 ARG B CA 1
ATOM 2277 C C . ARG B 1 99 ? -1.58000 29.11600 9.26900 1.000 56.54791 99 ARG B C 1
ATOM 2278 O O . ARG B 1 99 ? -1.54100 27.94900 9.65200 1.000 55.96298 99 ARG B O 1
ATOM 2286 N N . VAL B 1 100 ? -0.62800 29.68700 8.53900 1.000 51.28806 100 VAL B N 1
ATOM 2287 C CA . VAL B 1 100 ? 0.57500 28.98900 8.13200 1.000 56.75910 100 VAL B CA 1
ATOM 2288 C C . VAL B 1 100 ? 1.39200 28.66400 9.37100 1.000 52.42332 100 VAL B C 1
ATOM 2289 O O . VAL B 1 100 ? 1.95400 27.58500 9.49300 1.000 50.38206 100 VAL B O 1
ATOM 2293 N N . ALA B 1 101 ? 1.47100 29.60900 10.30500 1.000 48.63455 101 ALA B N 1
ATOM 2294 C CA . ALA B 1 101 ? 2.21600 29.33900 11.51700 1.000 48.36768 101 ALA B CA 1
ATOM 2295 C C . ALA B 1 101 ? 1.63100 28.10200 12.23500 1.000 52.67621 101 ALA B C 1
ATOM 2296 O O . ALA B 1 101 ? 2.37500 27.22300 12.66700 1.000 50.30967 101 ALA B O 1
ATOM 2298 N N . ALA B 1 102 ? 0.29400 28.00900 12.29200 1.000 53.35260 102 ALA B N 1
ATOM 2299 C CA . ALA B 1 102 ? -0.38600 26.88500 12.94100 1.000 60.25751 102 ALA B CA 1
ATOM 2300 C C . ALA B 1 102 ? -0.13600 25.59600 12.19700 1.000 58.49637 102 ALA B C 1
ATOM 2301 O O . ALA B 1 102 ? 0.15800 24.56400 12.79100 1.000 60.83499 102 ALA B O 1
ATOM 2303 N N . GLN B 1 103 ? -0.15900 25.65200 10.89300 1.000 50.83418 103 GLN B N 1
ATOM 2304 C CA . GLN B 1 103 ? 0.06400 24.44900 10.11800 1.000 56.20444 103 GLN B CA 1
ATOM 2305 C C . GLN B 1 103 ? 1.44000 23.93400 10.34600 1.000 58.82640 103 GLN B C 1
ATOM 2306 O O . GLN B 1 103 ? 1.66200 22.71800 10.34600 1.000 60.79933 103 GLN B O 1
ATOM 2312 N N . ILE B 1 104 ? 2.40100 24.85600 10.47500 1.000 52.86925 104 ILE B N 1
ATOM 2313 C CA . ILE B 1 104 ? 3.76000 24.44500 10.69600 1.000 50.32232 104 ILE B CA 1
ATOM 2314 C C . ILE B 1 104 ? 3.87900 23.78800 12.03400 1.000 49.72414 104 ILE B C 1
ATOM 2315 O O . ILE B 1 104 ? 4.39400 22.68200 12.15400 1.000 46.02430 104 ILE B O 1
ATOM 2320 N N . ALA B 1 105 ? 3.34200 24.44400 13.05800 1.000 50.30732 105 ALA B N 1
ATOM 2321 C CA . ALA B 1 105 ? 3.43800 23.87000 14.39100 1.000 58.55122 105 ALA B CA 1
ATOM 2322 C C . ALA B 1 105 ? 2.78700 22.46900 14.46600 1.000 54.61317 105 ALA B C 1
ATOM 2323 O O . ALA B 1 105 ? 3.36400 21.54900 15.02600 1.000 51.08831 105 ALA B O 1
ATOM 2325 N N . GLU B 1 106 ? 1.63900 22.28200 13.80700 1.000 53.59818 106 GLU B N 1
ATOM 2326 C CA . GLU B 1 106 ? 0.91800 21.00400 13.81200 1.000 59.12547 106 GLU B CA 1
ATOM 2327 C C . GLU B 1 106 ? 1.73900 19.88800 13.20600 1.000 61.80761 106 GLU B C 1
ATOM 2328 O O . GLU B 1 106 ? 1.67900 18.75200 13.68200 1.000 62.65070 106 GLU B O 1
ATOM 2334 N N . ARG B 1 107 ? 2.55600 20.20500 12.19800 1.000 56.55040 107 ARG B N 1
ATOM 2335 C CA . ARG B 1 107 ? 3.42900 19.19600 11.54400 1.000 53.79762 107 ARG B CA 1
ATOM 2336 C C . ARG B 1 107 ? 4.55800 18.73000 12.48100 1.000 53.54970 107 ARG B C 1
ATOM 2337 O O . ARG B 1 107 ? 5.15000 17.68900 12.18900 1.000 54.02837 107 ARG B O 1
ATOM 2345 N N . ASN B 1 108 ? 4.84200 19.44900 13.56900 1.000 55.08892 108 ASN B N 1
ATOM 2346 C CA . ASN B 1 108 ? 5.93600 19.04000 14.41200 1.000 52.24831 108 ASN B CA 1
ATOM 2347 C C . ASN B 1 108 ? 5.55300 17.76300 15.16500 1.000 54.36771 108 ASN B C 1
ATOM 2348 O O . ASN B 1 108 ? 4.49500 17.71400 15.81000 1.000 56.42232 108 ASN B O 1
ATOM 2353 N N . PRO B 1 109 ? 6.34700 16.68100 15.10900 1.000 55.03984 109 PRO B N 1
ATOM 2354 C CA . PRO B 1 109 ? 6.01800 15.44200 15.81800 1.000 58.97452 109 PRO B CA 1
ATOM 2355 C C . PRO B 1 109 ? 6.08500 15.55300 17.36200 1.000 57.41240 109 PRO B C 1
ATOM 2356 O O . PRO B 1 109 ? 5.51200 14.71900 18.05500 1.000 61.40514 109 PRO B O 1
ATOM 2360 N N . GLU B 1 110 ? 6.81100 16.54800 17.90000 1.000 50.62087 110 GLU B N 1
ATOM 2361 C CA . GLU B 1 110 ? 6.96200 16.67600 19.36500 1.000 54.35608 110 GLU B CA 1
ATOM 2362 C C . GLU B 1 110 ? 6.00500 17.66900 20.01600 1.000 51.87782 110 GLU B C 1
ATOM 2363 O O . GLU B 1 110 ? 6.13600 18.88200 19.79000 1.000 46.30715 110 GLU B O 1
ATOM 2369 N N . PRO B 1 111 ? 5.06800 17.23400 20.86700 1.000 57.07097 111 PRO B N 1
ATOM 2370 C CA . PRO B 1 111 ? 4.15600 18.12900 21.59300 1.000 52.98926 111 PRO B CA 1
ATOM 2371 C C . PRO B 1 111 ? 4.93900 19.17600 22.37000 1.000 51.23822 111 PRO B C 1
ATOM 2372 O O . PRO B 1 111 ? 4.50000 20.33900 22.45700 1.000 46.74688 111 PRO B O 1
ATOM 2376 N N . ASP B 1 112 ? 6.14000 18.80200 22.86100 1.000 41.20263 112 ASP B N 1
ATOM 2377 C CA . ASP B 1 112 ? 6.96800 19.73000 23.57300 1.000 39.46274 112 ASP B CA 1
ATOM 2378 C C . ASP B 1 112 ? 7.38100 20.90200 22.69700 1.000 47.35714 112 ASP B C 1
ATOM 2379 O O . ASP B 1 112 ? 7.62400 21.97900 23.21100 1.000 45.32869 112 ASP B O 1
ATOM 2384 N N . ALA B 1 113 ? 7.52900 20.70400 21.38900 1.000 42.29792 113 ALA B N 1
ATOM 2385 C CA . ALA B 1 113 ? 7.92700 21.81400 20.53600 1.000 48.56994 113 ALA B CA 1
ATOM 2386 C C . ALA B 1 113 ? 6.81200 22.84800 20.57700 1.000 49.71059 113 ALA B C 1
ATOM 2387 O O . ALA B 1 113 ? 7.06100 24.04900 20.72900 1.000 48.57037 113 ALA B O 1
ATOM 2389 N N . ARG B 1 114 ? 5.57000 22.39200 20.56600 1.000 45.78598 114 ARG B N 1
ATOM 2390 C CA . ARG B 1 114 ? 4.46100 23.36900 20.56100 1.000 46.89672 114 ARG B CA 1
ATOM 2391 C C . ARG B 1 114 ? 4.34400 24.02900 21.95000 1.000 52.84000 114 ARG B C 1
ATOM 2392 O O . ARG B 1 114 ? 3.94600 25.19800 21.99400 1.000 50.90241 114 ARG B O 1
ATOM 2400 N N . ARG B 1 115 ? 4.70300 23.32800 23.03200 1.000 46.43671 115 ARG B N 1
ATOM 2401 C CA . ARG B 1 115 ? 4.65000 23.96400 24.36100 1.000 47.76915 115 ARG B CA 1
ATOM 2402 C C . ARG B 1 115 ? 5.65600 25.10900 24.40100 1.000 45.55915 115 ARG B C 1
ATOM 2403 O O . ARG B 1 115 ? 5.39300 26.18400 24.93000 1.000 45.79519 115 ARG B O 1
ATOM 2411 N N . TRP B 1 116 ? 6.81800 24.89200 23.79100 1.000 46.56396 116 TRP B N 1
ATOM 2412 C CA . TRP B 1 116 ? 7.79600 25.95400 23.68800 1.000 52.72305 116 TRP B CA 1
ATOM 2413 C C . TRP B 1 116 ? 7.20100 27.11900 22.86800 1.000 53.05268 116 TRP B C 1
ATOM 2414 O O . TRP B 1 116 ? 7.38700 28.28900 23.20500 1.000 51.87415 116 TRP B O 1
ATOM 2425 N N . LEU B 1 117 ? 6.52200 26.80500 21.76500 1.000 47.29235 117 LEU B N 1
ATOM 2426 C CA . LEU B 1 117 ? 5.98700 27.85100 20.91900 1.000 47.80703 117 LEU B CA 1
ATOM 2427 C C . LEU B 1 117 ? 5.04500 28.70900 21.72200 1.000 53.58436 117 LEU B C 1
ATOM 2428 O O . LEU B 1 117 ? 5.10300 29.94400 21.67800 1.000 53.13333 117 LEU B O 1
ATOM 2433 N N . ALA B 1 118 ? 4.17100 28.06900 22.46800 1.000 51.74108 118 ALA B N 1
ATOM 2434 C CA . ALA B 1 118 ? 3.22700 28.79500 23.30400 1.000 51.97367 118 ALA B CA 1
ATOM 2435 C C . ALA B 1 118 ? 3.96100 29.66100 24.31100 1.000 54.43086 118 ALA B C 1
ATOM 2436 O O . ALA B 1 118 ? 3.60700 30.82500 24.51100 1.000 53.41126 118 ALA B O 1
ATOM 2438 N N . ALA B 1 119 ? 5.04500 29.14700 24.91000 1.000 48.21422 119 ALA B N 1
ATOM 2439 C CA . ALA B 1 119 ? 5.77100 29.97500 25.85400 1.000 56.21783 119 ALA B CA 1
ATOM 2440 C C . ALA B 1 119 ? 6.32400 31.19800 25.15700 1.000 57.89564 119 ALA B C 1
ATOM 2441 O O . ALA B 1 119 ? 6.35000 32.29300 25.72200 1.000 55.22259 119 ALA B O 1
ATOM 2443 N N . ARG B 1 120 ? 6.77600 31.01600 23.91800 1.000 48.85913 120 ARG B N 1
ATOM 2444 C CA . ARG B 1 120 ? 7.38700 32.13800 23.15800 1.000 60.12245 120 ARG B CA 1
ATOM 2445 C C . ARG B 1 120 ? 6.31600 33.16200 22.80200 1.000 58.25509 120 ARG B C 1
ATOM 2446 O O . ARG B 1 120 ? 6.54200 34.36000 23.01900 1.000 56.97870 120 ARG B O 1
ATOM 2454 N N . LEU B 1 121 ? 5.19800 32.69000 22.26500 1.000 57.27149 121 LEU B N 1
ATOM 2455 C CA . LEU B 1 121 ? 4.18000 33.61800 21.84500 1.000 58.22893 121 LEU B CA 1
ATOM 2456 C C . LEU B 1 121 ? 3.65100 34.45000 23.03700 1.000 58.90158 121 LEU B C 1
ATOM 2457 O O . LEU B 1 121 ? 3.28900 35.62900 22.85900 1.000 58.24512 121 LEU B O 1
ATOM 2462 N N . GLU B 1 122 ? 3.58000 33.84500 24.24000 1.000 60.10895 122 GLU B N 1
ATOM 2463 C CA . GLU B 1 122 ? 3.06000 34.54900 25.43100 1.000 62.30276 122 GLU B CA 1
ATOM 2464 C C . GLU B 1 122 ? 4.09300 35.50500 25.97600 1.000 60.65314 122 GLU B C 1
ATOM 2465 O O . GLU B 1 122 ? 3.73300 36.54400 26.52400 1.000 57.64615 122 GLU B O 1
ATOM 2471 N N . SER B 1 123 ? 5.38900 35.17800 25.85800 1.000 59.20099 123 SER B N 1
ATOM 2472 C CA . SER B 1 123 ? 6.35500 36.13100 26.36600 1.000 59.05797 123 SER B CA 1
ATOM 2473 C C . SER B 1 123 ? 6.45100 37.32500 25.41100 1.000 70.43698 123 SER B C 1
ATOM 2474 O O . SER B 1 123 ? 6.64700 38.45900 25.85500 1.000 70.57907 123 SER B O 1
ATOM 2477 N N . THR B 1 124 ? 6.21600 37.07800 24.10900 1.000 64.58432 124 THR B N 1
ATOM 2478 C CA . THR B 1 124 ? 6.10700 38.13600 23.14000 1.000 65.81126 124 THR B CA 1
ATOM 2479 C C . THR B 1 124 ? 4.84800 38.95400 23.39400 1.000 65.69814 124 THR B C 1
ATOM 2480 O O . THR B 1 124 ? 4.90000 40.17300 23.33100 1.000 72.82593 124 THR B O 1
ATOM 2484 N N . GLY B 1 125 ? 3.72800 38.31700 23.69800 1.000 65.60433 125 GLY B N 1
ATOM 2485 C CA . GLY B 1 125 ? 2.51800 39.05800 24.03600 1.000 69.10113 125 GLY B CA 1
ATOM 2486 C C . GLY B 1 125 ? 2.82800 40.05500 25.17400 1.000 73.82905 125 GLY B C 1
ATOM 2487 O O . GLY B 1 125 ? 2.51000 41.24300 25.07200 1.000 76.08075 125 GLY B O 1
ATOM 2488 N N . ALA B 1 126 ? 3.43500 39.55700 26.25900 1.000 67.47245 126 ALA B N 1
ATOM 2489 C CA . ALA B 1 126 ? 3.81500 40.36300 27.41400 1.000 74.88628 126 ALA B CA 1
ATOM 2490 C C . ALA B 1 126 ? 4.80900 41.44900 27.07800 1.000 77.50706 126 ALA B C 1
ATOM 2491 O O . ALA B 1 126 ? 4.69000 42.58200 27.55600 1.000 79.58406 126 ALA B O 1
ATOM 2493 N N . ARG B 1 127 ? 5.78800 41.12500 26.25000 1.000 77.50422 127 ARG B N 1
ATOM 2494 C CA . ARG B 1 127 ? 6.77700 42.11100 25.88500 1.000 79.90104 127 ARG B CA 1
ATOM 2495 C C . ARG B 1 127 ? 6.13200 43.24400 25.13500 1.000 86.35811 127 ARG B C 1
ATOM 2496 O O . ARG B 1 127 ? 6.36800 44.41200 25.43200 1.000 89.73613 127 ARG B O 1
ATOM 2504 N N . ARG B 1 128 ? 5.29800 42.89500 24.17300 1.000 79.76923 128 ARG B N 1
ATOM 2505 C CA . ARG B 1 128 ? 4.59000 43.95000 23.42600 1.000 83.33138 128 ARG B CA 1
ATOM 2506 C C . ARG B 1 128 ? 3.69400 44.72900 24.39900 1.000 85.53963 128 ARG B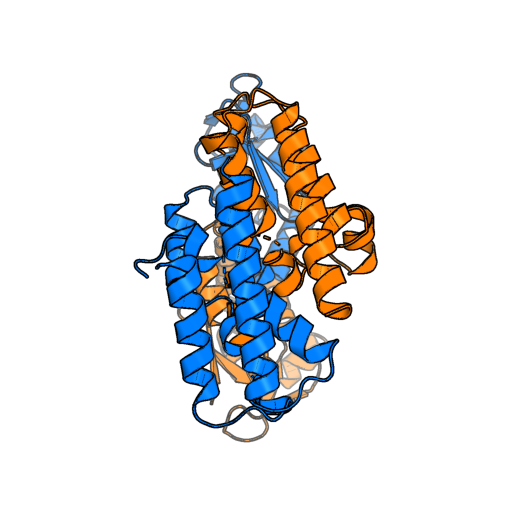 C 1
ATOM 2507 O O . ARG B 1 128 ? 3.69100 45.95900 24.30600 1.000 90.26935 128 ARG B O 1
ATOM 2515 N N . GLU B 1 129 ? 2.98300 44.05800 25.30600 1.000 84.98558 129 GLU B N 1
ATOM 2516 C CA . GLU B 1 129 ? 2.09600 44.81800 26.16300 1.000 88.90698 129 GLU B CA 1
ATOM 2517 C C . GLU B 1 129 ? 2.92000 45.82800 26.93300 1.000 86.74420 129 GLU B C 1
ATOM 2518 O O . GLU B 1 129 ? 2.47900 46.95800 27.16900 1.000 92.67525 129 GLU B O 1
ATOM 2524 N N . LEU B 1 130 ? 4.12700 45.45400 27.32000 1.000 81.63012 130 LEU B N 1
ATOM 2525 C CA . LEU B 1 130 ? 4.94500 46.41700 27.99900 1.000 85.79668 130 LEU B CA 1
ATOM 2526 C C . LEU B 1 130 ? 5.23300 47.57700 27.02000 1.000 98.18225 130 LEU B C 1
ATOM 2527 O O . LEU B 1 130 ? 5.07400 48.73700 27.38200 1.000 100.20643 130 LEU B O 1
ATOM 2540 N N . ALA B 1 132 ? 3.48100 48.73500 24.49600 1.000 97.82208 132 ALA B N 1
ATOM 2541 C CA . ALA B 1 132 ? 2.24100 49.52200 24.34300 1.000 98.52482 132 ALA B CA 1
ATOM 2542 C C . ALA B 1 132 ? 1.94700 50.39600 25.55600 1.000 101.00942 132 ALA B C 1
ATOM 2543 O O . ALA B 1 132 ? 1.48000 51.53400 25.41900 1.000 102.26808 132 ALA B O 1
ATOM 2545 N N . THR B 1 133 ? 2.20300 49.85900 26.74600 1.000 100.77284 133 THR B N 1
ATOM 2546 C CA . THR B 1 133 ? 1.96200 50.57400 27.98400 1.000 100.04091 133 THR B CA 1
ATOM 2547 C C . THR B 1 133 ? 2.95700 51.72100 28.05600 1.000 103.39042 133 THR B C 1
ATOM 2548 O O . THR B 1 133 ? 2.60500 52.85800 28.36400 1.000 103.94802 133 THR B O 1
ATOM 2552 N N . VAL B 1 134 ? 4.20300 51.42000 27.71800 1.000 102.55329 134 VAL B N 1
ATOM 2553 C CA . VAL B 1 134 ? 5.28400 52.38200 27.73500 1.000 103.06699 134 VAL B CA 1
ATOM 2554 C C . VAL B 1 134 ? 5.00000 53.54700 26.80400 1.000 105.19343 134 VAL B C 1
ATOM 2555 O O . VAL B 1 134 ? 5.19300 54.69600 27.20000 1.000 105.03124 134 VAL B O 1
ATOM 2559 N N . ALA B 1 135 ? 4.66900 53.24100 25.55300 1.000 102.93894 135 ALA B N 1
ATOM 2560 C CA . ALA B 1 135 ? 4.33500 54.31100 24.59500 1.000 103.32781 135 ALA B CA 1
ATOM 2561 C C . ALA B 1 135 ? 3.22500 55.16500 25.20100 1.000 108.43349 135 ALA B C 1
ATOM 2562 O O . ALA B 1 135 ? 3.44600 56.37500 25.39700 1.000 110.95053 135 ALA B O 1
ATOM 2564 N N . ARG B 1 136 ? 2.09100 54.54400 25.52300 1.000 106.21756 136 ARG B N 1
ATOM 2565 C CA . ARG B 1 136 ? 0.92500 55.29500 26.04600 1.000 102.43637 136 ARG B CA 1
ATOM 2566 C C . ARG B 1 136 ? 1.37100 56.14700 27.23500 1.000 99.60930 136 ARG B C 1
ATOM 2567 O O . ARG B 1 136 ? 0.63800 57.09000 27.57800 1.000 97.68077 136 ARG B O 1
ATOM 2575 N N . HIS B 1 137 ? 2.52900 55.84100 27.82300 1.000 100.72520 137 HIS B N 1
ATOM 2576 C CA . HIS B 1 137 ? 2.97500 56.56600 29.04500 1.000 102.38687 137 HIS B CA 1
ATOM 2577 C C . HIS B 1 137 ? 4.25700 57.36000 28.77800 1.000 100.43203 137 HIS B C 1
ATOM 2578 O O . HIS B 1 137 ? 5.12000 57.40000 29.67100 1.000 96.99225 137 HIS B O 1
ATOM 2585 N N . GLY B 1 138 ? 4.35200 57.99800 27.61000 1.000 102.84770 138 GLY B N 1
ATOM 2586 C CA . GLY B 1 138 ? 5.53400 58.81900 27.28200 1.000 103.33630 138 GLY B CA 1
ATOM 2587 C C . GLY B 1 138 ? 6.49200 58.05600 26.39900 1.000 102.24324 138 GLY B C 1
ATOM 2588 O O . GLY B 1 138 ? 7.66500 57.92700 26.78700 1.000 103.07437 138 GLY B O 1
ATOM 2589 N N . GLY B 1 139 ? 6.00800 57.57700 25.25100 1.000 101.72312 139 GLY B N 1
ATOM 2590 C CA . GLY B 1 139 ? 6.83600 56.74700 24.35600 1.000 104.94416 139 GLY B CA 1
ATOM 2591 C C . GLY B 1 139 ? 8.04800 57.48100 23.83000 1.000 103.36078 139 GLY B C 1
ATOM 2592 O O . GLY B 1 139 ? 7.88200 58.58900 23.29700 1.000 112.71490 139 GLY B O 1
ATOM 2593 N N . GLU B 1 140 ? 9.22400 56.87500 23.95700 1.000 90.37885 140 GLU B N 1
ATOM 2594 C CA . GLU B 1 140 ? 10.44900 57.49600 23.40800 1.000 100.56027 140 GLU B CA 1
ATOM 2595 C C . GLU B 1 140 ? 11.29600 56.41600 22.74300 1.000 102.53963 140 GLU B C 1
ATOM 2596 O O . GLU B 1 140 ? 11.48900 55.36600 23.36000 1.000 110.05953 140 GLU B O 1
ATOM 2598 N N . GLY B 1 141 ? 11.78200 56.65000 21.52800 1.000 99.16265 141 GLY B N 1
ATOM 2599 C CA . GLY B 1 141 ? 12.69100 55.65800 20.94800 1.000 97.75406 141 GLY B CA 1
ATOM 2600 C C . GLY B 1 141 ? 13.80500 55.55600 22.00200 1.000 102.12102 141 GLY B C 1
ATOM 2601 O O . GLY B 1 141 ? 13.87300 56.38400 22.91500 1.000 100.40825 141 GLY B O 1
ATOM 2602 N N . ARG B 1 142 ? 14.59000 54.47400 21.94100 1.000 102.70303 142 ARG B N 1
ATOM 2603 C CA . ARG B 1 142 ? 15.66200 54.19800 22.94800 1.000 104.37259 142 ARG B CA 1
ATOM 2604 C C . ARG B 1 142 ? 15.08500 53.42400 24.13800 1.000 103.24192 142 ARG B C 1
ATOM 2605 O O . ARG B 1 142 ? 15.82900 52.61300 24.71200 1.000 100.28256 142 ARG B O 1
ATOM 2613 N N . VAL B 1 143 ? 13.80800 53.63300 24.47400 1.000 105.59525 143 VAL B N 1
ATOM 2614 C CA . VAL B 1 143 ? 13.26400 53.01700 25.69400 1.000 101.37545 143 VAL B CA 1
ATOM 2615 C C . VAL B 1 143 ? 12.96200 51.55000 25.43900 1.000 102.69700 143 VAL B C 1
ATOM 2616 O O . VAL B 1 143 ? 13.22800 50.68200 26.26200 1.000 103.47338 143 VAL B O 1
ATOM 2620 N N . TYR B 1 144 ? 12.53800 51.26900 24.21900 1.000 97.13528 144 TYR B N 1
ATOM 2621 C CA . TYR B 1 144 ? 12.14500 49.93600 23.84900 1.000 98.53804 144 TYR B CA 1
ATOM 2622 C C . TYR B 1 144 ? 13.31400 48.94500 23.97900 1.000 99.10214 144 TYR B C 1
ATOM 2623 O O . TYR B 1 144 ? 13.15000 47.81400 24.46700 1.000 97.11774 144 TYR B O 1
ATOM 2632 N N . GLY B 1 145 ? 14.50800 49.39000 23.57000 1.000 95.20178 145 GLY B N 1
ATOM 2633 C CA . GLY B 1 145 ? 15.69400 48.54200 23.60200 1.000 96.83842 145 GLY B CA 1
ATOM 2634 C C . GLY B 1 145 ? 16.38100 48.58400 24.95600 1.000 96.01783 145 GLY B C 1
ATOM 2635 O O . GLY B 1 145 ? 17.06900 47.62900 25.35000 1.000 97.83044 145 GLY B O 1
ATOM 2636 N N . GLN B 1 146 ? 16.19900 49.67000 25.69900 1.000 95.00528 146 GLN B N 1
ATOM 2637 C CA . GLN B 1 146 ? 16.76600 49.71100 27.03300 1.000 101.99142 146 GLN B CA 1
ATOM 2638 C C . GLN B 1 146 ? 16.05100 48.64600 27.88100 1.000 100.56006 146 GLN B C 1
ATOM 2639 O O . GLN B 1 146 ? 16.67900 47.88800 28.62900 1.000 98.94074 146 GLN B O 1
ATOM 2645 N N . LEU B 1 147 ? 14.73300 48.53700 27.68300 1.000 98.18174 147 LEU B N 1
ATOM 2646 C CA . LEU B 1 147 ? 13.95500 47.56700 28.42900 1.000 97.44482 147 LEU B CA 1
ATOM 2647 C C . LEU B 1 147 ? 14.43100 46.14600 28.13500 1.000 93.86142 147 LEU B C 1
ATOM 2648 O O . LEU B 1 147 ? 14.79800 45.40300 29.05400 1.000 91.47439 147 LEU B O 1
ATOM 2653 N N . GLY B 1 148 ? 14.56700 45.79600 26.85100 1.000 94.88440 148 GLY B N 1
ATOM 2654 C CA . GLY B 1 148 ? 15.03400 44.45500 26.50400 1.000 95.04898 148 GLY B CA 1
ATOM 2655 C C . GLY B 1 148 ? 16.44500 44.15200 27.02000 1.000 94.44890 148 GLY B C 1
ATOM 2656 O O . GLY B 1 148 ? 16.73200 43.04400 27.49300 1.000 91.44736 148 GLY B O 1
ATOM 2657 N N . SER B 1 149 ? 17.32300 45.15200 26.95200 1.000 95.38219 149 SER B N 1
ATOM 2658 C CA . SER B 1 149 ? 18.71500 45.01900 27.36100 1.000 98.49132 149 SER B CA 1
ATOM 2659 C C . SER B 1 149 ? 18.79900 44.69300 28.84400 1.000 92.69600 149 SER B C 1
ATOM 2660 O O . SER B 1 149 ? 19.64300 43.88400 29.29000 1.000 91.89812 149 SER B O 1
ATOM 2663 N N . ILE B 1 150 ? 17.92700 45.31700 29.62600 1.000 92.72062 150 ILE B N 1
ATOM 2664 C CA . ILE B 1 150 ? 17.85500 45.03200 31.04400 1.000 97.07346 150 ILE B CA 1
ATOM 2665 C C . ILE B 1 150 ? 17.47200 43.57400 31.28500 1.000 92.25205 150 ILE B C 1
ATOM 2666 O O . ILE B 1 150 ? 18.11600 42.86600 32.05200 1.000 90.43446 150 ILE B O 1
ATOM 2668 N N . SER B 1 151 ? 16.41400 43.12200 30.58400 1.000 91.75984 151 SER B N 1
ATOM 2669 C CA . SER B 1 151 ? 15.92800 41.75900 30.76100 1.000 88.02298 151 SER B CA 1
ATOM 2670 C C . SER B 1 151 ? 16.94800 40.72200 30.37800 1.000 91.55626 151 SER B C 1
ATOM 2671 O O . SER B 1 151 ? 17.19000 39.77700 31.13000 1.000 86.36154 151 SER B O 1
ATOM 2674 N N . ASN B 1 152 ? 17.62400 40.94000 29.25300 1.000 92.31254 152 ASN B N 1
ATOM 2675 C CA . ASN B 1 152 ? 18.61800 39.99400 28.78600 1.000 88.74272 152 ASN B CA 1
ATOM 2676 C C . ASN B 1 152 ? 19.73800 39.86100 29.81000 1.000 86.82157 152 ASN B C 1
ATOM 2677 O O . ASN B 1 152 ? 20.11200 38.76100 30.21800 1.000 85.61595 152 ASN B O 1
ATOM 2682 N N . ARG B 1 153 ? 20.22600 40.99000 30.30400 1.000 88.22232 153 ARG B N 1
ATOM 2683 C CA . ARG B 1 153 ? 21.27900 40.96900 31.30000 1.000 90.32872 153 ARG B CA 1
ATOM 2684 C C . ARG B 1 153 ? 20.86500 40.22100 32.56000 1.000 89.68211 153 ARG B C 1
ATOM 2685 O O . ARG B 1 153 ? 21.64500 39.44100 33.10100 1.000 90.26370 153 ARG B O 1
ATOM 2693 N N . THR B 1 154 ? 19.65000 40.48500 33.06600 1.000 87.59495 154 THR B N 1
ATOM 2694 C CA . THR B 1 154 ? 19.23900 39.86800 34.33300 1.000 88.28700 154 THR B CA 1
ATOM 2695 C C . THR B 1 154 ? 18.85500 38.39100 34.24900 1.000 86.79206 154 THR B C 1
ATOM 2696 O O . THR B 1 154 ? 19.18200 37.62800 35.16900 1.000 83.24479 154 THR B O 1
ATOM 2700 N N . VAL B 1 155 ? 18.25800 37.99200 33.11200 1.000 85.55843 155 VAL B N 1
ATOM 2701 C CA . VAL B 1 155 ? 17.75000 36.64000 32.85800 1.000 85.92221 155 VAL B CA 1
ATOM 2702 C C . VAL B 1 155 ? 18.78800 35.72500 32.21000 1.000 82.20383 155 VAL B C 1
ATOM 2703 O O . VAL B 1 155 ? 18.89700 34.56000 32.59400 1.000 79.72285 155 VAL B O 1
ATOM 2707 N N . LEU B 1 156 ? 19.52700 36.23000 31.20500 1.000 81.31871 156 LEU B N 1
ATOM 2708 C CA . LEU B 1 156 ? 20.48300 35.41300 30.46100 1.000 85.55250 156 LEU B CA 1
ATOM 2709 C C . LEU B 1 156 ? 21.89400 35.60400 30.99700 1.000 87.79564 156 LEU B C 1
ATOM 2710 O O . LEU B 1 156 ? 22.72200 34.68400 30.97000 1.000 83.88780 156 LEU B O 1
ATOM 2715 N N . GLY B 1 157 ? 22.14200 36.82100 31.50600 1.000 94.09470 157 GLY B N 1
ATOM 2716 C CA . GLY B 1 157 ? 23.43900 37.22900 32.07200 1.000 95.88409 157 GLY B CA 1
ATOM 2717 C C . GLY B 1 157 ? 24.38900 37.87800 31.06300 1.000 93.83830 157 GLY B C 1
ATOM 2718 O O . GLY B 1 157 ? 25.45400 38.36100 31.43500 1.000 96.49744 157 GLY B O 1
ATOM 2719 N N . LYS B 1 158 ? 24.01500 37.85400 29.78100 1.000 90.94130 158 LYS B N 1
ATOM 2720 C CA . LYS B 1 158 ? 24.87700 38.33900 28.70500 1.000 94.23736 158 LYS B CA 1
ATOM 2721 C C . LYS B 1 158 ? 24.10400 39.23800 27.75200 1.000 92.47406 158 LYS B C 1
ATOM 2722 O O . LYS B 1 158 ? 22.88600 39.11800 27.65800 1.000 94.47681 158 LYS B O 1
ATOM 2728 N N . ASP B 1 159 ? 24.79900 40.10500 27.01100 1.000 92.11516 159 ASP B N 1
ATOM 2729 C CA . ASP B 1 159 ? 24.13000 40.91600 25.97200 1.000 99.93902 159 ASP B CA 1
ATOM 2730 C C . ASP B 1 159 ? 23.48000 40.05800 24.88200 1.000 97.43862 159 ASP B C 1
ATOM 2731 O O . ASP B 1 159 ? 23.83100 38.88500 24.71400 1.000 93.92086 159 ASP B O 1
ATOM 2733 N N . SER B 1 160 ? 22.52500 40.63500 24.12100 1.000 97.78786 160 SER B N 1
ATOM 2734 C CA . SER B 1 160 ? 21.88800 39.80200 23.10600 1.000 93.48971 160 SER B CA 1
ATOM 2735 C C . SER B 1 160 ? 22.88900 39.30000 22.05600 1.000 93.67237 160 SER B C 1
ATOM 2736 O O . SER B 1 160 ? 22.72900 38.18900 21.53900 1.000 87.71809 160 SER B O 1
ATOM 2739 N N . ALA B 1 161 ? 23.95600 40.07400 21.75500 1.000 99.37861 161 ALA B N 1
ATOM 2740 C CA . ALA B 1 161 ? 24.93700 39.60600 20.78200 1.000 95.42981 161 ALA B CA 1
ATOM 2741 C C . ALA B 1 161 ? 25.70400 38.42600 21.34000 1.000 93.07234 161 ALA B C 1
ATOM 2742 O O . ALA B 1 161 ? 25.96100 37.45100 20.63000 1.000 90.31378 161 ALA B O 1
ATOM 2744 N N . SER B 1 162 ? 26.02300 38.48500 22.63900 1.000 93.44856 162 SER B N 1
ATOM 2745 C CA . SER B 1 162 ? 26.79500 37.40800 23.26100 1.000 96.52690 162 SER B CA 1
ATOM 2746 C C . SER B 1 162 ? 26.01900 36.11000 23.15200 1.000 97.55446 162 SER B C 1
ATOM 2747 O O . SER B 1 162 ? 26.58500 35.06600 22.81900 1.000 96.32449 162 SER B O 1
ATOM 2750 N N . VAL B 1 163 ? 24.71400 36.19100 23.40200 1.000 94.91900 163 VAL B N 1
ATOM 2751 C CA . VAL B 1 163 ? 23.88200 35.00600 23.36600 1.000 92.99988 163 VAL B CA 1
ATOM 2752 C C . VAL B 1 163 ? 23.67700 34.52300 21.93500 1.000 88.65161 163 VAL B C 1
ATOM 2753 O O . VAL B 1 163 ? 23.85500 33.33000 21.65300 1.000 90.25869 163 VAL B O 1
ATOM 2757 N N . ARG B 1 164 ? 23.35700 35.44200 21.02800 1.000 91.02882 164 ARG B N 1
ATOM 2758 C CA . ARG B 1 164 ? 23.18400 35.05200 19.60000 1.000 91.53281 164 ARG B CA 1
ATOM 2759 C C . ARG B 1 164 ? 24.40500 34.24000 19.16700 1.000 88.69475 164 ARG B C 1
ATOM 2760 O O . ARG B 1 164 ? 24.22300 33.18600 18.53800 1.000 80.79171 164 ARG B O 1
ATOM 2768 N N . GLN B 1 165 ? 25.59700 34.71500 19.53100 1.000 92.91416 165 GLN B N 1
ATOM 2769 C CA . GLN B 1 165 ? 26.80200 34.00200 19.14000 1.000 88.55382 165 GLN B CA 1
ATOM 2770 C C . GLN B 1 165 ? 26.96400 32.68300 19.89000 1.000 84.59375 165 GLN B C 1
ATOM 2771 O O . GLN B 1 165 ? 27.06700 31.62100 19.27500 1.000 89.92399 165 GLN B O 1
ATOM 2777 N N . GLU B 1 166 ? 26.86600 32.73200 21.21900 1.000 87.84977 166 GLU B N 1
ATOM 2778 C CA . GLU B 1 166 ? 27.04800 31.56500 22.07200 1.000 84.75581 166 GLU B CA 1
ATOM 2779 C C . GLU B 1 166 ? 26.12600 30.40000 21.75400 1.000 84.73028 166 GLU B C 1
ATOM 2780 O O . GLU B 1 166 ? 26.51300 29.24400 21.94200 1.000 79.94191 166 GLU B O 1
ATOM 2786 N N . ARG B 1 167 ? 24.87800 30.70600 21.34600 1.000 83.63531 167 ARG B N 1
ATOM 2787 C CA . ARG B 1 167 ? 23.87300 29.67800 21.09500 1.000 86.14121 167 ARG B CA 1
ATOM 2788 C C . ARG B 1 167 ? 23.58200 29.38800 19.61800 1.000 87.00042 167 ARG B C 1
ATOM 2789 O O . ARG B 1 167 ? 22.66800 28.60800 19.31200 1.000 82.16465 167 ARG B O 1
ATOM 2797 N N . GLY B 1 168 ? 24.33100 29.99800 18.69300 1.000 82.41238 168 GLY B N 1
ATOM 2798 C CA . GLY B 1 168 ? 24.09700 29.66800 17.28700 1.000 81.60380 168 GLY B CA 1
ATOM 2799 C C . GLY B 1 168 ? 22.80100 30.18800 16.66400 1.000 78.10094 168 GLY B C 1
ATOM 2800 O O . GLY B 1 168 ? 22.16700 29.46300 15.88900 1.000 84.19003 168 GLY B O 1
ATOM 2801 N N . VAL B 1 169 ? 22.35600 31.38300 17.02900 1.000 78.28144 169 VAL B N 1
ATOM 2802 C CA . VAL B 1 169 ? 21.09400 31.86700 16.47800 1.000 80.82343 169 VAL B CA 1
ATOM 2803 C C . VAL B 1 169 ? 21.18100 33.26600 15.87000 1.000 86.07090 169 VAL B C 1
ATOM 2804 O O . VAL B 1 169 ? 22.02400 34.06500 16.25500 1.000 91.14917 169 VAL B O 1
ATOM 2808 N N . LYS B 1 170 ? 20.23900 33.57100 14.96100 1.000 87.15115 170 LYS B N 1
ATOM 2809 C CA . LYS B 1 170 ? 20.14400 34.87200 14.27300 1.000 90.22029 170 LYS B CA 1
ATOM 2810 C C . LYS B 1 170 ? 19.34700 35.88000 15.11200 1.000 94.00650 170 LYS B C 1
ATOM 2811 O O . LYS B 1 170 ? 19.36400 37.08400 14.85000 1.000 98.82020 170 LYS B O 1
ATOM 2817 N N . ALA B 1 171 ? 18.62600 35.35800 16.10600 1.000 90.24480 171 ALA B N 1
ATOM 2818 C CA . ALA B 1 171 ? 17.78900 36.12500 17.02800 1.000 83.15282 171 ALA B CA 1
ATOM 2819 C C . ALA B 1 171 ? 17.81200 35.42200 18.39300 1.000 82.99509 171 ALA B C 1
ATOM 2820 O O . ALA B 1 171 ? 17.69700 34.19800 18.47600 1.000 80.09587 171 ALA B O 1
ATOM 2822 N N . THR B 1 172 ? 17.88300 36.20300 19.46000 1.000 79.30232 172 THR B N 1
ATOM 2823 C CA . THR B 1 172 ? 17.99000 35.65400 20.79800 1.000 80.54210 172 THR B CA 1
ATOM 2824 C C . THR B 1 172 ? 16.85300 34.71700 21.13100 1.000 75.05273 172 THR B C 1
ATOM 2825 O O . THR B 1 172 ? 17.09300 33.60600 21.56900 1.000 67.33962 172 THR B O 1
ATOM 2829 N N . ARG B 1 173 ? 15.62300 35.11400 20.78200 1.000 68.74728 173 ARG B N 1
ATOM 2830 C CA . ARG B 1 173 ? 14.40500 34.34100 21.15200 1.000 66.89455 173 ARG B CA 1
ATOM 2831 C C . ARG B 1 173 ? 14.28500 33.00300 20.41100 1.000 68.60335 173 ARG B C 1
ATOM 2832 O O . ARG B 1 173 ? 13.39500 32.22900 20.76600 1.000 68.07108 173 ARG B O 1
ATOM 2840 N N . ASP B 1 174 ? 15.13000 32.73800 19.42500 1.000 69.82861 174 ASP B N 1
ATOM 2841 C CA . ASP B 1 174 ? 15.10700 31.44100 18.78800 1.000 62.65291 174 ASP B CA 1
ATOM 2842 C C . ASP B 1 174 ? 15.99200 30.48200 19.57200 1.000 62.23462 174 ASP B C 1
ATOM 2843 O O . ASP B 1 174 ? 16.02500 29.28400 19.28700 1.000 64.04415 174 ASP B O 1
ATOM 2848 N N . GLY B 1 175 ? 16.76500 31.01400 20.53100 1.000 63.51463 175 GLY B N 1
ATOM 2849 C CA . GLY B 1 175 ? 17.67500 30.18800 21.32700 1.000 62.41366 175 GLY B CA 1
ATOM 2850 C C . GLY B 1 175 ? 17.33900 30.11400 22.83000 1.000 60.98379 175 GLY B C 1
ATOM 2851 O O . GLY B 1 175 ? 18.10900 29.53200 23.61600 1.000 62.24369 175 GLY B O 1
ATOM 2852 N N . LEU B 1 176 ? 16.21200 30.67800 23.22300 1.000 51.75503 176 LEU B N 1
ATOM 2853 C CA . LEU B 1 176 ? 15.83000 30.70000 24.64200 1.000 61.85136 176 LEU B CA 1
ATOM 2854 C C . LEU B 1 176 ? 14.98400 29.50300 25.05900 1.000 55.16873 176 LEU B C 1
ATOM 2855 O O . LEU B 1 176 ? 14.20000 28.99400 24.26400 1.000 52.47930 176 LEU B O 1
ATOM 2860 N N . THR B 1 177 ? 15.12300 29.08500 26.30400 1.000 53.75178 177 THR B N 1
ATOM 2861 C CA . THR B 1 177 ? 14.28400 28.01200 26.83000 1.000 51.12769 177 THR B CA 1
ATOM 2862 C C . THR B 1 177 ? 12.91500 28.50500 27.21000 1.000 50.72104 177 THR B C 1
ATOM 2863 O O . THR B 1 177 ? 12.70100 29.70200 27.34500 1.000 55.29751 177 THR B O 1
ATOM 2867 N N . SER B 1 178 ? 12.00500 27.57100 27.43900 1.000 46.91771 178 SER B N 1
ATOM 2868 C CA . SER B 1 178 ? 10.71000 27.93700 27.94900 1.000 48.48915 178 SER B CA 1
ATOM 2869 C C . SER B 1 178 ? 10.87000 28.67100 29.24700 1.000 51.86969 178 SER B C 1
ATOM 2870 O O . SER B 1 178 ? 10.23200 29.69800 29.42900 1.000 51.45781 178 SER B O 1
ATOM 2873 N N . ALA B 1 179 ? 11.76300 28.19500 30.13000 1.000 50.38382 179 ALA B N 1
ATOM 2874 C CA . ALA B 1 179 ? 11.90800 28.87300 31.39800 1.000 49.45162 179 ALA B CA 1
ATOM 2875 C C . ALA B 1 179 ? 12.36200 30.31100 31.22800 1.000 55.28300 179 ALA B C 1
ATOM 2876 O O . ALA B 1 179 ? 11.80000 31.19600 31.87800 1.000 53.72310 179 ALA B O 1
ATOM 2878 N N . GLU B 1 180 ? 13.33900 30.55800 30.30500 1.000 50.37907 180 GLU B N 1
ATOM 2879 C CA . GLU B 1 180 ? 13.84600 31.93000 30.09500 1.000 53.76546 180 GLU B CA 1
ATOM 2880 C C . GLU B 1 180 ? 12.77600 32.83700 29.51900 1.000 56.38371 180 GLU B C 1
ATOM 2881 O O . GLU B 1 180 ? 12.61000 33.96900 29.97600 1.000 58.14000 180 GLU B O 1
ATOM 2887 N N . LEU B 1 181 ? 11.97800 32.32300 28.60400 1.000 48.81837 181 LEU B N 1
ATOM 2888 C CA . LEU B 1 181 ? 10.91700 33.10700 28.03200 1.000 50.86524 181 LEU B CA 1
ATOM 2889 C C . LEU B 1 181 ? 9.89000 33.44200 29.10400 1.000 55.87110 181 LEU B C 1
ATOM 2890 O O . LEU B 1 181 ? 9.30600 34.52800 29.07800 1.000 58.81423 181 LEU B O 1
ATOM 2895 N N . LEU B 1 182 ? 9.63100 32.49700 30.02200 1.000 50.62477 182 LEU B N 1
ATOM 2896 C CA . LEU B 1 182 ? 8.62500 32.71200 31.05300 1.000 60.37969 182 LEU B CA 1
ATOM 2897 C C . LEU B 1 182 ? 9.14100 33.68200 32.11100 1.000 60.15794 182 LEU B C 1
ATOM 2898 O O . LEU B 1 182 ? 8.40100 34.55000 32.56500 1.000 61.30537 182 LEU B O 1
ATOM 2903 N N . ARG B 1 183 ? 10.43700 33.60900 32.40100 1.000 56.35128 183 ARG B N 1
ATOM 2904 C CA . ARG B 1 183 ? 11.03200 34.58500 33.34500 1.000 63.88785 183 ARG B CA 1
ATOM 2905 C C . ARG B 1 183 ? 10.90400 35.98900 32.73500 1.000 64.43182 183 ARG B C 1
ATOM 2906 O O . ARG B 1 183 ? 10.54400 36.92100 33.46800 1.000 65.83302 183 ARG B O 1
ATOM 2922 N N . ALA B 1 185 ? 8.73200 36.93700 30.37300 1.000 55.51773 185 ALA B N 1
ATOM 2923 C CA . ALA B 1 185 ? 7.33400 37.26200 30.27900 1.000 60.60096 185 ALA B CA 1
ATOM 2924 C C . ALA B 1 185 ? 6.79700 37.79500 31.61800 1.000 66.70788 185 ALA B C 1
ATOM 2925 O O . ALA B 1 185 ? 5.99200 38.72900 31.65400 1.000 66.90444 185 ALA B O 1
ATOM 2927 N N . TYR B 1 186 ? 7.24100 37.18100 32.71900 1.000 62.71209 186 TYR B N 1
ATOM 2928 C CA . TYR B 1 186 ? 6.79600 37.56200 34.05300 1.000 69.41884 186 TYR B CA 1
ATOM 2929 C C . TYR B 1 186 ? 7.23800 38.99500 34.36000 1.000 74.78764 186 TYR B C 1
ATOM 2930 O O . TYR B 1 186 ? 6.42000 39.84800 34.72400 1.000 75.57281 186 TYR B O 1
ATOM 2939 N N . ILE B 1 187 ? 8.52200 39.28000 34.12400 1.000 71.08309 187 ILE B N 1
ATOM 2940 C CA . ILE B 1 187 ? 9.06100 40.60500 34.37100 1.000 73.73805 187 ILE B CA 1
ATOM 2941 C C . ILE B 1 187 ? 8.27400 41.67200 33.59400 1.000 73.84493 187 ILE B C 1
ATOM 2942 O O . ILE B 1 187 ? 7.86400 42.66700 34.18000 1.000 74.46311 187 ILE B O 1
ATOM 2947 N N . ASP B 1 188 ? 7.97800 41.43800 32.31700 1.000 74.32478 188 ASP B N 1
ATOM 2948 C CA . ASP B 1 188 ? 7.20600 42.40000 31.52500 1.000 76.65753 188 ASP B CA 1
ATOM 2949 C C . ASP B 1 188 ? 5.77200 42.59500 31.99800 1.000 77.76132 188 ASP B C 1
ATOM 2950 O O . ASP B 1 188 ? 5.20500 43.68500 31.88700 1.000 81.90066 188 ASP B O 1
ATOM 2955 N N . THR B 1 189 ? 5.16800 41.53800 32.50900 1.000 75.46919 189 THR B N 1
ATOM 2956 C CA . THR B 1 189 ? 3.82200 41.60800 33.01800 1.000 76.41403 189 THR B CA 1
ATOM 2957 C C . THR B 1 189 ? 3.80600 42.49900 34.28100 1.000 79.71584 189 THR B C 1
ATOM 2958 O O . THR B 1 189 ? 2.89300 43.31600 34.49200 1.000 76.28009 189 THR B O 1
ATOM 2962 N N . VAL B 1 190 ? 4.82800 42.32200 35.12500 1.000 73.96588 190 VAL B N 1
ATOM 2963 C CA . VAL B 1 190 ? 4.94900 43.08400 36.35000 1.000 80.41595 190 VAL B CA 1
ATOM 2964 C C . VAL B 1 190 ? 5.25300 44.55300 36.09600 1.000 85.77726 190 VAL B C 1
ATOM 2965 O O . VAL B 1 190 ? 4.57000 45.42000 36.64400 1.000 81.39435 190 VAL B O 1
ATOM 2969 N N . THR B 1 191 ? 6.23600 44.84200 35.22200 1.000 84.15568 191 THR B N 1
ATOM 2970 C CA . THR B 1 191 ? 6.54700 46.22100 34.93200 1.000 80.00627 191 THR B CA 1
ATOM 2971 C C . THR B 1 191 ? 5.34000 46.89200 34.29800 1.000 85.45906 191 THR B C 1
ATOM 2972 O O . THR B 1 191 ? 5.03700 48.02800 34.65700 1.000 92.69891 191 THR B O 1
ATOM 2976 N N . ALA B 1 192 ? 4.64700 46.22800 33.36900 1.000 79.66420 192 ALA B N 1
ATOM 2977 C CA . ALA B 1 192 ? 3.52800 46.91400 32.76800 1.000 85.90971 192 ALA B CA 1
ATOM 2978 C C . ALA B 1 192 ? 2.50800 47.29700 33.83800 1.000 93.39243 192 ALA B C 1
ATOM 2979 O O . ALA B 1 192 ? 1.94700 48.39600 33.80800 1.000 94.52911 192 ALA B O 1
ATOM 2981 N N . ARG B 1 193 ? 2.36900 46.44200 34.85100 1.000 92.30147 193 ARG B N 1
ATOM 2982 C CA . ARG B 1 193 ? 1.44300 46.75900 35.97100 1.000 93.16023 193 ARG B CA 1
ATOM 2983 C C . ARG B 1 193 ? 1.98900 47.95500 36.74200 1.000 95.38940 193 ARG B C 1
ATOM 2984 O O . ARG B 1 193 ? 1.30500 48.97700 36.79300 1.000 98.62872 193 ARG B O 1
ATOM 2992 N N . ALA B 1 194 ? 3.17500 47.80400 37.32600 1.000 91.53158 194 ALA B N 1
ATOM 2993 C CA . ALA B 1 194 ? 3.73800 48.87900 38.16000 1.000 92.28537 194 ALA B CA 1
ATOM 2994 C C . ALA B 1 194 ? 3.41300 50.24000 37.54100 1.000 99.22872 194 ALA B C 1
ATOM 2995 O O . ALA B 1 194 ? 2.70300 51.01200 38.18700 1.000 97.21624 194 ALA B O 1
ATOM 2997 N N . ILE B 1 195 ? 3.86000 50.49500 36.31600 1.000 96.90398 195 ILE B N 1
ATOM 2998 C CA . ILE B 1 195 ? 3.68100 51.83200 35.68300 1.000 96.92772 195 ILE B CA 1
ATOM 2999 C C . ILE B 1 195 ? 2.20100 52.16700 35.50000 1.000 101.38458 195 ILE B C 1
ATOM 3000 O O . ILE B 1 195 ? 1.83800 53.30800 35.78600 1.000 103.29433 195 ILE B O 1
ATOM 3005 N N . GLN B 1 196 ? 1.38400 51.23200 35.01400 1.000 103.18428 196 GLN B N 1
ATOM 3006 C CA . GLN B 1 196 ? -0.03900 51.55800 34.71400 1.000 102.56999 196 GLN B CA 1
ATOM 3007 C C . GLN B 1 196 ? -0.82700 51.62400 36.02900 1.000 99.51127 196 GLN B C 1
ATOM 3008 O O . GLN B 1 196 ? -2.05600 51.79100 35.97800 1.000 91.81791 196 GLN B O 1
ATOM 3014 N N . GLU B 1 197 ? -0.13700 51.48400 37.15900 1.000 96.41295 197 GLU B N 1
ATOM 3015 C CA . GLU B 1 197 ? -0.80000 51.66600 38.47100 1.000 100.62521 197 GLU B CA 1
ATOM 3016 C C . GLU B 1 197 ? 0.02300 52.71100 39.23700 1.000 99.20918 197 GLU B C 1
ATOM 3017 O O . GLU B 1 197 ? -0.58300 53.51300 39.96100 1.000 92.30007 197 GLU B O 1
ATOM 3023 N N . SER B 1 198 ? 1.34800 52.71400 39.05100 1.000 102.37510 198 SER B N 1
ATOM 3024 C CA . SER B 1 198 ? 2.25300 53.66800 39.75000 1.000 101.81887 198 SER B CA 1
ATOM 3025 C C . SER B 1 198 ? 2.43800 54.91000 38.88300 1.000 104.27224 198 SER B C 1
ATOM 3026 O O . SER B 1 198 ? 3.28300 55.74700 39.23700 1.000 102.28791 198 SER B O 1
ATOM 3029 N N . GLU B 1 199 ? 1.69700 55.00100 37.77700 1.000 105.95751 199 GLU B N 1
ATOM 3030 C CA . GLU B 1 199 ? 1.73500 56.21400 36.92300 1.000 102.95334 199 GLU B CA 1
ATOM 3031 C C . GLU B 1 199 ? 3.15700 56.76100 36.84400 1.000 104.72044 199 GLU B C 1
ATOM 3032 O O . GLU B 1 199 ? 3.41600 57.77800 37.50700 1.000 106.41452 199 GLU B O 1
ATOM 3038 N N . ALA B 1 200 ? 4.04700 56.09600 36.10400 1.000 102.09354 200 ALA B N 1
ATOM 3039 C CA . ALA B 1 200 ? 5.40100 56.64200 35.88600 1.000 100.89560 200 ALA B CA 1
ATOM 3040 C C . ALA B 1 200 ? 5.31000 57.58300 34.70200 1.000 103.15617 200 ALA B C 1
ATOM 3041 O O . ALA B 1 200 ? 4.24000 57.63000 34.07500 1.000 101.03176 200 ALA B O 1
ATOM 3043 N N . ARG B 1 201 ? 6.40000 58.28300 34.39800 1.000 106.49924 201 ARG B N 1
ATOM 3044 C CA . ARG B 1 201 ? 6.30600 59.28600 33.31200 1.000 104.34833 201 ARG B CA 1
ATOM 3045 C C . ARG B 1 201 ? 7.48900 59.19300 32.34900 1.000 100.53580 201 ARG B C 1
ATOM 3046 O O . ARG B 1 201 ? 8.63700 59.19700 32.82200 1.000 98.38327 201 ARG B O 1
ATOM 3048 N N . GLY B 1 202 ? 7.20200 59.07300 31.05000 1.000 98.95868 202 GLY B N 1
ATOM 3049 C CA . GLY B 1 202 ? 8.26800 59.13400 30.03800 1.000 95.36989 202 GLY B CA 1
ATOM 3050 C C . GLY B 1 202 ? 9.25300 57.99400 30.04800 1.000 95.33428 202 GLY B C 1
ATOM 3051 O O . GLY B 1 202 ? 8.79600 56.84900 30.07100 1.000 101.32743 202 GLY B O 1
ATOM 3052 N N . ASN B 1 203 ? 10.55200 58.29400 29.99400 1.000 97.16900 203 ASN B N 1
ATOM 3053 C CA . ASN B 1 203 ? 11.58400 57.23100 29.85000 1.000 100.31157 203 ASN B CA 1
ATOM 3054 C C . ASN B 1 203 ? 12.51900 57.18600 31.05500 1.000 98.28305 203 ASN B C 1
ATOM 3055 O O . ASN B 1 203 ? 13.70600 56.87400 30.86500 1.000 96.21914 203 ASN B O 1
ATOM 3060 N N . ALA B 1 204 ? 12.00800 57.46900 32.24400 1.000 99.13976 204 ALA B N 1
ATOM 3061 C CA . ALA B 1 204 ? 12.91000 57.52800 33.41000 1.000 102.18863 204 ALA B CA 1
ATOM 3062 C C . ALA B 1 204 ? 12.62000 56.35800 34.33600 1.000 101.51393 204 ALA B C 1
ATOM 3063 O O . ALA B 1 204 ? 13.33900 55.36000 34.23400 1.000 102.10170 204 ALA B O 1
ATOM 3065 N N . ALA B 1 205 ? 11.61200 56.49700 35.20500 1.000 106.39757 205 ALA B N 1
ATOM 3066 C CA . ALA B 1 205 ? 11.21400 55.39600 36.11800 1.000 106.73162 205 ALA B CA 1
ATOM 3067 C C . ALA B 1 205 ? 10.55900 54.27400 35.31600 1.000 106.25613 205 ALA B C 1
ATOM 3068 O O . ALA B 1 205 ? 10.47400 53.17800 35.85500 1.000 105.94494 205 ALA B O 1
ATOM 3070 N N . ILE B 1 206 ? 10.09000 54.54400 34.09200 1.000 105.70165 206 ILE B N 1
ATOM 3071 C CA . ILE B 1 206 ? 9.59700 53.42700 33.23200 1.000 105.51095 206 ILE B CA 1
ATOM 3072 C C . ILE B 1 206 ? 10.81500 52.53500 33.02200 1.000 102.14371 206 ILE B C 1
ATOM 3073 O O . ILE B 1 206 ? 10.64900 51.32600 32.85100 1.000 99.33428 206 ILE B O 1
ATOM 3078 N N . LEU B 1 207 ? 12.00100 53.12600 33.07400 1.000 100.06946 207 LEU B N 1
ATOM 3079 C CA . LEU B 1 207 ? 13.22100 52.29700 33.02700 1.000 99.71499 207 LEU B CA 1
ATOM 3080 C C . LEU B 1 207 ? 13.70300 52.10300 34.46500 1.000 100.21275 207 LEU B C 1
ATOM 3081 O O . LEU B 1 207 ? 14.47500 51.16700 34.70900 1.000 98.41186 207 LEU B O 1
ATOM 3086 N N . THR B 1 208 ? 13.25300 52.94300 35.39500 1.000 103.57593 208 THR B N 1
ATOM 3087 C CA . THR B 1 208 ? 13.64100 52.71400 36.76400 1.000 104.40836 208 THR B CA 1
ATOM 3088 C C . THR B 1 208 ? 12.85500 51.54100 37.29100 1.000 100.70594 208 THR B C 1
ATOM 3089 O O . THR B 1 208 ? 13.42000 50.63400 37.90200 1.000 93.29730 208 THR B O 1
ATOM 3093 N N . LEU B 1 209 ? 11.54500 51.54800 37.02400 1.000 100.26265 209 LEU B N 1
ATOM 3094 C CA . LEU B 1 209 ? 10.69800 50.45700 37.47400 1.000 102.78568 209 LEU B CA 1
ATOM 3095 C C . LEU B 1 209 ? 11.12000 49.13100 36.85800 1.000 100.31043 209 LEU B C 1
ATOM 3096 O O . LEU B 1 209 ? 11.30900 48.15200 37.58000 1.000 95.42069 209 LEU B O 1
ATOM 3101 N N . HIS B 1 210 ? 11.38100 49.10500 35.55000 1.000 99.73465 210 HIS B N 1
ATOM 3102 C CA . HIS B 1 210 ? 11.76300 47.85600 34.91100 1.000 94.51856 210 HIS B CA 1
ATOM 3103 C C . HIS B 1 210 ? 13.02700 47.29000 35.57100 1.000 92.05866 210 HIS B C 1
ATOM 3104 O O . HIS B 1 210 ? 13.10700 46.09200 35.84800 1.000 92.47254 210 HIS B O 1
ATOM 3111 N N . GLU B 1 211 ? 14.03500 48.13900 35.80700 1.000 89.99915 211 GLU B N 1
ATOM 3112 C CA . GLU B 1 211 ? 15.24800 47.69700 36.49900 1.000 93.97101 211 GLU B CA 1
ATOM 3113 C C . GLU B 1 211 ? 14.91300 47.05000 37.84600 1.000 94.51204 211 GLU B C 1
ATOM 3114 O O . GLU B 1 211 ? 15.47300 46.01600 38.22900 1.000 91.54583 211 GLU B O 1
ATOM 3120 N N . GLN B 1 212 ? 13.99100 47.65100 38.58300 1.000 98.80443 212 GLN B N 1
ATOM 3121 C CA . GLN B 1 212 ? 13.63800 47.12600 39.89500 1.000 98.32398 212 GLN B CA 1
ATOM 3122 C C . GLN B 1 212 ? 12.93600 45.76600 39.78500 1.000 92.69023 212 GLN B C 1
ATOM 3123 O O . GLN B 1 212 ? 13.24500 44.82200 40.53000 1.000 89.94625 212 GLN B O 1
ATOM 3129 N N . VAL B 1 213 ? 12.04800 45.64400 38.80000 1.000 91.81234 213 VAL B N 1
ATOM 3130 C CA . VAL B 1 213 ? 11.29800 44.41400 38.61800 1.000 90.06182 213 VAL B CA 1
ATOM 3131 C C . VAL B 1 213 ? 12.22900 43.27000 38.24300 1.000 91.11759 213 VAL B C 1
ATOM 3132 O O . VAL B 1 213 ? 12.19100 42.19800 38.86100 1.000 88.01770 213 VAL B O 1
ATOM 3136 N N . ALA B 1 214 ? 13.09100 43.52000 37.24900 1.000 90.83593 214 ALA B N 1
ATOM 3137 C CA . ALA B 1 214 ? 14.04400 42.53500 36.75500 1.000 84.75365 214 ALA B CA 1
ATOM 3138 C C . ALA B 1 214 ? 15.06100 42.10200 37.80900 1.000 87.37505 214 ALA B C 1
ATOM 3139 O O . ALA B 1 214 ? 15.42100 40.92700 37.88300 1.000 91.07260 214 ALA B O 1
ATOM 3141 N N . ARG B 1 215 ? 15.54600 43.03000 38.63300 1.000 88.80687 215 ARG B N 1
ATOM 3142 C CA . ARG B 1 215 ? 16.52400 42.64600 39.63400 1.000 86.34431 215 ARG B CA 1
ATOM 3143 C C . ARG B 1 215 ? 15.82900 41.84300 40.74800 1.000 88.66390 215 ARG B C 1
ATOM 3144 O O . ARG B 1 215 ? 16.41500 40.91600 41.33000 1.000 89.74732 215 ARG B O 1
ATOM 3146 N N . SER B 1 216 ? 14.57000 42.18900 41.07700 1.000 86.84613 216 SER B N 1
ATOM 3147 C CA . SER B 1 216 ? 13.88000 41.37800 42.07800 1.000 86.99472 216 SER B CA 1
ATOM 3148 C C . SER B 1 216 ? 13.69100 39.98400 41.50700 1.000 87.68946 216 SER B C 1
ATOM 3149 O O . SER B 1 216 ? 13.94700 38.99400 42.20200 1.000 86.34290 216 SER B O 1
ATOM 3152 N N . GLU B 1 217 ? 13.29400 39.90000 40.21900 1.000 82.97377 217 GLU B N 1
ATOM 3153 C CA . GLU B 1 217 ? 13.09600 38.59500 39.61400 1.000 84.14073 217 GLU B CA 1
ATOM 3154 C C . GLU B 1 217 ? 14.38800 37.80500 39.64100 1.000 85.57682 217 GLU B C 1
ATOM 3155 O O . GLU B 1 217 ? 14.38700 36.60900 39.95800 1.000 83.53133 217 GLU B O 1
ATOM 3161 N N . ARG B 1 218 ? 15.49600 38.48600 39.34200 1.000 84.00064 218 ARG B N 1
ATOM 3162 C CA . ARG B 1 218 ? 16.80500 37.88200 39.33500 1.000 81.52277 218 ARG B CA 1
ATOM 3163 C C . ARG B 1 218 ? 17.12500 37.28100 40.67500 1.000 83.93037 218 ARG B C 1
ATOM 3164 O O . ARG B 1 218 ? 17.53200 36.11800 40.75400 1.000 81.70172 218 ARG B O 1
ATOM 3172 N N . GLN B 1 219 ? 16.85000 38.04300 41.72400 1.000 90.80372 219 GLN B N 1
ATOM 3173 C CA . GLN B 1 219 ? 17.10500 37.53000 43.08700 1.000 89.81229 219 GLN B CA 1
ATOM 3174 C C . GLN B 1 219 ? 16.13800 36.37600 43.34800 1.000 87.06315 219 GLN B C 1
ATOM 3175 O O . GLN B 1 219 ? 16.59000 35.36100 43.90000 1.000 85.14233 219 GLN B O 1
ATOM 3181 N N . SER B 1 220 ? 14.87200 36.50500 42.93900 1.000 87.53013 220 SER B N 1
ATOM 3182 C CA . SER B 1 220 ? 13.94500 35.42800 43.29000 1.000 84.91493 220 SER B CA 1
ATOM 3183 C C . SER B 1 220 ? 14.50600 34.11500 42.71900 1.000 85.68420 220 SER B C 1
ATOM 3184 O O . SER B 1 220 ? 14.55700 33.09100 43.42100 1.000 79.97517 220 SER B O 1
ATOM 3187 N N . TRP B 1 221 ? 14.98400 34.17800 41.45400 1.000 84.68550 221 TRP B N 1
ATOM 3188 C CA . TRP B 1 221 ? 15.50400 33.02200 40.73900 1.000 78.39322 221 TRP B CA 1
ATOM 3189 C C . TRP B 1 221 ? 16.71300 32.43100 41.42300 1.000 77.97244 221 TRP B C 1
ATOM 3190 O O . TRP B 1 221 ? 16.81000 31.21200 41.64400 1.000 73.88515 221 TRP B O 1
ATOM 3201 N N . GLU B 1 222 ? 17.67000 33.29300 41.77100 1.000 81.29634 222 GLU B N 1
ATOM 3202 C CA . GLU B 1 222 ? 18.84500 32.82400 42.48800 1.000 79.70917 222 GLU B CA 1
ATOM 3203 C C . GLU B 1 222 ? 18.45300 32.27800 43.87500 1.000 84.04695 222 GLU B C 1
ATOM 3204 O O . GLU B 1 222 ? 18.97900 31.24900 44.31000 1.000 84.92014 222 GLU B O 1
ATOM 3210 N N . ARG B 1 223 ? 17.47400 32.93700 44.53100 1.000 83.58197 223 ARG B N 1
ATOM 3211 C CA . ARG B 1 223 ? 16.92400 32.57200 45.84700 1.000 86.03411 223 ARG B CA 1
ATOM 3212 C C . ARG B 1 223 ? 16.28300 31.17200 45.83600 1.000 88.02251 223 ARG B C 1
ATOM 3213 O O . ARG B 1 223 ? 16.34400 30.44300 46.82500 1.000 89.71281 223 ARG B O 1
ATOM 3215 N N . ALA B 1 224 ? 15.72700 30.74300 44.69600 1.000 86.92382 224 ALA B N 1
ATOM 3216 C CA . ALA B 1 224 ? 15.16500 29.38900 44.57700 1.000 80.52525 224 ALA B CA 1
ATOM 3217 C C . ALA B 1 224 ? 16.23600 28.31900 44.85700 1.000 84.37595 224 ALA B C 1
ATOM 3218 O O . ALA B 1 224 ? 15.89600 27.19900 45.24700 1.000 82.73286 224 ALA B O 1
ATOM 3220 N N . GLY B 1 225 ? 17.53600 28.66700 44.62900 1.000 90.39122 225 GLY B N 1
ATOM 3221 C CA . GLY B 1 225 ? 18.68500 27.78000 44.87300 1.000 89.02427 225 GLY B CA 1
ATOM 3222 C C . GLY B 1 225 ? 19.29000 27.97100 46.29200 1.000 97.06004 225 GLY B C 1
ATOM 3223 O O . GLY B 1 225 ? 20.28900 27.33300 46.65300 1.000 94.28019 225 GLY B O 1
ATOM 3224 N N . GLN B 1 226 ? 18.68700 28.87200 47.08000 1.000 97.93097 226 GLN B N 1
ATOM 3225 C CA . GLN B 1 226 ? 19.10500 29.20800 48.44700 1.000 95.98052 226 GLN B CA 1
ATOM 3226 C C . GLN B 1 226 ? 18.06500 28.54700 49.39800 1.000 94.28207 226 GLN B C 1
ATOM 3227 O O . GLN B 1 226 ? 18.40800 27.93800 50.41900 1.000 87.05586 226 GLN B O 1
ATOM 3229 N N . VAL B 1 227 ? 16.77500 28.68800 49.04100 1.000 94.66702 227 VAL B N 1
ATOM 3230 C CA . VAL B 1 227 ? 15.67400 28.09800 49.80300 1.000 96.91147 227 VAL B CA 1
ATOM 3231 C C . VAL B 1 227 ? 15.92600 26.59700 49.88800 1.000 97.89270 227 VAL B C 1
ATOM 3232 O O . VAL B 1 227 ? 16.38300 25.99500 48.90900 1.000 91.99957 227 VAL B O 1
#

Organism: Deinococcus radiodurans (strain ATCC 13939 / DSM 20539 / JCM 16871 / CCUG 27074 / LMG 4051 / NBRC 15346 / NCIMB 9279 / VKM B-1422 / R1) (NCBI:txid243230)

B-factor: mean 66.54, std 18.28, range [31.42, 135.69]

Sequence (424 aa):
APLTLNFGSVRLPVSADGLLHAPTAQQQLGLTQSWEAALVEHGLPETYRDFGAGPEAAVSVPDFVALAFALDTPEARRWQKRARELLARAQGDVRVAAQIAERNPEPDARRWLAARLESTGARRELATVARHGGEGRVYGQLGSISNRTVLGDGLTSAELLRAYIDTVTARAIQESEARGNAAILTLHEQVARSERQSWERAGQPLTLNFGSVRLPVSADGLLHAPTAQQQLGLTQSWEAALVEHGLPETYRDFGAGPEAAVSVPDFVALAFALDTPEARRWQKRARELLARAQGDVRVAAQIAERNPEPDARRWLAARLESTGARRELATVARHGGEGRVYGQLGSISNRTVLGKDSASVRQERGVKATRDGLTSAELLRAYIDTVTARAIQESEARGNAAILTLHEQVARSERQSWERAGQV

Secondary structure (DSSP, 8-state):
--EEEEETTEEEEE-TTSEEEHHHHHHHHT--S-HHHHHHHHT---EEEESSSSEEEEEEHHHHHHHHHH--SHHHHHHHHHHHHHHHH----HHHHHHHHHT---HHHHHHHHTTS---SHHHH--HHHHTT--TTHHHHHHHHHHHHHT---S-HHHHH--HHHHHHHHHHHHTT--HHHHHHHHHHHHHHHHHHHHHHHH-/--EEEETTEEEEB-TTS-EEHHHHHHHHT--S-HHHHHHHHT----EEESSSSEEEEE-HHHHHHHHTT--SHHHHHHHHHHHHHHHH----HHHHHHHHHH-S-HHHHHHHHHHHHHHHHHHH--HHHHTT--TTHHHHHHHHHHHHHTSS-HHHHHHHTT-SSGGGS--HHHHH--HHHHHHHHHHHHHT--TTSHHHHHHHHHHHHHHHHHHHTTT-

Nearest PDB structures (foldseek):
  7udi-assembly1_A  TM=1.005E+00  e=2.894E-33  Deinococcus radiodurans
  7qvb-assembly1_A  TM=5.669E-01  e=4.033E-28  Deinococcus radiodurans R1 = ATCC 13939 = DSM 20539
  7udi-assembly1_B  TM=5.792E-01  e=1.268E-26  Deinococcus radiodurans
  8u0g-assembly1_B  TM=5.700E-01  e=6.504E-27  Deinococcus radiodurans R1 = ATCC 13939 = DSM 20539
  8u1j-assembly1_A-2  TM=9.762E-01  e=7.396E-13  Deinococcus radiodurans R1 = ATCC 13939 = DSM 20539

Solvent-accessible surface area: 20377 Å² total

GO terms:
  GO:0071465 cellular response to desiccation (P, IEP)
  GO:0071480 cellular response to gamma radiation (P, IEP)
  GO:0006974 DNA damage response (P, IEP)

InterPro domains:
  IPR060802 DNA damage response protein C [NF033622] (1-222)

Radius of gyration: 25.02 Å; Cα contacts (8 Å, |Δi|>4): 619; chains: 2; bounding box: 38×64×70 Å